Protein AF-A0A8T0Y9G3-F1 (afdb_monomer)

Radius of gyration: 33.09 Å; Cα contacts (8 Å, |Δi|>4): 813; chains: 1; bounding box: 93×83×82 Å

Solvent-accessible surface area (backbone atoms only — not comparable to full-atom values): 37322 Å² total; per-residue (Å²): 97,74,49,67,48,69,60,78,51,100,83,50,71,69,51,73,44,54,54,83,82,48,63,63,69,60,53,52,50,54,53,42,56,58,42,47,31,71,89,51,78,42,75,42,69,56,45,42,64,52,32,52,51,42,35,75,72,73,51,82,79,67,61,66,24,54,34,35,29,49,28,55,73,66,77,30,86,80,54,49,74,66,53,42,29,68,74,27,28,52,73,76,41,45,58,51,49,50,55,49,51,56,52,56,72,74,51,60,84,68,65,68,74,50,80,79,68,54,70,71,58,52,50,46,45,50,52,54,50,42,44,47,48,47,24,49,50,51,69,62,62,69,93,86,72,96,75,86,52,70,70,46,32,54,52,33,44,49,38,50,76,55,64,82,90,88,90,82,90,80,89,81,86,87,86,86,88,82,88,82,88,89,84,90,76,88,80,87,84,90,82,90,83,90,90,87,88,85,88,90,88,85,90,89,86,90,87,89,84,91,82,92,74,90,75,81,82,82,82,82,64,54,70,50,75,44,56,52,66,84,60,55,83,56,66,72,67,88,62,49,58,43,24,2,46,30,78,40,61,80,72,84,74,82,66,56,94,91,63,81,84,81,79,60,69,45,37,43,13,42,15,24,49,52,78,82,42,61,21,39,36,38,40,47,90,57,37,57,65,69,62,51,41,54,49,50,41,54,55,39,48,29,74,78,28,35,42,22,30,62,72,48,29,50,56,37,19,45,43,38,76,75,64,47,82,67,70,69,24,49,34,33,34,50,32,62,42,42,31,70,72,74,38,66,78,54,78,84,61,44,72,66,58,54,45,54,53,41,41,74,76,44,84,87,46,70,62,61,62,46,47,52,56,50,67,72,54,74,56,82,72,56,67,70,58,75,69,41,83,76,67,51,68,72,54,56,53,46,45,35,40,54,4,21,48,38,18,42,41,47,62,51,57,70,70,53,96,62,99,64,77,49,37,66,38,31,47,44,39,44,52,48,7,45,78,48,71,24,43,87,56,72,36,62,37,73,92,61,77,52,43,60,38,54,42,34,53,53,61,61,48,33,75,74,42,97,69,63,78,75,78,72,97,67,78,71,72,74,40,82,45,65,81,58,62,80,62,43,72,31,49,60,67,66,49,37,55,46,47,71,70,38,88,62,34,90,83,32,50,41,36,41,43,41,38,56,79,32,63,31,32,32,32,49,47,101,82,41,74,46,71,42,40,92,87,62,56,48,36,47,67,66,58,53,50,48,31,38,49,61,66,65,34,71,86,54,44,44,97,85,38,35,29,68,49,89,97,52,65,33,38,37,39,54,39,61,50,98,84,69,46,77,50,31,40,38,39,35,64,34,71,46,59,43,53,55,65,62,80,45,40,70,60,56,67,27,88,91,35,60,90,58,90,84,82,88,82,66,62,97,88,57,129

Foldseek 3Di:
DKAWDWALDPPIDIDIDPPVVDDLVVVLVVVLCVQQDQVDAAFDELLLVVLVVVVVSPNLPRQGHNYFYLCVLVVHNPDDLQRSCVVQNDPVLNVLVVVLVVVVVPDDPCLSVDPPRDPVVVVSSVSVRSSRNRSVCSSVPDPDDSPDPPPRSVVSSVCSNDNDDDDDDDDDDDDYDDDDDDDDDDDDDYDDDDDDDDDDDDDDDDDDDDDDDDDDDDDDEAEAEDLELVCLVCVPPQADLEKFKFFDWLDPPPDDPPDDPDGDTQKIWIFAQDSHTYIYIYGCVRYDLVSVLVSVQCQQQDQSHAYFYELCLQVLQNNVVSPNDHQGHNYAHLQLLCCVQPNVLDDPCDLLNLLVVLCVQPVPDPSVVLVVLQVVPVPSDDSVQSVDPPHDPSVSVNSNSNGNNRNNSVVSSVPGPDPDDRRQLVSVSSVVSNVVSSDWDWFQDVVVVGRIGTPSVLVVVQVPDPDRDDDPPDQPDWDKDFDCPLVLQLADPLLSVLLVPDVPSRPFWFKWKAFAPAFTWTGGPPRDIDTSDPVRDHHHLVRVVSSCVSLVHPVQQDPQQWHDDPPAPKIKHFDADPVRRTGIIMIGGDIDTPSPVVVCCCVCVDPVPVPPDDDDDDDVPDD

Structure (mmCIF, N/CA/C/O backbone):
data_AF-A0A8T0Y9G3-F1
#
_entry.id   AF-A0A8T0Y9G3-F1
#
loop_
_atom_site.group_PDB
_atom_site.id
_atom_site.type_symbol
_atom_site.label_atom_id
_atom_site.label_alt_id
_atom_site.label_comp_id
_atom_site.label_asym_id
_atom_site.label_entity_id
_atom_site.label_seq_id
_atom_site.pdbx_PDB_ins_code
_atom_site.Cartn_x
_atom_site.Cartn_y
_atom_site.Cartn_z
_atom_site.occupancy
_atom_site.B_iso_or_equiv
_atom_site.auth_seq_id
_atom_site.auth_comp_id
_atom_site.auth_asym_id
_atom_site.auth_atom_id
_atom_site.pdbx_PDB_model_num
ATOM 1 N N . MET A 1 1 ? 9.429 3.029 29.143 1.00 73.44 1 MET A N 1
ATOM 2 C CA . MET A 1 1 ? 10.881 3.208 28.916 1.00 73.44 1 MET A CA 1
ATOM 3 C C . MET A 1 1 ? 11.490 1.850 28.640 1.00 73.44 1 MET A C 1
ATOM 5 O O . MET A 1 1 ? 11.159 0.905 29.352 1.00 73.44 1 MET A O 1
ATOM 9 N N . THR A 1 2 ? 12.357 1.770 27.635 1.00 84.56 2 THR A N 1
ATOM 10 C CA . THR A 1 2 ? 12.958 0.517 27.175 1.00 84.56 2 THR A CA 1
ATOM 11 C C . THR A 1 2 ? 14.462 0.697 27.008 1.00 84.56 2 THR A C 1
ATOM 13 O O . THR A 1 2 ? 14.895 1.736 26.515 1.00 84.56 2 THR A O 1
ATOM 16 N N . ILE A 1 3 ? 15.251 -0.292 27.427 1.00 87.38 3 ILE A N 1
ATOM 17 C CA . ILE A 1 3 ? 16.717 -0.285 27.331 1.00 87.38 3 ILE A CA 1
ATOM 18 C C . ILE A 1 3 ? 17.145 -1.492 26.499 1.00 87.38 3 ILE A C 1
ATOM 20 O O . ILE A 1 3 ? 16.760 -2.609 26.823 1.00 87.38 3 ILE A O 1
ATOM 24 N N . ALA A 1 4 ? 17.935 -1.282 25.448 1.00 87.69 4 ALA A N 1
ATOM 25 C CA . ALA A 1 4 ? 18.527 -2.358 24.655 1.00 87.69 4 ALA A CA 1
ATOM 26 C C . ALA A 1 4 ? 20.023 -2.488 24.968 1.00 87.69 4 ALA A C 1
ATOM 28 O O . ALA A 1 4 ? 20.732 -1.485 25.025 1.00 87.69 4 ALA A O 1
ATOM 29 N N . ILE A 1 5 ? 20.488 -3.719 25.174 1.00 88.25 5 ILE A N 1
ATOM 30 C CA . ILE A 1 5 ? 21.859 -4.059 25.570 1.00 88.25 5 ILE A CA 1
ATOM 31 C C . ILE A 1 5 ? 22.336 -5.209 24.683 1.00 88.25 5 ILE A C 1
ATOM 33 O O . ILE A 1 5 ? 21.636 -6.205 24.536 1.00 88.25 5 ILE A O 1
ATOM 37 N N . GLY A 1 6 ? 23.526 -5.107 24.105 1.00 84.19 6 GLY A N 1
ATOM 38 C CA . GLY A 1 6 ? 24.137 -6.196 23.342 1.00 84.19 6 GLY A CA 1
ATOM 39 C C . GLY A 1 6 ? 25.433 -5.749 22.677 1.00 84.19 6 GLY A C 1
ATOM 40 O O . GLY A 1 6 ? 25.977 -4.699 23.023 1.00 84.19 6 GLY A O 1
ATOM 41 N N . SER A 1 7 ? 25.936 -6.547 21.737 1.00 81.50 7 SER A N 1
ATOM 42 C CA . SER A 1 7 ? 27.173 -6.259 21.007 1.00 81.50 7 SER A CA 1
ATOM 43 C C . SER A 1 7 ? 26.981 -6.424 19.499 1.00 81.50 7 SER A C 1
ATOM 45 O O . SER A 1 7 ? 26.009 -7.017 19.049 1.00 81.50 7 SER A O 1
ATOM 47 N N . ASN A 1 8 ? 27.922 -5.904 18.708 1.00 72.75 8 ASN A N 1
ATOM 48 C CA . ASN A 1 8 ? 27.920 -6.025 17.244 1.00 72.75 8 ASN A CA 1
ATOM 49 C C . ASN A 1 8 ? 28.587 -7.329 16.754 1.00 72.75 8 ASN A C 1
ATOM 51 O O . ASN A 1 8 ? 29.066 -7.384 15.622 1.00 72.75 8 ASN A O 1
ATOM 55 N N . ALA A 1 9 ? 28.704 -8.357 17.605 1.00 73.38 9 ALA A N 1
ATOM 56 C CA . ALA A 1 9 ? 29.262 -9.638 17.181 1.00 73.38 9 ALA A CA 1
ATOM 57 C C . ALA A 1 9 ? 28.231 -10.414 16.331 1.00 73.38 9 ALA A C 1
ATOM 59 O O . ALA A 1 9 ? 27.046 -10.368 16.656 1.00 73.38 9 ALA A O 1
ATOM 60 N N . PRO A 1 10 ? 28.651 -11.164 15.291 1.00 53.09 10 PRO A N 1
ATOM 61 C CA . PRO A 1 10 ? 27.741 -11.799 14.325 1.00 53.09 10 PRO A CA 1
ATOM 62 C C . PRO A 1 10 ? 26.657 -12.702 14.936 1.00 53.09 10 PRO A C 1
ATOM 64 O O . PRO A 1 10 ? 25.578 -12.817 14.369 1.00 53.09 10 PRO A O 1
ATOM 67 N N . ASN A 1 11 ? 26.932 -13.295 16.105 1.00 62.19 11 ASN A N 1
ATOM 68 C CA . ASN A 1 11 ? 26.033 -14.212 16.819 1.00 62.19 11 ASN A CA 1
ATOM 69 C C . ASN A 1 11 ? 25.574 -13.670 18.186 1.00 62.19 11 ASN A C 1
ATOM 71 O O . ASN A 1 11 ? 25.056 -14.426 19.008 1.00 62.19 11 ASN A O 1
ATOM 75 N N . ALA A 1 12 ? 25.810 -12.390 18.488 1.00 68.88 12 ALA A N 1
ATOM 76 C CA . ALA A 1 12 ? 25.402 -11.826 19.769 1.00 68.88 12 ALA A CA 1
ATOM 77 C C . ALA A 1 12 ? 23.909 -11.489 19.766 1.00 68.88 12 ALA A C 1
ATOM 79 O O . ALA A 1 12 ? 23.436 -10.668 18.982 1.00 68.88 12 ALA A O 1
ATOM 80 N N . GLY A 1 13 ? 23.168 -12.098 20.690 1.00 72.62 13 GLY A N 1
ATOM 81 C CA . GLY A 1 13 ? 21.806 -11.676 20.998 1.00 72.62 13 GLY A CA 1
ATOM 82 C C . GLY A 1 13 ? 21.791 -10.291 21.649 1.00 72.62 13 GLY A C 1
ATOM 83 O O . GLY A 1 13 ? 22.700 -9.927 22.399 1.00 72.62 13 GLY A O 1
ATOM 84 N N . ALA A 1 14 ? 20.735 -9.524 21.387 1.00 84.38 14 ALA A N 1
ATOM 85 C CA . ALA A 1 14 ? 20.453 -8.286 22.101 1.00 84.38 14 ALA A CA 1
ATOM 86 C C . ALA A 1 14 ? 19.351 -8.527 23.138 1.00 84.38 14 ALA A C 1
ATOM 88 O O . ALA A 1 14 ? 18.322 -9.134 22.847 1.00 84.38 14 ALA A O 1
ATOM 89 N N . VAL A 1 15 ? 19.559 -8.024 24.349 1.00 87.00 15 VAL A N 1
ATOM 90 C CA . VAL A 1 15 ? 18.589 -8.056 25.442 1.00 87.00 15 VAL A CA 1
ATOM 91 C C . VAL A 1 15 ? 17.853 -6.725 25.475 1.00 87.00 15 VAL A C 1
ATOM 93 O O . VAL A 1 15 ? 18.477 -5.666 25.553 1.00 87.00 15 VAL A O 1
ATOM 96 N N . VAL A 1 16 ? 16.522 -6.768 25.445 1.00 86.12 16 VAL A N 1
ATOM 97 C CA . VAL A 1 16 ? 15.681 -5.573 25.554 1.00 86.12 16 VAL A CA 1
ATOM 98 C C . VAL A 1 16 ? 14.885 -5.613 26.855 1.00 86.12 16 VAL A C 1
ATOM 100 O O . VAL A 1 16 ? 14.042 -6.478 27.064 1.00 86.12 16 VAL A O 1
ATOM 103 N N . LEU A 1 17 ? 15.145 -4.649 27.734 1.00 86.44 17 LEU A N 1
ATOM 104 C CA . LEU A 1 17 ? 14.490 -4.487 29.026 1.00 86.44 17 LEU A CA 1
ATOM 105 C C . LEU A 1 17 ? 13.353 -3.471 28.904 1.00 86.44 17 LEU A C 1
ATOM 107 O O . LEU A 1 17 ? 13.597 -2.269 28.775 1.00 86.44 17 LEU A O 1
ATOM 111 N N . GLN A 1 18 ? 12.105 -3.927 28.995 1.00 85.69 18 GLN A N 1
ATOM 112 C CA . GLN A 1 18 ? 10.951 -3.042 29.165 1.00 85.69 18 GLN A CA 1
ATOM 113 C C . GLN A 1 18 ? 10.799 -2.683 30.639 1.00 85.69 18 GLN A C 1
ATOM 115 O O . GLN A 1 18 ? 10.107 -3.346 31.405 1.00 85.69 18 GLN A O 1
ATOM 120 N N . VAL A 1 19 ? 11.480 -1.614 31.041 1.00 83.56 19 VAL A N 1
ATOM 121 C CA . VAL A 1 19 ? 11.728 -1.277 32.447 1.00 83.56 19 VAL A CA 1
ATOM 122 C C . VAL A 1 19 ? 10.442 -1.114 33.270 1.00 83.56 19 VAL A C 1
ATOM 124 O O . VAL A 1 19 ? 10.430 -1.453 34.447 1.00 83.56 19 VAL A O 1
ATOM 127 N N . GLY A 1 20 ? 9.346 -0.658 32.653 1.00 78.69 20 GLY A N 1
ATOM 128 C CA . GLY A 1 20 ? 8.046 -0.507 33.325 1.00 78.69 20 GLY A CA 1
ATOM 129 C C . GLY A 1 20 ? 7.341 -1.822 33.682 1.00 78.69 20 GLY A C 1
ATOM 130 O O . GLY A 1 20 ? 6.446 -1.809 34.517 1.00 78.69 20 GLY A O 1
ATOM 131 N N . SER A 1 21 ? 7.743 -2.943 33.081 1.00 81.50 21 SER A N 1
ATOM 132 C CA . SER A 1 21 ? 7.158 -4.273 33.311 1.00 81.50 21 SER A CA 1
ATOM 133 C C . SER A 1 21 ? 8.053 -5.178 34.168 1.00 81.50 21 SER A C 1
ATOM 135 O O . SER A 1 21 ? 7.742 -6.349 34.355 1.00 81.50 21 SER A O 1
ATOM 137 N N . LEU A 1 22 ? 9.172 -4.654 34.680 1.00 85.75 22 LEU A N 1
ATOM 138 C CA . LEU A 1 22 ? 10.171 -5.406 35.438 1.00 85.75 22 LEU A CA 1
ATOM 139 C C . LEU A 1 22 ? 10.274 -4.903 36.880 1.00 85.75 22 LEU A C 1
ATOM 141 O O . LEU A 1 22 ? 10.018 -3.737 37.184 1.00 85.75 22 LEU A O 1
ATOM 145 N N . VAL A 1 23 ? 10.720 -5.776 37.785 1.00 90.50 23 VAL A N 1
ATOM 146 C CA . VAL A 1 23 ? 10.916 -5.418 39.193 1.00 90.50 23 VAL A CA 1
ATOM 147 C C . VAL A 1 23 ? 12.051 -4.399 39.314 1.00 90.50 23 VAL A C 1
ATOM 149 O O . VAL A 1 23 ? 13.222 -4.714 39.094 1.00 90.50 23 VAL A O 1
ATOM 152 N N . LYS A 1 24 ? 11.713 -3.174 39.735 1.00 88.44 24 LYS A N 1
ATOM 153 C CA . LYS A 1 24 ? 12.635 -2.027 39.841 1.00 88.44 24 LYS A CA 1
ATOM 154 C C . LYS A 1 24 ? 13.963 -2.353 40.535 1.00 88.44 24 LYS A C 1
ATOM 156 O O . LYS A 1 24 ? 15.019 -1.975 40.039 1.00 88.44 24 LYS A O 1
ATOM 161 N N . LYS A 1 25 ? 13.932 -3.093 41.652 1.00 89.06 25 LYS A N 1
ATOM 162 C CA . LYS A 1 25 ? 15.147 -3.493 42.391 1.00 89.06 25 LYS A CA 1
ATOM 163 C C . LYS A 1 25 ? 16.082 -4.383 41.560 1.00 89.06 25 LYS A C 1
ATOM 165 O O . LYS A 1 25 ? 17.290 -4.172 41.594 1.00 89.06 25 LYS A O 1
ATOM 170 N N . GLN A 1 26 ? 15.536 -5.339 40.807 1.00 90.12 26 GLN A N 1
ATOM 171 C CA . GLN A 1 26 ? 16.321 -6.250 39.965 1.00 90.12 26 GLN A CA 1
ATOM 172 C C . GLN A 1 26 ? 16.932 -5.512 38.772 1.00 90.12 26 GLN A C 1
ATOM 174 O O . GLN A 1 26 ? 18.113 -5.689 38.488 1.00 90.12 26 GLN A O 1
ATOM 179 N N . VAL A 1 27 ? 16.161 -4.622 38.136 1.00 90.00 27 VAL A N 1
ATOM 180 C CA . VAL A 1 27 ? 16.661 -3.768 37.048 1.00 90.00 27 VAL A CA 1
ATOM 181 C C . VAL A 1 27 ? 17.805 -2.881 37.536 1.00 90.00 27 VAL A C 1
ATOM 183 O O . VAL A 1 27 ? 18.863 -2.858 36.911 1.00 90.00 27 VAL A O 1
ATOM 186 N N . ASN A 1 28 ? 17.633 -2.202 38.677 1.00 90.62 28 ASN A N 1
ATOM 187 C CA . ASN A 1 28 ? 18.673 -1.340 39.240 1.00 90.62 28 ASN A CA 1
ATOM 188 C C . ASN A 1 28 ? 19.934 -2.135 39.596 1.00 90.62 28 ASN A C 1
ATOM 190 O O . ASN A 1 28 ? 21.034 -1.670 39.313 1.00 90.62 28 ASN A O 1
ATOM 194 N N . SER A 1 29 ? 19.786 -3.333 40.174 1.00 91.38 29 SER A N 1
ATOM 195 C CA . SER A 1 29 ? 20.920 -4.208 40.486 1.00 91.38 29 SER A CA 1
ATOM 196 C C . SER A 1 29 ? 21.671 -4.630 39.223 1.00 91.38 29 SER A C 1
ATOM 198 O O . SER A 1 29 ? 22.879 -4.442 39.152 1.00 91.38 29 SER A O 1
ATOM 200 N N . GLY A 1 30 ? 20.968 -5.150 38.211 1.00 91.12 30 GLY A N 1
ATOM 201 C CA . GLY A 1 30 ? 21.595 -5.641 36.981 1.00 91.12 30 GLY A CA 1
ATOM 202 C C . GLY A 1 30 ? 22.269 -4.533 36.171 1.00 91.12 30 GLY A C 1
ATOM 203 O O . GLY A 1 30 ? 23.409 -4.690 35.736 1.00 91.12 30 GLY A O 1
ATOM 204 N N . LEU A 1 31 ? 21.606 -3.381 36.017 1.00 92.00 31 LEU A N 1
ATOM 205 C CA . LEU A 1 31 ? 22.193 -2.234 35.322 1.00 92.00 31 LEU A CA 1
ATOM 206 C C . LEU A 1 31 ? 23.372 -1.639 36.092 1.00 92.00 31 LEU A C 1
ATOM 208 O O . LEU A 1 31 ? 24.343 -1.234 35.461 1.00 92.00 31 LEU A O 1
ATOM 212 N N . LYS A 1 32 ? 23.322 -1.600 37.430 1.00 92.88 32 LYS A N 1
ATOM 213 C CA . LYS A 1 32 ? 24.463 -1.166 38.244 1.00 92.88 32 LYS A CA 1
ATOM 214 C C . LYS A 1 32 ? 25.661 -2.090 38.031 1.00 92.88 32 LYS A C 1
ATOM 216 O O . LYS A 1 32 ? 26.732 -1.596 37.702 1.00 92.88 32 LYS A O 1
ATOM 221 N N . THR A 1 33 ? 25.471 -3.407 38.137 1.00 93.94 33 THR A N 1
ATOM 222 C CA . THR A 1 33 ? 26.535 -4.390 37.879 1.00 93.94 33 THR A CA 1
ATOM 223 C C . THR A 1 33 ? 27.134 -4.215 36.487 1.00 93.94 33 THR A C 1
ATOM 225 O O . THR A 1 33 ? 28.352 -4.208 36.349 1.00 93.94 33 THR A O 1
ATOM 228 N N . LEU A 1 34 ? 26.297 -4.014 35.463 1.00 92.56 34 LEU A N 1
ATOM 229 C CA . LEU A 1 34 ? 26.783 -3.767 34.111 1.00 92.56 34 LEU A CA 1
ATOM 230 C C . LEU A 1 34 ? 27.590 -2.467 34.040 1.00 92.56 34 LEU A C 1
ATOM 232 O O . LEU A 1 34 ? 28.722 -2.493 33.584 1.00 92.56 34 LEU A O 1
ATOM 236 N N . LEU A 1 35 ? 27.037 -1.334 34.473 1.00 93.50 35 LEU A N 1
ATOM 237 C CA . LEU A 1 35 ? 27.667 -0.016 34.321 1.00 93.50 35 LEU A CA 1
ATOM 238 C C . LEU A 1 35 ? 28.961 0.149 35.140 1.00 93.50 35 LEU A C 1
ATOM 240 O O . LEU A 1 35 ? 29.828 0.919 34.729 1.00 93.50 35 LEU A O 1
ATOM 244 N N . GLU A 1 36 ? 29.106 -0.572 36.255 1.00 94.19 36 GLU A N 1
ATOM 245 C CA . GLU A 1 36 ? 30.305 -0.556 37.112 1.00 94.19 36 GLU A CA 1
ATOM 246 C C . GLU A 1 36 ? 31.368 -1.592 36.702 1.00 94.19 36 GLU A C 1
ATOM 248 O O . GLU A 1 36 ? 32.493 -1.540 37.195 1.00 94.19 36 GLU A O 1
ATOM 253 N N . ASP A 1 37 ? 31.051 -2.521 35.793 1.00 93.06 37 ASP A N 1
ATOM 254 C CA . ASP A 1 37 ? 32.006 -3.525 35.318 1.00 93.06 37 ASP A CA 1
ATOM 255 C C . ASP A 1 37 ? 33.162 -2.875 34.529 1.00 93.06 37 ASP A C 1
ATOM 257 O O . ASP A 1 37 ? 32.948 -2.141 33.569 1.00 93.06 37 ASP A O 1
ATOM 261 N N . SER A 1 38 ? 34.410 -3.148 34.892 1.00 88.88 38 SER A N 1
ATOM 262 C CA . SER A 1 38 ? 35.573 -2.635 34.160 1.00 88.88 38 SER A CA 1
ATOM 263 C C . SER A 1 38 ? 35.999 -3.539 32.999 1.00 88.88 38 SER A C 1
ATOM 265 O O . SER A 1 38 ? 36.762 -3.094 32.145 1.00 88.88 38 SER A O 1
ATOM 267 N N . ALA A 1 39 ? 35.505 -4.777 32.905 1.00 86.06 39 ALA A N 1
ATOM 268 C CA . ALA A 1 39 ? 35.878 -5.694 31.827 1.00 86.06 39 ALA A CA 1
ATOM 269 C C . ALA A 1 39 ? 35.203 -5.340 30.490 1.00 86.06 39 ALA A C 1
ATOM 271 O O . ALA A 1 39 ? 35.776 -5.556 29.422 1.00 86.06 39 ALA A O 1
ATOM 272 N N . THR A 1 40 ? 34.001 -4.763 30.538 1.00 86.06 40 THR A N 1
ATOM 273 C CA . THR A 1 40 ? 33.215 -4.429 29.343 1.00 86.06 40 THR A CA 1
ATOM 274 C C . THR A 1 40 ? 33.268 -2.936 29.030 1.00 86.06 40 THR A C 1
ATOM 276 O O . THR A 1 40 ? 33.042 -2.113 29.917 1.00 86.06 40 THR A O 1
ATOM 279 N N . ILE A 1 41 ? 33.465 -2.576 27.757 1.00 87.75 41 ILE A N 1
ATOM 280 C CA . ILE A 1 41 ? 33.316 -1.198 27.259 1.00 87.75 41 ILE A CA 1
ATOM 281 C C . ILE A 1 41 ? 31.850 -0.953 26.885 1.00 87.75 41 ILE A C 1
ATOM 283 O O . ILE A 1 41 ? 31.270 -1.722 26.118 1.00 87.75 41 ILE A O 1
ATOM 287 N N . LYS A 1 42 ? 31.240 0.113 27.414 1.00 91.75 42 LYS A N 1
ATOM 288 C CA . LYS A 1 42 ? 29.826 0.450 27.171 1.00 91.75 42 LYS A CA 1
ATOM 289 C C . LYS A 1 42 ? 29.748 1.699 26.328 1.00 91.75 42 LYS A C 1
ATOM 291 O O . LYS A 1 42 ? 30.338 2.717 26.677 1.00 91.75 42 LYS A O 1
ATOM 296 N N . ILE A 1 43 ? 28.980 1.632 25.251 1.00 92.12 43 ILE A N 1
ATOM 297 C CA . ILE A 1 43 ? 28.811 2.752 24.331 1.00 92.12 43 ILE A CA 1
ATOM 298 C C . ILE A 1 43 ? 27.417 3.337 24.515 1.00 92.12 43 ILE A C 1
ATOM 300 O O . ILE A 1 43 ? 26.414 2.639 24.366 1.00 92.12 43 ILE A O 1
ATOM 304 N N . LEU A 1 44 ? 27.365 4.620 24.846 1.00 91.44 44 LEU A N 1
ATOM 305 C CA . LEU A 1 44 ? 26.147 5.385 25.054 1.00 91.44 44 LEU A CA 1
ATOM 306 C C . LEU A 1 44 ? 26.108 6.573 24.088 1.00 91.44 44 LEU A C 1
ATOM 308 O O . LEU A 1 44 ? 27.127 7.026 23.570 1.00 91.44 44 LEU A O 1
ATOM 312 N N . PHE A 1 45 ? 24.910 7.101 23.874 1.00 90.75 45 PHE A N 1
ATOM 313 C CA . PHE A 1 45 ? 24.684 8.342 23.146 1.00 90.75 45 PHE A CA 1
ATOM 314 C C . PHE A 1 45 ? 23.805 9.244 24.006 1.00 90.75 45 PHE A C 1
ATOM 316 O O . PHE A 1 45 ? 22.766 8.791 24.496 1.00 90.75 45 PHE A O 1
ATOM 323 N N . ASN A 1 46 ? 24.206 10.506 24.175 1.00 89.38 46 ASN A N 1
ATOM 324 C CA . ASN A 1 46 ? 23.499 11.478 25.010 1.00 89.38 46 ASN A CA 1
ATOM 325 C C . ASN A 1 46 ? 23.389 11.008 26.467 1.00 89.38 46 ASN A C 1
ATOM 327 O O . ASN A 1 46 ? 22.304 10.762 27.010 1.00 89.38 46 ASN A O 1
ATOM 331 N N . VAL A 1 47 ? 24.557 10.875 27.102 1.00 91.06 47 VAL A N 1
ATOM 332 C CA . VAL A 1 47 ? 24.673 10.388 28.481 1.00 91.06 47 VAL A CA 1
ATOM 333 C C . VAL A 1 47 ? 23.935 11.288 29.471 1.00 91.06 47 VAL A C 1
ATOM 335 O O . VAL A 1 47 ? 23.381 10.766 30.431 1.00 91.06 47 VAL A O 1
ATOM 338 N N . ASP A 1 48 ? 23.792 12.592 29.211 1.00 86.81 48 ASP A N 1
ATOM 339 C CA . ASP A 1 48 ? 23.023 13.499 30.082 1.00 86.81 48 ASP A CA 1
ATOM 340 C C . ASP A 1 48 ? 21.550 13.100 30.168 1.00 86.81 48 ASP A C 1
ATOM 342 O O . ASP A 1 48 ? 20.930 13.137 31.233 1.00 86.81 48 ASP A O 1
ATOM 346 N N . ARG A 1 49 ? 20.947 12.732 29.031 1.00 87.75 49 ARG A N 1
ATOM 347 C CA . ARG A 1 49 ? 19.556 12.272 28.997 1.00 87.75 49 ARG A CA 1
ATOM 348 C C . ARG A 1 49 ? 19.413 10.930 29.710 1.00 87.75 49 ARG A C 1
ATOM 350 O O . ARG A 1 49 ? 18.455 10.752 30.463 1.00 87.75 49 ARG A O 1
ATOM 357 N N . ALA A 1 50 ? 20.356 10.013 29.489 1.00 88.44 50 ALA A N 1
ATOM 358 C CA . ALA A 1 50 ? 20.365 8.710 30.146 1.00 88.44 50 ALA A CA 1
ATOM 359 C C . ALA A 1 50 ? 20.532 8.841 31.671 1.00 88.44 50 ALA A C 1
ATOM 361 O O . ALA A 1 50 ? 19.750 8.254 32.417 1.00 88.44 50 ALA A O 1
ATOM 362 N N . ALA A 1 51 ? 21.480 9.665 32.126 1.00 89.38 51 ALA A N 1
ATOM 363 C CA . ALA A 1 51 ? 21.760 9.931 33.533 1.00 89.38 51 ALA A CA 1
ATOM 364 C C . ALA A 1 51 ? 20.556 10.563 34.239 1.00 89.38 51 ALA A C 1
ATOM 366 O O . ALA A 1 51 ? 20.117 10.044 35.261 1.00 89.38 51 ALA A O 1
ATOM 367 N N . ARG A 1 52 ? 19.938 11.612 33.664 1.00 87.31 52 ARG A N 1
ATOM 368 C CA . ARG A 1 52 ? 18.718 12.230 34.230 1.00 87.31 52 ARG A CA 1
ATOM 369 C C . ARG A 1 52 ? 17.622 11.206 34.481 1.00 87.31 52 ARG A C 1
ATOM 371 O O . ARG A 1 52 ? 17.013 11.193 35.550 1.00 87.31 52 ARG A O 1
ATOM 378 N N . TRP A 1 53 ? 17.379 10.343 33.497 1.00 88.69 53 TRP A N 1
ATOM 379 C CA . TRP A 1 53 ? 16.332 9.340 33.610 1.00 88.69 53 TRP A CA 1
ATOM 380 C C . TRP A 1 53 ? 16.692 8.248 34.624 1.00 88.69 53 TRP A C 1
ATOM 382 O O . TRP A 1 53 ? 15.887 7.950 35.501 1.00 88.69 53 TRP A O 1
ATOM 392 N N . LEU A 1 54 ? 17.903 7.682 34.557 1.00 88.62 54 LEU A N 1
ATOM 393 C CA . LEU A 1 54 ? 18.330 6.588 35.440 1.00 88.62 54 LEU A CA 1
ATOM 394 C C . LEU A 1 54 ? 18.509 7.042 36.896 1.00 88.62 54 LEU A C 1
ATOM 396 O O . LEU A 1 54 ? 18.155 6.304 37.815 1.00 88.62 54 LEU A O 1
ATOM 400 N N . HIS A 1 55 ? 18.959 8.275 37.132 1.00 89.69 55 HIS A N 1
ATOM 401 C CA . HIS A 1 55 ? 18.993 8.865 38.471 1.00 89.69 55 HIS A CA 1
ATOM 402 C C . HIS A 1 55 ? 17.579 9.020 39.039 1.00 89.69 55 HIS A C 1
ATOM 404 O O . HIS A 1 55 ? 17.327 8.561 40.154 1.00 89.69 55 HIS A O 1
ATOM 410 N N . GLY A 1 56 ? 16.633 9.552 38.252 1.00 85.19 56 GLY A N 1
ATOM 411 C CA . GLY A 1 56 ? 15.213 9.609 38.628 1.00 85.19 56 GLY A CA 1
ATOM 412 C C . GLY A 1 56 ? 14.581 8.224 38.824 1.00 85.19 56 GLY A C 1
ATOM 413 O O . GLY A 1 56 ? 13.706 8.038 39.669 1.00 85.19 56 GLY A O 1
ATOM 414 N N . 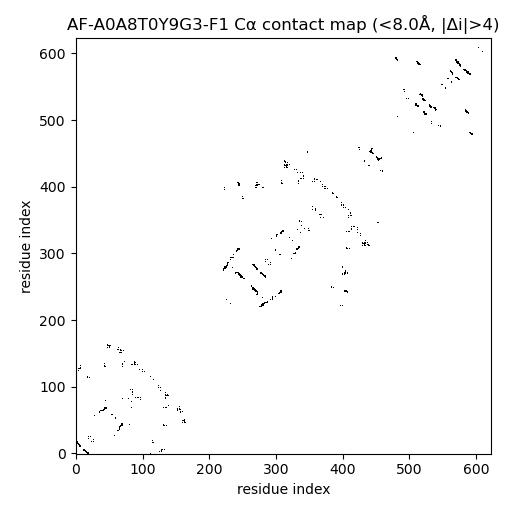TYR A 1 57 ? 15.081 7.212 38.113 1.00 86.31 57 TYR A N 1
ATOM 415 C CA . TYR A 1 57 ? 14.695 5.812 38.286 1.00 86.31 57 TYR A CA 1
ATOM 416 C C . TYR A 1 57 ? 15.319 5.154 39.539 1.00 86.31 57 TYR A C 1
ATOM 418 O O . TYR A 1 57 ? 14.992 4.017 39.881 1.00 86.31 57 TYR A O 1
ATOM 426 N N . GLY A 1 58 ? 16.150 5.871 40.301 1.00 85.88 58 GLY A N 1
ATOM 427 C CA . GLY A 1 58 ? 16.730 5.402 41.561 1.00 85.88 58 GLY A CA 1
ATOM 428 C C . GLY A 1 58 ? 18.136 4.814 41.431 1.00 85.88 58 GLY A C 1
ATOM 429 O O . GLY A 1 58 ? 18.483 3.917 42.197 1.00 85.88 58 GLY A O 1
ATOM 430 N N . MET A 1 59 ? 18.939 5.305 40.481 1.00 85.81 59 MET A N 1
ATOM 431 C CA . MET A 1 59 ? 20.355 4.940 40.314 1.00 85.81 59 MET A CA 1
ATOM 432 C C . MET A 1 59 ? 21.365 6.110 40.500 1.00 85.81 59 MET A C 1
ATOM 434 O O . MET A 1 59 ? 22.352 6.149 39.771 1.00 85.81 59 MET A O 1
ATOM 438 N N . PRO A 1 60 ? 21.202 7.056 41.456 1.00 76.81 60 PRO A N 1
ATOM 439 C CA . PRO A 1 60 ? 22.048 8.261 41.567 1.00 76.81 60 PRO A CA 1
ATOM 440 C C . PRO A 1 60 ? 23.475 8.042 42.124 1.00 76.81 60 PRO A C 1
ATOM 442 O O . PRO A 1 60 ? 24.144 9.004 42.482 1.00 76.81 60 PRO A O 1
ATOM 445 N N . GLY A 1 61 ? 23.957 6.800 42.234 1.00 79.69 61 GLY A N 1
ATOM 446 C CA . GLY A 1 61 ? 25.254 6.472 42.853 1.00 79.69 61 GLY A CA 1
ATOM 447 C C . GLY A 1 61 ? 26.090 5.455 42.078 1.00 79.69 61 GLY A C 1
ATOM 448 O O . GLY A 1 61 ? 26.981 4.837 42.654 1.00 79.69 61 GLY A O 1
ATOM 449 N N . VAL A 1 62 ? 25.767 5.233 40.803 1.00 90.25 62 VAL A N 1
ATOM 450 C CA . VAL A 1 62 ? 26.479 4.279 39.943 1.00 90.25 62 VAL A CA 1
ATOM 451 C C . VAL A 1 62 ? 27.772 4.906 39.440 1.00 90.25 62 VAL A C 1
ATOM 453 O O . VAL A 1 62 ? 27.736 5.970 38.820 1.00 90.25 62 VAL A O 1
ATOM 456 N N . LYS A 1 63 ? 28.906 4.243 39.689 1.00 90.88 63 LYS A N 1
ATOM 457 C CA . LYS A 1 63 ? 30.219 4.694 39.207 1.00 90.88 63 LYS A CA 1
ATOM 458 C C . LYS A 1 63 ? 30.516 4.082 37.844 1.00 90.88 63 LYS A C 1
ATOM 460 O O . LYS A 1 63 ? 30.896 2.922 37.757 1.00 90.88 63 LYS A O 1
ATOM 465 N N . LEU A 1 64 ? 30.361 4.864 36.781 1.00 93.38 64 LEU A N 1
ATOM 466 C CA . LEU A 1 64 ? 30.625 4.367 35.434 1.00 93.38 64 LEU A CA 1
ATOM 467 C C . LEU A 1 64 ? 32.072 3.873 35.282 1.00 93.38 64 LEU A C 1
ATOM 469 O O . LEU A 1 64 ? 33.020 4.614 35.547 1.00 93.38 64 LEU A O 1
ATOM 473 N N . ALA A 1 65 ? 32.222 2.644 34.792 1.00 91.81 65 ALA A N 1
ATOM 474 C CA . ALA A 1 65 ? 33.493 2.060 34.385 1.00 91.81 65 ALA A CA 1
ATOM 475 C C . ALA A 1 65 ? 33.466 1.777 32.876 1.00 91.81 65 ALA A C 1
ATOM 477 O O . ALA A 1 65 ? 32.514 1.188 32.360 1.00 91.81 65 ALA A O 1
ATOM 478 N N . ASN A 1 66 ? 34.496 2.240 32.157 1.00 90.31 66 ASN A N 1
ATOM 479 C CA . ASN A 1 66 ? 34.657 2.065 30.705 1.00 90.31 66 ASN A CA 1
ATOM 480 C C . ASN A 1 66 ? 33.404 2.419 29.876 1.00 90.31 66 ASN A C 1
ATOM 482 O O . ASN A 1 66 ? 33.103 1.786 28.863 1.00 90.31 66 ASN A O 1
ATOM 486 N N . CYS A 1 67 ? 32.665 3.447 30.305 1.00 91.69 67 CYS A N 1
ATOM 487 C CA . CYS A 1 67 ? 31.486 3.959 29.610 1.00 91.69 67 CYS A CA 1
ATOM 488 C C . CYS A 1 67 ? 31.841 5.180 28.761 1.00 91.69 67 CYS A C 1
ATOM 490 O O . CYS A 1 67 ? 32.457 6.124 29.252 1.00 91.69 67 CYS A O 1
ATOM 492 N N . MET A 1 68 ? 31.415 5.170 27.504 1.00 90.44 68 MET A N 1
ATOM 493 C CA . MET A 1 68 ? 31.768 6.154 26.486 1.00 90.44 68 MET A CA 1
ATOM 494 C C . MET A 1 68 ? 30.520 6.861 25.951 1.00 90.44 68 MET A C 1
ATOM 496 O O . MET A 1 68 ? 29.609 6.182 25.480 1.00 90.44 68 MET A O 1
ATOM 500 N N . ASP A 1 69 ? 30.486 8.197 25.957 1.00 91.88 69 ASP A N 1
ATOM 501 C CA . ASP A 1 69 ? 29.497 8.986 25.205 1.00 91.88 69 ASP A CA 1
ATOM 502 C C . ASP A 1 69 ? 30.011 9.279 23.787 1.00 91.88 69 ASP A C 1
ATOM 504 O O . ASP A 1 69 ? 31.021 9.964 23.609 1.00 91.88 69 ASP A O 1
ATOM 508 N N . LEU A 1 70 ? 29.298 8.808 22.764 1.00 89.69 70 LEU A N 1
ATOM 509 C CA . LEU A 1 70 ? 29.660 9.053 21.366 1.00 89.69 70 LEU A CA 1
ATOM 510 C C . LEU A 1 70 ? 29.682 10.542 20.991 1.00 89.69 70 LEU A C 1
ATOM 512 O O . LEU A 1 70 ? 30.476 10.930 20.141 1.00 89.69 70 LEU A O 1
ATOM 516 N N . GLN A 1 71 ? 28.872 11.390 21.636 1.00 89.38 71 GLN A N 1
ATOM 517 C CA . GLN A 1 71 ? 28.907 12.837 21.375 1.00 89.38 71 GLN A CA 1
ATOM 518 C C . GLN A 1 71 ? 30.241 13.461 21.812 1.00 89.38 71 GLN A C 1
ATOM 520 O O . GLN A 1 71 ? 30.749 14.382 21.175 1.00 89.38 71 GLN A O 1
ATOM 525 N N . LEU A 1 72 ? 30.839 12.941 22.888 1.00 88.38 72 LEU A N 1
ATOM 526 C CA . LEU A 1 72 ? 32.158 13.384 23.338 1.00 88.38 72 LEU A CA 1
ATOM 527 C C . LEU A 1 72 ? 33.278 12.839 22.446 1.00 88.38 72 LEU A C 1
ATOM 529 O O . LEU A 1 72 ? 34.283 13.518 22.262 1.00 88.38 72 LEU A O 1
ATOM 533 N N . LEU A 1 73 ? 33.092 11.651 21.866 1.00 84.62 73 LEU A N 1
ATOM 534 C CA . LEU A 1 73 ? 34.054 11.050 20.942 1.00 84.62 73 LEU A CA 1
ATOM 535 C C . LEU A 1 73 ? 34.183 11.850 19.629 1.00 84.62 73 LEU A C 1
ATOM 537 O O . LEU A 1 73 ? 35.288 11.987 19.113 1.00 84.62 73 LEU A O 1
ATOM 541 N N . CYS A 1 74 ? 33.087 12.446 19.148 1.00 82.44 74 CYS A N 1
ATOM 542 C CA . CYS A 1 74 ? 33.060 13.403 18.027 1.00 82.44 74 CYS A CA 1
ATOM 543 C C . CYS A 1 74 ? 33.518 14.826 18.402 1.00 82.44 74 CYS A C 1
ATOM 545 O O . CYS A 1 74 ? 33.333 15.759 17.629 1.00 82.44 74 CYS A O 1
ATOM 547 N N . HIS A 1 75 ? 34.023 15.050 19.621 1.00 81.12 75 HIS A N 1
ATOM 548 C CA . HIS A 1 75 ? 34.374 16.385 20.131 1.00 81.12 75 HIS A CA 1
ATOM 549 C C . HIS A 1 75 ? 33.231 17.423 20.041 1.00 81.12 75 HIS A C 1
ATOM 551 O O . HIS A 1 75 ? 33.475 18.629 20.085 1.00 81.12 75 HIS A O 1
ATOM 557 N N . ASN A 1 76 ? 31.973 16.975 19.960 1.00 80.06 76 ASN A N 1
ATOM 558 C CA . ASN A 1 76 ? 30.801 17.834 19.844 1.00 80.06 76 ASN A CA 1
ATOM 559 C C . ASN A 1 76 ? 29.680 17.350 20.785 1.00 80.06 76 ASN A C 1
ATOM 561 O O . ASN A 1 76 ? 28.869 16.495 20.418 1.00 80.06 76 ASN A O 1
ATOM 565 N N . PRO A 1 77 ? 29.556 17.940 21.989 1.00 74.38 77 PRO A N 1
ATOM 566 C CA . PRO A 1 77 ? 28.596 17.498 23.000 1.00 74.38 77 PRO A CA 1
ATOM 567 C C . PRO A 1 77 ? 27.125 17.723 22.607 1.00 74.38 77 PRO A C 1
ATOM 569 O O . PRO A 1 77 ? 26.237 17.227 23.297 1.00 74.38 77 PRO A O 1
ATOM 572 N N . LYS A 1 78 ? 26.853 18.462 21.520 1.00 78.94 78 LYS A N 1
ATOM 573 C CA . LYS A 1 78 ? 25.506 18.709 20.980 1.00 78.94 78 LYS A CA 1
ATOM 574 C C . LYS A 1 78 ? 25.254 18.008 19.639 1.00 78.94 78 LYS A C 1
ATOM 576 O O . LYS A 1 78 ? 24.192 18.216 19.059 1.00 78.94 78 LYS A O 1
ATOM 581 N N . ALA A 1 79 ? 26.187 17.181 19.158 1.00 82.12 79 ALA A N 1
ATOM 582 C CA . ALA A 1 79 ? 26.045 16.466 17.892 1.00 82.12 79 ALA A CA 1
ATOM 583 C C . ALA A 1 79 ? 24.773 15.612 17.874 1.00 82.12 79 ALA A C 1
ATOM 585 O O . ALA A 1 79 ? 24.489 14.874 18.825 1.00 82.12 79 ALA A O 1
ATOM 586 N N . SER A 1 80 ? 24.009 15.685 16.786 1.00 86.38 80 SER A N 1
ATOM 587 C CA . SER A 1 80 ? 22.918 14.744 16.567 1.00 86.38 80 SER A CA 1
ATOM 588 C C . SER A 1 80 ? 23.485 13.347 16.297 1.00 86.38 80 SER A C 1
ATOM 590 O O . SER A 1 80 ? 24.646 13.182 15.923 1.00 86.38 80 SER A O 1
ATOM 592 N N . LEU A 1 81 ? 22.658 12.311 16.448 1.00 83.00 81 LEU A N 1
ATOM 593 C CA . LEU A 1 81 ? 23.084 10.945 16.130 1.00 83.00 81 LEU A CA 1
ATOM 594 C C . LEU A 1 81 ? 23.497 10.812 14.655 1.00 83.00 81 LEU A C 1
ATOM 596 O O . LEU A 1 81 ? 24.387 10.035 14.332 1.00 83.00 81 LEU A O 1
ATOM 600 N N . ARG A 1 82 ? 22.882 11.605 13.769 1.00 83.75 82 ARG A N 1
ATOM 601 C CA . ARG A 1 82 ? 23.238 11.670 12.351 1.00 83.75 82 ARG A CA 1
ATOM 602 C C . ARG A 1 82 ? 24.648 12.222 12.151 1.00 83.75 82 ARG A C 1
ATOM 604 O O . ARG A 1 82 ? 25.397 11.648 11.368 1.00 83.75 82 ARG A O 1
ATOM 611 N N . ASP A 1 83 ? 25.006 13.279 12.875 1.00 83.75 83 ASP A N 1
ATOM 612 C CA . ASP A 1 83 ? 26.338 13.892 12.789 1.00 83.75 83 ASP A CA 1
ATOM 613 C C . ASP A 1 83 ? 27.405 12.905 13.272 1.00 83.75 83 ASP A C 1
ATOM 615 O O . ASP A 1 83 ? 28.372 12.643 12.564 1.00 83.75 83 ASP A O 1
ATOM 619 N N . VAL A 1 84 ? 27.153 12.248 14.413 1.00 84.75 84 VAL A N 1
ATOM 620 C CA . VAL A 1 84 ? 28.036 11.211 14.972 1.00 84.75 84 VAL A CA 1
ATOM 621 C C . VAL A 1 84 ? 28.271 10.068 13.981 1.00 84.75 84 VAL A C 1
ATOM 623 O O . VAL A 1 84 ? 29.395 9.597 13.821 1.00 84.75 84 VAL A O 1
ATOM 626 N N . VAL A 1 85 ? 27.220 9.601 13.305 1.00 87.56 85 VAL A N 1
ATOM 627 C CA . VAL A 1 85 ? 27.333 8.522 12.313 1.00 87.56 85 VAL A CA 1
ATOM 628 C C . VAL A 1 85 ? 28.041 8.984 11.048 1.00 87.56 85 VAL A C 1
ATOM 630 O O . VAL A 1 85 ? 28.789 8.208 10.466 1.00 87.56 85 VAL A O 1
ATOM 633 N N . SER A 1 86 ? 27.813 10.222 10.614 1.00 85.06 86 SER A N 1
ATOM 634 C CA . SER A 1 86 ? 28.493 10.769 9.442 1.00 85.06 86 SER A CA 1
ATOM 635 C C . SER A 1 86 ? 29.992 10.949 9.678 1.00 85.06 86 SER A C 1
ATOM 637 O O . SER A 1 86 ? 30.763 10.852 8.729 1.00 85.06 86 SER A O 1
ATOM 639 N N . GLU A 1 87 ? 30.393 11.232 10.917 1.00 83.06 87 GLU A N 1
ATOM 640 C CA . GLU A 1 87 ? 31.788 11.472 11.287 1.00 83.06 87 GLU A CA 1
ATOM 641 C C . GLU A 1 87 ? 32.537 10.175 11.628 1.00 83.06 87 GLU A C 1
ATOM 643 O O . GLU A 1 87 ? 33.676 9.991 11.207 1.00 83.06 87 GLU A O 1
ATOM 648 N N . LEU A 1 88 ? 31.901 9.255 12.366 1.00 82.62 88 LEU A N 1
ATOM 649 C CA . LEU A 1 88 ? 32.551 8.043 12.890 1.00 82.62 88 LEU A CA 1
ATOM 650 C C . LEU A 1 88 ? 32.115 6.744 12.196 1.00 82.62 88 LEU A C 1
ATOM 652 O O . LEU A 1 88 ? 32.685 5.682 12.449 1.00 82.62 88 LEU A O 1
ATOM 656 N N . GLY A 1 89 ? 31.066 6.782 11.376 1.00 79.19 89 GLY A N 1
ATOM 657 C CA . GLY A 1 89 ? 30.472 5.607 10.742 1.00 79.19 89 GLY A CA 1
ATOM 658 C C . GLY A 1 89 ? 30.983 5.350 9.323 1.00 79.19 89 GLY A C 1
ATOM 659 O O . GLY A 1 89 ? 31.221 6.264 8.542 1.00 79.19 89 GLY A O 1
ATOM 660 N N . GLY A 1 90 ? 31.094 4.071 8.952 1.00 78.19 90 GLY A N 1
ATOM 661 C CA . GLY A 1 90 ? 31.278 3.658 7.556 1.00 78.19 90 GLY A CA 1
ATOM 662 C C . GLY A 1 90 ? 29.961 3.646 6.768 1.00 78.19 90 GLY A C 1
ATOM 663 O O . GLY A 1 90 ? 28.879 3.798 7.336 1.00 78.19 90 GLY A O 1
ATOM 664 N N . LYS A 1 91 ? 30.030 3.376 5.457 1.00 75.88 91 LYS A N 1
ATOM 665 C CA . LYS A 1 91 ? 28.862 3.355 4.549 1.00 75.88 91 LYS A CA 1
ATOM 666 C C . LYS A 1 91 ? 27.696 2.499 5.074 1.00 75.88 91 LYS A C 1
ATOM 668 O O . LYS A 1 91 ? 26.574 2.981 5.169 1.00 75.88 91 LYS A O 1
ATOM 673 N N . SER A 1 92 ? 27.981 1.283 5.547 1.00 77.00 92 SER A N 1
ATOM 674 C CA . SER A 1 92 ? 26.977 0.385 6.144 1.00 77.00 92 SER A CA 1
ATOM 675 C C . SER A 1 92 ? 26.355 0.908 7.446 1.00 77.00 92 SER A C 1
ATOM 677 O O . SER A 1 92 ? 25.290 0.452 7.855 1.00 77.00 92 SER A O 1
ATOM 679 N N . THR A 1 93 ? 27.042 1.807 8.151 1.00 83.62 93 THR A N 1
ATOM 680 C CA . THR A 1 93 ? 26.563 2.440 9.388 1.00 83.62 93 THR A CA 1
ATOM 681 C C . THR A 1 93 ? 25.665 3.634 9.063 1.00 83.62 93 THR A C 1
ATOM 683 O O . THR A 1 93 ? 24.650 3.819 9.729 1.00 83.62 93 THR A O 1
ATOM 686 N N . ILE A 1 94 ? 25.976 4.383 8.000 1.00 83.94 94 ILE A N 1
ATOM 687 C CA . ILE A 1 94 ? 25.131 5.466 7.470 1.00 83.94 94 ILE A CA 1
ATOM 688 C C . ILE A 1 94 ? 23.793 4.906 6.971 1.00 83.94 94 ILE A C 1
ATOM 690 O O . ILE A 1 94 ? 22.739 5.405 7.363 1.00 83.94 94 ILE A O 1
ATOM 694 N N . ASP A 1 95 ? 23.827 3.820 6.194 1.00 79.62 95 ASP A N 1
ATOM 695 C CA . ASP A 1 95 ? 22.613 3.155 5.702 1.00 79.62 95 ASP A CA 1
ATOM 696 C C . ASP A 1 95 ? 21.739 2.648 6.865 1.00 79.62 95 ASP A C 1
ATOM 698 O O . ASP A 1 95 ? 20.516 2.796 6.859 1.00 79.62 95 ASP A O 1
ATOM 702 N N . LEU A 1 96 ? 22.368 2.103 7.913 1.00 80.69 96 LEU A N 1
ATOM 703 C CA . LEU A 1 96 ? 21.671 1.654 9.119 1.00 80.69 96 LEU A CA 1
ATOM 704 C C . LEU A 1 96 ? 21.052 2.824 9.907 1.00 80.69 96 LEU A C 1
ATOM 706 O O . LEU A 1 96 ? 19.932 2.696 10.403 1.00 80.69 96 LEU A O 1
ATOM 710 N N . ALA A 1 97 ? 21.743 3.964 10.014 1.00 86.06 97 ALA A N 1
ATOM 711 C CA . ALA A 1 97 ? 21.203 5.163 10.662 1.00 86.06 97 ALA A CA 1
ATOM 712 C C . ALA A 1 97 ? 19.981 5.706 9.925 1.00 86.06 97 ALA A C 1
ATOM 714 O O . ALA A 1 97 ? 18.995 6.072 10.566 1.00 86.06 97 ALA A O 1
ATOM 715 N N . GLN A 1 98 ? 20.028 5.717 8.593 1.00 85.88 98 GLN A N 1
ATOM 716 C CA . GLN A 1 98 ? 18.919 6.170 7.765 1.00 85.88 98 GLN A CA 1
ATOM 717 C C . GLN A 1 98 ? 17.660 5.328 8.019 1.00 85.88 98 GLN A C 1
ATOM 719 O O . GLN A 1 98 ? 16.594 5.888 8.265 1.00 85.88 98 GLN A O 1
ATOM 724 N N . GLN A 1 99 ? 17.795 3.998 8.100 1.00 80.06 99 GLN A N 1
ATOM 725 C CA . GLN A 1 99 ? 16.677 3.106 8.437 1.00 80.06 99 GLN A CA 1
ATOM 726 C C . GLN A 1 99 ? 16.065 3.407 9.815 1.00 80.06 99 GLN A C 1
ATOM 728 O O . GLN A 1 99 ? 14.846 3.363 9.978 1.00 80.06 99 GLN A O 1
ATOM 733 N N . VAL A 1 100 ? 16.892 3.710 10.822 1.00 80.56 100 VAL A N 1
ATOM 734 C CA . VAL A 1 100 ? 16.412 4.065 12.171 1.00 80.56 100 VAL A CA 1
ATOM 735 C C . VAL A 1 100 ? 15.683 5.414 12.159 1.00 80.56 100 VAL A C 1
ATOM 737 O O . VAL A 1 100 ? 14.646 5.558 12.808 1.00 80.56 100 VAL A O 1
ATOM 740 N N . VAL A 1 101 ? 16.195 6.401 11.417 1.00 84.00 101 VAL A N 1
ATOM 741 C CA . VAL A 1 101 ? 15.572 7.728 11.281 1.00 84.00 101 VAL A CA 1
ATOM 742 C C . VAL A 1 101 ? 14.222 7.631 10.576 1.00 84.00 101 VAL A C 1
ATOM 744 O O . VAL A 1 101 ? 13.234 8.156 11.084 1.00 84.00 101 VAL A O 1
ATOM 747 N N . GLU A 1 102 ? 14.155 6.920 9.452 1.00 82.44 102 GLU A N 1
ATOM 748 C CA . GLU A 1 102 ? 12.915 6.715 8.696 1.00 82.44 102 GLU A CA 1
ATOM 749 C C . GLU A 1 102 ? 11.853 5.987 9.518 1.00 82.44 102 GLU A C 1
ATOM 751 O O . GLU A 1 102 ? 10.681 6.364 9.496 1.00 82.44 102 GLU A O 1
ATOM 756 N N . PHE A 1 103 ? 12.263 4.976 10.286 1.00 82.62 103 PHE A N 1
ATOM 757 C CA . PHE A 1 103 ? 11.367 4.276 11.194 1.00 82.62 103 PHE A CA 1
ATOM 758 C C . PHE A 1 103 ? 10.794 5.215 12.260 1.00 82.62 103 PHE A C 1
ATOM 760 O O . PHE A 1 103 ? 9.582 5.253 12.465 1.00 82.62 103 PHE A O 1
ATOM 767 N N . ASN A 1 104 ? 11.650 6.001 12.920 1.00 77.88 104 ASN A N 1
ATOM 768 C CA . ASN A 1 104 ? 11.217 6.915 13.975 1.00 77.88 104 ASN A CA 1
ATOM 769 C C . ASN A 1 104 ? 10.328 8.048 13.441 1.00 77.88 104 ASN A C 1
ATOM 771 O O . ASN A 1 104 ? 9.408 8.460 14.139 1.00 77.88 104 ASN A O 1
ATOM 775 N N . ALA A 1 105 ? 10.556 8.516 12.209 1.00 79.31 105 ALA A N 1
ATOM 776 C CA . ALA A 1 105 ? 9.729 9.541 11.569 1.00 79.31 105 ALA A CA 1
ATOM 777 C C . ALA A 1 105 ? 8.290 9.066 11.298 1.00 79.31 105 ALA A C 1
ATOM 779 O O . ALA A 1 105 ? 7.354 9.859 11.355 1.00 79.31 105 ALA A O 1
ATOM 780 N N . LYS A 1 106 ? 8.104 7.767 11.035 1.00 76.38 106 LYS A N 1
ATOM 781 C CA . LYS A 1 106 ? 6.788 7.151 10.795 1.00 76.38 106 LYS A CA 1
ATOM 782 C C . LYS A 1 106 ? 6.061 6.763 12.087 1.00 76.38 106 LYS A C 1
ATOM 784 O O . LYS A 1 106 ? 4.907 6.333 12.042 1.00 76.38 106 LYS A O 1
ATOM 789 N N . LEU A 1 107 ? 6.718 6.879 13.240 1.00 76.81 107 LEU A N 1
ATOM 790 C CA . LEU A 1 107 ? 6.202 6.365 14.498 1.00 76.81 107 LEU A CA 1
ATOM 791 C C . LEU A 1 107 ? 5.400 7.419 15.273 1.00 76.81 107 LEU A C 1
ATOM 793 O O . LEU A 1 107 ? 5.877 8.520 15.536 1.00 76.81 107 LEU A O 1
ATOM 797 N N . LYS A 1 108 ? 4.196 7.059 15.731 1.00 76.06 108 LYS A N 1
ATOM 798 C CA . LYS A 1 108 ? 3.434 7.894 16.676 1.00 76.06 108 LYS A CA 1
ATOM 799 C C . LYS A 1 108 ? 4.110 7.887 18.049 1.00 76.06 108 LYS A C 1
ATOM 801 O O . LYS A 1 108 ? 4.551 6.835 18.508 1.00 76.06 108 LYS A O 1
ATOM 806 N N . LEU A 1 109 ? 4.123 9.030 18.740 1.00 63.59 109 LEU A N 1
ATOM 807 C CA . LEU A 1 109 ? 4.796 9.197 20.039 1.00 63.59 109 LEU A CA 1
ATOM 808 C C . LEU A 1 109 ? 4.319 8.181 21.102 1.00 63.59 109 LEU A C 1
ATOM 810 O O . LEU A 1 109 ? 5.113 7.689 21.902 1.00 63.59 109 LEU A O 1
ATOM 814 N N . GLU A 1 110 ? 3.041 7.802 21.050 1.00 71.94 110 GLU A N 1
ATOM 815 C CA . GLU A 1 110 ? 2.392 6.829 21.941 1.00 71.94 110 GLU A CA 1
ATOM 816 C C . GLU A 1 110 ? 2.809 5.371 21.684 1.00 71.94 110 GLU A C 1
ATOM 818 O O . GLU A 1 110 ? 2.595 4.507 22.526 1.00 71.94 110 GLU A O 1
ATOM 823 N N . ALA A 1 111 ? 3.434 5.046 20.550 1.00 74.06 111 ALA A N 1
ATOM 824 C CA . ALA A 1 111 ? 3.811 3.664 20.243 1.00 74.06 111 ALA A CA 1
ATOM 825 C C . ALA A 1 111 ? 4.849 3.093 21.233 1.00 74.06 111 ALA A C 1
ATOM 827 O O . ALA A 1 111 ? 4.889 1.883 21.458 1.00 74.06 111 ALA A O 1
ATOM 828 N N . TRP A 1 112 ? 5.642 3.956 21.878 1.00 74.31 112 TRP A N 1
ATOM 829 C CA . TRP A 1 112 ? 6.626 3.578 22.898 1.00 74.31 112 TRP A CA 1
ATOM 830 C C . TRP A 1 112 ? 6.024 3.286 24.282 1.00 74.31 112 TRP A C 1
ATOM 832 O O . TRP A 1 112 ? 6.756 2.851 25.176 1.00 74.31 112 TRP A O 1
ATOM 842 N N . THR A 1 113 ? 4.723 3.532 24.489 1.00 74.25 113 THR A N 1
ATOM 843 C CA . THR A 1 113 ? 4.047 3.287 25.777 1.00 74.25 113 THR A CA 1
ATOM 844 C C . THR A 1 113 ? 3.459 1.878 25.886 1.00 74.25 113 THR A C 1
ATOM 846 O O . THR A 1 113 ? 3.133 1.445 26.990 1.00 74.25 113 THR A O 1
ATOM 849 N N . LYS A 1 114 ? 3.373 1.133 24.774 1.00 76.56 114 LYS A N 1
ATOM 850 C CA . LYS A 1 114 ? 2.835 -0.235 24.746 1.00 76.56 114 LYS A CA 1
ATOM 851 C C . LYS A 1 114 ? 3.798 -1.247 25.377 1.00 76.56 114 LYS A C 1
ATOM 853 O O . LYS A 1 114 ? 5.009 -1.197 25.153 1.00 76.56 114 LYS A O 1
ATOM 858 N N . SER A 1 115 ? 3.242 -2.195 26.134 1.00 77.00 115 SER A N 1
ATOM 859 C CA . SER A 1 115 ? 3.967 -3.344 26.680 1.00 77.00 115 SER A CA 1
ATOM 860 C C . SER A 1 115 ? 3.155 -4.636 26.479 1.00 77.00 115 SER A C 1
ATOM 862 O O . SER A 1 115 ? 1.996 -4.648 26.892 1.00 77.00 115 SER A O 1
ATOM 864 N N . PRO A 1 116 ? 3.714 -5.695 25.854 1.00 81.19 116 PRO A N 1
ATOM 865 C CA . PRO A 1 116 ? 5.056 -5.762 25.276 1.00 81.19 116 PRO A CA 1
ATOM 866 C C . PRO A 1 116 ? 5.208 -4.885 24.021 1.00 81.19 116 PRO A C 1
ATOM 868 O O . PRO A 1 116 ? 4.232 -4.529 23.361 1.00 81.19 116 PRO A O 1
ATOM 871 N N . LEU A 1 117 ? 6.444 -4.493 23.704 1.00 83.25 117 LEU A N 1
ATOM 872 C CA . LEU A 1 117 ? 6.732 -3.768 22.464 1.00 83.25 117 LEU A CA 1
ATOM 873 C C . LEU A 1 117 ? 6.591 -4.716 21.269 1.00 83.25 117 LEU A C 1
ATOM 875 O O . LEU A 1 117 ? 6.996 -5.874 21.332 1.00 83.25 117 LEU A O 1
ATOM 879 N N . ALA A 1 118 ? 6.062 -4.203 20.159 1.00 85.75 118 ALA A N 1
ATOM 880 C CA . ALA A 1 118 ? 5.921 -4.986 18.938 1.00 85.75 118 ALA A CA 1
ATOM 881 C C . ALA A 1 118 ? 7.296 -5.419 18.370 1.00 85.75 118 ALA A C 1
ATOM 883 O O . ALA A 1 118 ? 8.273 -4.677 18.512 1.00 85.75 118 ALA A O 1
ATOM 884 N N . PRO A 1 119 ? 7.395 -6.559 17.660 1.00 86.94 119 PRO A N 1
ATOM 885 C CA . PRO A 1 119 ? 8.672 -7.079 17.154 1.00 86.94 119 PRO A CA 1
ATOM 886 C C . PRO A 1 119 ? 9.492 -6.082 16.321 1.00 86.94 119 PRO A C 1
ATOM 888 O O . PRO A 1 119 ? 10.704 -5.976 16.490 1.00 86.94 119 PRO A O 1
ATOM 891 N N . HIS A 1 120 ? 8.841 -5.276 15.478 1.00 84.94 120 HIS A N 1
ATOM 892 C CA . HIS A 1 120 ? 9.513 -4.252 14.669 1.00 84.94 120 HIS A CA 1
ATOM 893 C C . HIS A 1 120 ? 10.115 -3.114 15.518 1.00 84.94 120 HIS A C 1
ATOM 895 O O . HIS A 1 120 ? 11.159 -2.566 15.171 1.00 84.94 120 HIS A O 1
ATOM 901 N N . MET A 1 121 ? 9.505 -2.787 16.662 1.00 86.75 121 MET A N 1
ATOM 902 C CA . MET A 1 121 ? 10.037 -1.812 17.622 1.00 86.75 121 MET A CA 1
ATOM 903 C C . MET A 1 121 ? 11.294 -2.342 18.308 1.00 86.75 121 MET A C 1
ATOM 905 O O . MET A 1 121 ? 12.282 -1.621 18.456 1.00 86.75 121 MET A O 1
ATOM 909 N N . LEU A 1 122 ? 11.262 -3.619 18.699 1.00 86.06 122 LEU A N 1
ATOM 910 C CA . LEU A 1 122 ? 12.415 -4.316 19.261 1.00 86.06 122 LEU A CA 1
ATOM 911 C C . LEU A 1 122 ? 13.557 -4.357 18.236 1.00 86.06 122 LEU A C 1
ATOM 913 O O . LEU A 1 122 ? 14.683 -3.995 18.569 1.00 86.06 122 LEU A O 1
ATOM 917 N N . ALA A 1 123 ? 13.260 -4.674 16.971 1.00 86.12 123 ALA A N 1
ATOM 918 C CA . ALA A 1 123 ? 14.241 -4.650 15.888 1.00 86.12 123 ALA A CA 1
ATOM 919 C C . ALA A 1 123 ? 14.892 -3.265 15.714 1.00 86.12 123 ALA A C 1
ATOM 921 O O . ALA A 1 123 ? 16.113 -3.177 15.588 1.00 86.12 123 ALA A O 1
ATOM 922 N N . THR A 1 124 ? 14.125 -2.170 15.774 1.00 87.56 124 THR A N 1
ATOM 923 C CA . THR A 1 124 ? 14.690 -0.812 15.678 1.00 87.56 124 THR A CA 1
ATOM 924 C C . THR A 1 124 ? 15.561 -0.437 16.879 1.00 87.56 124 THR A C 1
ATOM 926 O O . THR A 1 124 ? 16.598 0.212 16.706 1.00 87.56 124 THR A O 1
ATOM 929 N N . LEU A 1 125 ? 15.202 -0.865 18.092 1.00 86.06 125 LEU A N 1
ATOM 930 C CA . LEU A 1 125 ? 16.058 -0.679 19.268 1.00 86.06 125 LEU A CA 1
ATOM 931 C C . LEU A 1 125 ? 17.401 -1.404 19.104 1.00 86.06 125 LEU A C 1
ATOM 933 O O . LEU A 1 125 ? 18.451 -0.831 19.395 1.00 86.06 125 LEU A O 1
ATOM 937 N N . VAL A 1 126 ? 17.378 -2.626 18.568 1.00 84.94 126 VAL A N 1
ATOM 938 C CA . VAL A 1 126 ? 18.593 -3.397 18.270 1.00 84.94 126 VAL A CA 1
ATOM 939 C C . VAL A 1 126 ? 19.425 -2.727 17.173 1.00 84.94 126 VAL A C 1
ATOM 941 O O . VAL A 1 126 ? 20.636 -2.580 17.328 1.00 84.94 126 VAL A O 1
ATOM 944 N N . ARG A 1 127 ? 18.798 -2.226 16.100 1.00 87.50 127 ARG A N 1
ATOM 945 C CA . ARG A 1 127 ? 19.489 -1.454 15.047 1.00 87.50 127 ARG A CA 1
ATOM 946 C C . ARG A 1 127 ? 20.153 -0.190 15.599 1.00 87.50 127 ARG A C 1
ATOM 948 O O . ARG A 1 127 ? 21.285 0.110 15.230 1.00 87.50 127 ARG A O 1
ATOM 955 N N . SER A 1 128 ? 19.485 0.510 16.517 1.00 86.50 128 SER A N 1
ATOM 956 C CA . SER A 1 128 ? 20.033 1.700 17.185 1.00 86.50 128 SER A CA 1
ATOM 957 C C . SER A 1 128 ? 21.236 1.349 18.071 1.00 86.50 128 SER A C 1
ATOM 959 O O . SER A 1 128 ? 22.226 2.072 18.084 1.00 86.50 128 SER A O 1
ATOM 961 N N . MET A 1 129 ? 21.199 0.203 18.760 1.00 88.69 129 MET A N 1
ATOM 962 C CA . MET A 1 129 ? 22.340 -0.314 19.527 1.00 88.69 129 MET A CA 1
ATOM 963 C C . MET A 1 129 ? 23.533 -0.681 18.621 1.00 88.69 129 MET A C 1
ATOM 965 O O . MET A 1 129 ? 24.674 -0.301 18.906 1.00 88.69 129 MET A O 1
ATOM 969 N N . HIS A 1 130 ? 23.285 -1.359 17.494 1.00 86.56 130 HIS A N 1
ATOM 970 C CA . HIS A 1 130 ? 24.325 -1.678 16.506 1.00 86.56 130 HIS A CA 1
ATOM 971 C C . HIS A 1 130 ? 24.969 -0.430 15.908 1.00 86.56 130 HIS A C 1
ATOM 973 O O . HIS A 1 130 ? 26.166 -0.417 15.632 1.00 86.56 130 HIS A O 1
ATOM 979 N N . LEU A 1 131 ? 24.194 0.638 15.738 1.00 88.31 131 LEU A N 1
ATOM 980 C CA . LEU A 1 131 ? 24.720 1.910 15.278 1.00 88.31 131 LEU A CA 1
ATOM 981 C C . LEU A 1 131 ? 25.793 2.448 16.231 1.00 88.31 131 LEU A C 1
ATOM 983 O O . LEU A 1 131 ? 26.880 2.811 15.789 1.00 88.31 131 LEU A O 1
ATOM 987 N N . TYR A 1 132 ? 25.522 2.430 17.539 1.00 90.31 132 TYR A N 1
ATOM 988 C CA . TYR A 1 132 ? 26.440 2.981 18.535 1.00 90.31 132 TYR A CA 1
ATOM 989 C C . TYR A 1 132 ? 27.758 2.205 18.573 1.00 90.31 132 TYR A C 1
ATOM 991 O O . TYR A 1 132 ? 28.845 2.782 18.532 1.00 90.31 132 TYR A O 1
ATOM 999 N N . THR A 1 133 ? 27.657 0.879 18.595 1.00 87.75 133 THR A N 1
ATOM 1000 C CA . THR A 1 133 ? 28.818 -0.016 18.619 1.00 87.75 133 THR A CA 1
ATOM 1001 C C . THR A 1 133 ? 29.641 0.068 17.330 1.00 87.75 133 THR A C 1
ATOM 1003 O O . THR A 1 133 ? 30.868 0.073 17.403 1.00 87.75 133 THR A O 1
ATOM 1006 N N . ARG A 1 134 ? 29.006 0.232 16.159 1.00 87.50 134 ARG A N 1
ATOM 1007 C CA . ARG A 1 134 ? 29.706 0.435 14.877 1.00 87.50 134 ARG A CA 1
ATOM 1008 C C . ARG A 1 134 ? 30.401 1.791 14.773 1.00 87.50 134 ARG A C 1
ATOM 1010 O O . ARG A 1 134 ? 31.515 1.831 14.259 1.00 87.50 134 ARG A O 1
ATOM 1017 N N . CYS A 1 135 ? 29.799 2.874 15.272 1.00 86.69 135 CYS A N 1
ATOM 1018 C CA . CYS A 1 135 ? 30.465 4.183 15.341 1.00 86.69 135 CYS A CA 1
ATOM 1019 C C . CYS A 1 135 ? 31.706 4.127 16.236 1.00 86.69 135 CYS A C 1
ATOM 1021 O O . CYS A 1 135 ? 32.762 4.635 15.871 1.00 86.69 135 CYS A O 1
ATOM 1023 N N . TYR A 1 136 ? 31.609 3.439 17.376 1.00 86.00 136 TYR A N 1
ATOM 1024 C CA . TYR A 1 136 ? 32.774 3.201 18.221 1.00 86.00 136 TYR A CA 1
ATOM 1025 C C . TYR A 1 136 ? 33.861 2.396 17.492 1.00 86.00 136 TYR A C 1
ATOM 1027 O O . TYR A 1 136 ? 35.027 2.775 17.535 1.00 86.00 136 TYR A O 1
ATOM 1035 N N . SER A 1 137 ? 33.504 1.318 16.782 1.00 82.62 137 SER A N 1
ATOM 1036 C CA . SER A 1 137 ? 34.475 0.538 15.997 1.00 82.62 137 SER A CA 1
ATOM 1037 C C . SER A 1 137 ? 35.148 1.357 14.889 1.00 82.62 137 SER A C 1
ATOM 1039 O O . SER A 1 137 ? 36.344 1.182 14.661 1.00 82.62 137 SER A O 1
ATOM 1041 N N . GLY A 1 138 ? 34.405 2.252 14.229 1.00 78.88 138 GLY A N 1
ATOM 1042 C CA . GLY A 1 138 ? 34.944 3.164 13.218 1.00 78.88 138 GLY A CA 1
ATOM 1043 C C . GLY A 1 138 ? 35.955 4.153 13.802 1.00 78.88 138 GLY A C 1
ATOM 1044 O O . GLY A 1 138 ? 37.044 4.303 13.258 1.00 78.88 138 GLY A O 1
ATOM 1045 N N . ALA A 1 139 ? 35.651 4.736 14.964 1.00 77.50 139 ALA A N 1
ATOM 1046 C CA . ALA A 1 139 ? 36.556 5.638 15.677 1.00 77.50 139 ALA A CA 1
ATOM 1047 C C . ALA A 1 139 ? 37.786 4.928 16.275 1.00 77.50 139 ALA A C 1
ATOM 1049 O O . ALA A 1 139 ? 38.882 5.483 16.319 1.00 77.50 139 ALA A O 1
ATOM 1050 N N . ALA A 1 140 ? 37.615 3.697 16.765 1.00 70.75 140 ALA A N 1
ATOM 1051 C CA . ALA A 1 140 ? 38.660 2.964 17.472 1.00 70.75 140 ALA A CA 1
ATOM 1052 C C . ALA A 1 140 ? 39.675 2.283 16.541 1.00 70.75 140 ALA A C 1
ATOM 1054 O O . ALA A 1 140 ? 40.770 1.981 17.013 1.00 70.75 140 ALA A O 1
ATOM 1055 N N . GLY A 1 141 ? 39.356 2.065 15.256 1.00 60.09 141 GLY A N 1
ATOM 1056 C CA . GLY A 1 141 ? 40.244 1.460 14.256 1.00 60.09 141 GLY A CA 1
ATOM 1057 C C . GLY A 1 141 ? 40.793 0.084 14.669 1.00 60.09 141 GLY A C 1
ATOM 1058 O O . GLY A 1 141 ? 41.817 0.011 15.347 1.00 60.09 141 GLY A O 1
ATOM 1059 N N . VAL A 1 142 ? 40.141 -0.985 14.187 1.00 51.56 142 VAL A N 1
ATOM 1060 C CA . VAL A 1 142 ? 40.399 -2.426 14.444 1.00 51.56 142 VAL A CA 1
ATOM 1061 C C . VAL A 1 142 ? 40.042 -2.898 15.877 1.00 51.56 142 VAL A C 1
ATOM 1063 O O . VAL A 1 142 ? 40.375 -2.224 16.853 1.00 51.56 142 VAL A O 1
ATOM 1066 N N . PRO A 1 143 ? 39.362 -4.055 16.052 1.00 44.22 143 PRO A N 1
ATOM 1067 C CA . PRO A 1 143 ? 39.043 -4.597 17.377 1.00 44.22 143 PRO A CA 1
ATOM 1068 C C . PRO A 1 143 ? 40.308 -5.024 18.141 1.00 44.22 143 PRO A C 1
ATOM 1070 O O . PRO A 1 143 ? 41.133 -5.745 17.589 1.00 44.22 143 PRO A O 1
ATOM 1073 N N . GLY A 1 144 ? 40.440 -4.639 19.419 1.00 52.31 144 GLY A N 1
ATOM 1074 C CA . GLY A 1 144 ? 41.455 -5.210 20.325 1.00 52.31 144 GLY A CA 1
ATOM 1075 C C . GLY A 1 144 ? 42.268 -4.236 21.186 1.00 52.31 144 GLY A C 1
ATOM 1076 O O . GLY A 1 144 ? 42.964 -4.685 22.089 1.00 52.31 144 GLY A O 1
ATOM 1077 N N . THR A 1 145 ? 42.180 -2.917 20.994 1.00 47.12 145 THR A N 1
ATOM 1078 C CA . THR A 1 145 ? 42.909 -1.950 21.844 1.00 47.12 145 THR A CA 1
ATOM 1079 C C . THR A 1 145 ? 41.983 -1.207 22.804 1.00 47.12 145 THR A C 1
ATOM 1081 O O . THR A 1 145 ? 41.337 -0.232 22.429 1.00 47.12 145 THR A O 1
ATOM 1084 N N . VAL A 1 146 ? 41.982 -1.628 24.071 1.00 49.06 146 VAL A N 1
ATOM 1085 C CA . VAL A 1 146 ? 41.229 -1.043 25.204 1.00 49.06 146 VAL A CA 1
ATOM 1086 C C . VAL A 1 146 ? 41.732 0.366 25.610 1.00 49.06 146 VAL A C 1
ATOM 1088 O O . VAL A 1 146 ? 41.145 1.022 26.462 1.00 49.06 146 VAL A O 1
ATOM 1091 N N . ALA A 1 147 ? 42.775 0.904 24.968 1.00 53.53 147 ALA A N 1
ATOM 1092 C CA . ALA A 1 147 ? 43.553 2.030 25.502 1.00 53.53 147 ALA A CA 1
ATOM 1093 C C . ALA A 1 147 ? 43.433 3.388 24.770 1.00 53.53 147 ALA A C 1
ATOM 1095 O O . ALA A 1 147 ? 44.226 4.282 25.050 1.00 53.53 147 ALA A O 1
ATOM 1096 N N . LYS A 1 148 ? 42.497 3.594 23.831 1.00 61.31 148 LYS A N 1
ATOM 1097 C CA . LYS A 1 148 ? 42.577 4.774 22.936 1.00 61.31 148 LYS A CA 1
ATOM 1098 C C . LYS A 1 148 ? 41.963 6.092 23.451 1.00 61.31 148 LYS A C 1
ATOM 1100 O O . LYS A 1 148 ? 42.304 7.130 22.897 1.00 61.31 148 LYS A O 1
ATOM 1105 N N . PHE A 1 149 ? 41.123 6.107 24.501 1.00 78.56 149 PHE A N 1
ATOM 1106 C CA . PHE A 1 149 ? 40.370 7.330 24.880 1.00 78.56 149 PHE A CA 1
ATOM 1107 C C . PHE A 1 149 ? 40.160 7.602 26.399 1.00 78.56 149 PHE A C 1
ATOM 1109 O O . PHE A 1 149 ? 39.020 7.820 26.820 1.00 78.56 149 PHE A O 1
ATOM 1116 N N . PRO A 1 150 ? 41.206 7.642 27.257 1.00 80.94 150 PRO A N 1
ATOM 1117 C CA . PRO A 1 150 ? 41.057 7.896 28.704 1.00 80.94 150 PRO A CA 1
ATOM 1118 C C . PRO A 1 150 ? 40.313 9.196 29.057 1.00 80.94 150 PRO A C 1
ATOM 1120 O O . PRO A 1 150 ? 39.499 9.223 29.981 1.00 80.94 150 PRO A O 1
ATOM 1123 N N . SER A 1 151 ? 40.557 10.265 28.294 1.00 84.12 151 SER A N 1
ATOM 1124 C CA . SER A 1 151 ? 39.920 11.573 28.484 1.00 84.12 151 SER A CA 1
ATOM 1125 C C . SER A 1 151 ? 38.408 11.531 28.255 1.00 84.12 151 SER A C 1
ATOM 1127 O O . SER A 1 151 ? 37.658 12.188 28.977 1.00 84.12 151 SER A O 1
ATOM 1129 N N . VAL A 1 152 ? 37.943 10.725 27.298 1.00 88.31 152 VAL A N 1
ATOM 1130 C CA . VAL A 1 152 ? 36.521 10.629 26.952 1.00 88.31 152 VAL A CA 1
ATOM 1131 C C . VAL A 1 152 ? 35.758 9.808 27.994 1.00 88.31 152 VAL A C 1
ATOM 1133 O O . VAL A 1 152 ? 34.643 10.179 28.360 1.00 88.31 152 VAL A O 1
ATOM 1136 N N . TYR A 1 153 ? 36.371 8.762 28.563 1.00 90.06 153 TYR A N 1
ATOM 1137 C CA . TYR A 1 153 ? 35.797 8.036 29.704 1.00 90.06 153 TYR A CA 1
ATOM 1138 C C . TYR A 1 153 ? 35.639 8.949 30.930 1.00 90.06 153 TYR A C 1
ATOM 1140 O O . TYR A 1 153 ? 34.568 8.992 31.534 1.00 90.06 153 TYR A O 1
ATOM 1148 N N . ALA A 1 154 ? 36.669 9.737 31.264 1.00 87.75 154 ALA A N 1
ATOM 1149 C CA . ALA A 1 154 ? 36.609 10.684 32.378 1.00 87.75 154 ALA A CA 1
ATOM 1150 C C . ALA A 1 154 ? 35.522 11.756 32.170 1.00 87.75 154 ALA A C 1
ATOM 1152 O O . ALA A 1 154 ? 34.725 12.020 33.072 1.00 87.75 154 ALA A O 1
ATOM 1153 N N . ALA A 1 155 ? 35.438 12.323 30.962 1.00 88.56 155 ALA A N 1
ATOM 1154 C CA . ALA A 1 155 ? 34.408 13.295 30.605 1.00 88.56 155 ALA A CA 1
ATOM 1155 C C . ALA A 1 155 ? 32.993 12.684 30.618 1.00 88.56 155 ALA A C 1
ATOM 1157 O O . ALA A 1 155 ? 32.047 13.327 31.072 1.00 88.56 155 ALA A O 1
ATOM 1158 N N . THR A 1 156 ? 32.844 11.423 30.202 1.00 92.19 156 THR A N 1
ATOM 1159 C CA . THR A 1 156 ? 31.567 10.695 30.272 1.00 92.19 156 THR A CA 1
ATOM 1160 C C . THR A 1 156 ? 31.114 10.509 31.724 1.00 92.19 156 THR A C 1
ATOM 1162 O O . THR A 1 156 ? 29.958 10.783 32.050 1.00 92.19 156 THR A O 1
ATOM 1165 N N . SER A 1 157 ? 32.023 10.122 32.624 1.00 91.62 157 SER A N 1
ATOM 1166 C CA . SER A 1 157 ? 31.735 9.999 34.062 1.00 91.62 157 SER A CA 1
ATOM 1167 C C . SER A 1 157 ? 31.392 11.342 34.719 1.00 91.62 157 SER A C 1
ATOM 1169 O O . SER A 1 157 ? 30.548 11.391 35.619 1.00 91.62 157 SER A O 1
ATOM 1171 N N . ALA A 1 158 ? 31.990 12.443 34.251 1.00 89.19 158 ALA A N 1
ATOM 1172 C CA . ALA A 1 158 ? 31.641 13.790 34.697 1.00 89.19 158 ALA A CA 1
ATOM 1173 C C . ALA A 1 158 ? 30.212 14.186 34.273 1.00 89.19 158 ALA A C 1
ATOM 1175 O O . ALA A 1 158 ? 29.438 14.632 35.120 1.00 89.19 158 ALA A O 1
ATOM 1176 N N . LYS A 1 159 ? 29.830 13.944 33.006 1.00 89.06 159 LYS A N 1
ATOM 1177 C CA . LYS A 1 159 ? 28.454 14.156 32.504 1.00 89.06 159 LYS A CA 1
ATOM 1178 C C . LYS A 1 159 ? 27.424 13.329 33.272 1.00 89.06 159 LYS A C 1
ATOM 1180 O O . LYS A 1 159 ? 26.368 13.828 33.647 1.00 89.06 159 LYS A O 1
ATOM 1185 N N . TRP A 1 160 ? 27.757 12.070 33.555 1.00 90.81 160 TRP A N 1
ATOM 1186 C CA . TRP A 1 160 ? 26.906 11.186 34.348 1.00 90.81 160 TRP A CA 1
ATOM 1187 C C . TRP A 1 160 ? 26.663 11.728 35.760 1.00 90.81 160 TRP A C 1
ATOM 1189 O O . TRP A 1 160 ? 25.534 11.709 36.240 1.00 90.81 160 TRP A O 1
ATOM 1199 N N . SER A 1 161 ? 27.703 12.260 36.407 1.00 86.81 161 SER A N 1
ATOM 1200 C CA . SER A 1 161 ? 27.627 12.738 37.792 1.00 86.81 161 SER A CA 1
ATOM 1201 C C . SER A 1 161 ? 26.952 14.111 37.942 1.00 86.81 161 SER A C 1
ATOM 1203 O O . SER A 1 161 ? 26.447 14.404 39.023 1.00 86.81 161 SER A O 1
ATOM 1205 N N . ASN A 1 162 ? 26.916 14.952 36.895 1.00 78.62 162 ASN A N 1
ATOM 1206 C CA . ASN A 1 162 ? 26.372 16.318 36.965 1.00 78.62 162 ASN A CA 1
ATOM 1207 C C . ASN A 1 162 ? 25.435 16.686 35.783 1.00 78.62 162 ASN A C 1
ATOM 1209 O O . ASN A 1 162 ? 25.846 17.375 34.850 1.00 78.62 162 ASN A O 1
ATOM 1213 N N . PRO A 1 163 ? 24.160 16.253 35.806 1.00 63.22 163 PRO A N 1
ATOM 1214 C CA . PRO A 1 163 ? 23.279 16.298 34.632 1.00 63.22 163 PRO A CA 1
ATOM 1215 C C . PRO A 1 163 ? 22.525 17.627 34.313 1.00 63.22 163 PRO A C 1
ATOM 1217 O O . PRO A 1 163 ? 21.461 17.565 33.688 1.00 63.22 163 PRO A O 1
ATOM 1220 N N . VAL A 1 164 ? 22.997 18.835 34.678 1.00 51.62 164 VAL A N 1
ATOM 1221 C CA . VAL A 1 164 ? 22.223 20.103 34.492 1.00 51.62 164 VAL A CA 1
ATOM 1222 C C . VAL A 1 164 ? 22.855 21.114 33.511 1.00 51.62 164 VAL A C 1
ATOM 1224 O O . VAL A 1 164 ? 23.916 21.656 33.810 1.00 51.62 164 VAL A O 1
ATOM 1227 N N . SER A 1 165 ? 22.148 21.432 32.398 1.00 33.97 165 SER A N 1
ATOM 1228 C CA . SER A 1 165 ? 21.805 22.797 31.880 1.00 33.97 165 SER A CA 1
ATOM 1229 C C . SER A 1 165 ? 21.453 22.838 30.368 1.00 33.97 165 SER A C 1
ATOM 1231 O O . SER A 1 165 ? 22.338 23.093 29.562 1.00 33.97 165 SER A O 1
ATOM 1233 N N . ILE A 1 166 ? 20.176 22.667 29.972 1.00 30.97 166 ILE A N 1
ATOM 1234 C CA . ILE A 1 166 ? 19.527 23.381 28.833 1.00 30.97 166 ILE A CA 1
ATOM 1235 C C . ILE A 1 166 ? 18.024 23.491 29.154 1.00 30.97 166 ILE A C 1
ATOM 1237 O O . ILE A 1 166 ? 17.222 22.640 28.778 1.00 30.97 166 ILE A O 1
ATOM 1241 N N . LEU A 1 167 ? 17.654 24.528 29.899 1.00 28.17 167 LEU A N 1
ATOM 1242 C CA . LEU A 1 167 ? 16.307 25.098 29.923 1.00 28.17 167 LEU A CA 1
ATOM 1243 C C . LEU A 1 167 ? 16.496 26.612 29.837 1.00 28.17 167 LEU A C 1
ATOM 1245 O O . LEU A 1 167 ? 16.625 27.290 30.850 1.00 28.17 167 LEU A O 1
ATOM 1249 N N . ALA A 1 168 ? 16.587 27.110 28.610 1.00 25.91 168 ALA A N 1
ATOM 1250 C CA . ALA A 1 168 ? 16.252 28.476 28.243 1.00 25.91 168 ALA A CA 1
ATOM 1251 C C . ALA A 1 168 ? 15.967 28.480 26.735 1.00 25.91 168 ALA A C 1
ATOM 1253 O O . ALA A 1 168 ? 16.782 27.995 25.957 1.00 25.91 168 ALA A O 1
ATOM 1254 N N . GLU A 1 169 ? 14.805 29.032 26.393 1.00 24.86 169 GLU A N 1
ATOM 1255 C CA . GLU A 1 169 ? 14.257 29.329 25.063 1.00 24.86 169 GLU A CA 1
ATOM 1256 C C . GLU A 1 169 ? 13.279 28.320 24.426 1.00 24.86 169 GLU A C 1
ATOM 1258 O O . GLU A 1 169 ? 13.597 27.194 24.049 1.00 24.86 169 GLU A O 1
ATOM 1263 N N . SER A 1 170 ? 12.060 28.849 24.253 1.00 25.88 170 SER A N 1
ATOM 1264 C CA . SER A 1 170 ? 10.864 28.354 23.555 1.00 25.88 170 SER A CA 1
ATOM 1265 C C . SER A 1 170 ? 9.949 27.361 24.284 1.00 25.88 170 SER A C 1
ATOM 1267 O O . SER A 1 170 ? 9.694 26.234 23.873 1.00 25.88 170 SER A O 1
ATOM 1269 N N . SER A 1 171 ? 9.323 27.878 25.339 1.00 25.61 171 SER A N 1
ATOM 1270 C CA . SER A 1 171 ? 7.941 27.556 25.689 1.00 25.61 171 SER A CA 1
ATOM 1271 C C . SER A 1 171 ? 6.973 27.914 24.548 1.00 25.61 171 SER A C 1
ATOM 1273 O O . SER A 1 171 ? 6.903 29.075 24.148 1.00 25.61 171 SER A O 1
ATOM 1275 N N . SER A 1 172 ? 6.143 26.963 24.122 1.00 24.20 172 SER A N 1
ATOM 1276 C CA . SER A 1 172 ? 4.728 27.232 23.839 1.00 24.20 172 SER A CA 1
ATOM 1277 C C . SER A 1 172 ? 3.875 26.019 24.236 1.00 24.20 172 SER A C 1
ATOM 1279 O O . SER A 1 172 ? 4.306 24.875 24.117 1.00 24.20 172 SER A O 1
ATOM 1281 N N . SER A 1 173 ? 2.670 26.308 24.730 1.00 24.92 173 SER A N 1
ATOM 1282 C CA . SER A 1 173 ? 1.631 25.413 25.277 1.00 24.92 173 SER A CA 1
ATOM 1283 C C . SER A 1 173 ? 1.774 24.961 26.747 1.00 24.92 173 SER A C 1
ATOM 1285 O O . SER A 1 173 ? 2.181 23.864 27.112 1.00 24.92 173 SER A O 1
ATOM 1287 N N . THR A 1 174 ? 1.407 25.929 27.581 1.00 23.78 174 THR A N 1
ATOM 1288 C CA . THR A 1 174 ? 0.735 25.918 28.889 1.00 23.78 174 THR A CA 1
ATOM 1289 C C . THR A 1 174 ? -0.049 24.666 29.308 1.00 23.78 174 THR A C 1
ATOM 1291 O O . THR A 1 174 ? -0.833 24.135 28.530 1.00 23.78 174 THR A O 1
ATOM 1294 N N . CYS A 1 175 ? 0.034 24.336 30.608 1.00 19.70 175 CYS A N 1
ATOM 1295 C CA . CYS A 1 175 ? -1.100 24.301 31.559 1.00 19.70 175 CYS A CA 1
ATOM 1296 C C . CYS A 1 175 ? -0.590 24.160 33.025 1.00 19.70 175 CYS A C 1
ATOM 1298 O O . CYS A 1 175 ? 0.576 23.813 33.208 1.00 19.70 175 CYS A O 1
ATOM 1300 N N . PRO A 1 176 ? -1.373 24.532 34.067 1.00 29.92 176 PRO A N 1
ATOM 1301 C CA . PRO A 1 176 ? -0.949 25.595 34.989 1.00 29.92 176 PRO A CA 1
ATOM 1302 C C . PRO A 1 176 ? -0.856 25.223 36.489 1.00 29.92 176 PRO A C 1
ATOM 1304 O O . PRO A 1 176 ? -1.315 24.172 36.922 1.00 29.92 176 PRO A O 1
ATOM 1307 N N . ASN A 1 177 ? -0.360 26.211 37.254 1.00 23.38 177 ASN A N 1
ATOM 1308 C CA . ASN A 1 177 ? -0.500 26.481 38.700 1.00 23.38 177 ASN A CA 1
ATOM 1309 C C . ASN A 1 177 ? 0.424 25.754 39.699 1.00 23.38 177 ASN A C 1
ATOM 1311 O O . ASN A 1 177 ? 0.247 24.579 39.980 1.00 23.38 177 ASN A O 1
ATOM 1315 N N . SER A 1 178 ? 1.301 26.510 40.382 1.00 23.91 178 SER A N 1
ATOM 1316 C CA . SER A 1 178 ? 0.947 27.191 41.647 1.00 23.91 178 SER A CA 1
ATOM 1317 C C . SER A 1 178 ? 2.102 28.051 42.215 1.00 23.91 178 SER A C 1
ATOM 1319 O O . SER A 1 178 ? 3.171 27.534 42.520 1.00 23.91 178 SER A O 1
ATOM 1321 N N . SER A 1 179 ? 1.815 29.347 42.401 1.00 22.89 179 SER A N 1
ATOM 1322 C CA . SER A 1 179 ? 2.196 30.247 43.519 1.00 22.89 179 SER A CA 1
ATOM 1323 C C . SER A 1 179 ? 3.662 30.532 43.942 1.00 22.89 179 SER A C 1
ATOM 1325 O O . SER A 1 179 ? 4.391 29.644 44.364 1.00 22.89 179 SER A O 1
ATOM 1327 N N . ALA A 1 180 ? 3.926 31.853 44.045 1.00 23.64 180 ALA A N 1
ATOM 1328 C CA . ALA A 1 180 ? 4.738 32.591 45.044 1.00 23.64 180 ALA A CA 1
ATOM 1329 C C . ALA A 1 180 ? 6.251 32.886 44.795 1.00 23.64 180 ALA A C 1
ATOM 1331 O O . ALA A 1 180 ? 7.131 32.199 45.291 1.00 23.64 180 ALA A O 1
ATOM 1332 N N . VAL A 1 181 ? 6.551 33.958 44.034 1.00 22.23 181 VAL A N 1
ATOM 1333 C CA . VAL A 1 181 ? 7.092 35.293 44.465 1.00 22.23 181 VAL A CA 1
ATOM 1334 C C . VAL A 1 181 ? 7.800 35.364 45.854 1.00 22.23 181 VAL A C 1
ATOM 1336 O O . VAL A 1 181 ? 7.226 34.819 46.794 1.00 22.23 181 VAL A O 1
ATOM 1339 N N . PRO A 1 182 ? 8.852 36.204 46.111 1.00 31.27 182 PRO A N 1
ATOM 1340 C CA . PRO A 1 182 ? 9.841 36.888 45.231 1.00 31.27 182 PRO A CA 1
ATOM 1341 C C . PRO A 1 182 ? 11.293 37.074 45.803 1.00 31.27 182 PRO A C 1
ATOM 1343 O O . PRO A 1 182 ? 11.569 36.728 46.945 1.00 31.27 182 PRO A O 1
ATOM 1346 N N . ARG A 1 183 ? 12.155 37.783 45.031 1.00 21.66 183 ARG A N 1
ATOM 1347 C CA . ARG A 1 183 ? 12.832 39.093 45.333 1.00 21.66 183 ARG A CA 1
ATOM 1348 C C . ARG A 1 183 ? 14.369 39.174 45.125 1.00 21.66 183 ARG A C 1
ATOM 1350 O O . ARG A 1 183 ? 15.125 38.535 45.839 1.00 21.66 183 ARG A O 1
ATOM 1357 N N . THR A 1 184 ? 14.744 40.145 44.262 1.00 22.28 184 THR A N 1
ATOM 1358 C CA . THR A 1 184 ? 15.874 41.128 44.334 1.00 22.28 184 THR A CA 1
ATOM 1359 C C . THR A 1 184 ? 17.325 40.621 44.245 1.00 22.28 184 THR A C 1
ATOM 1361 O O . THR A 1 184 ? 17.640 39.591 44.808 1.00 22.28 184 THR A O 1
ATOM 1364 N N . SER A 1 185 ? 18.307 41.289 43.621 1.00 22.47 185 SER A N 1
ATOM 1365 C CA . SER A 1 185 ? 18.453 42.642 43.039 1.00 22.47 185 SER A CA 1
ATOM 1366 C C . SER A 1 185 ? 19.871 42.798 42.447 1.00 22.47 185 SER A C 1
ATOM 1368 O O . SER A 1 185 ? 20.786 42.197 43.000 1.00 22.47 185 SER A O 1
ATOM 1370 N N . ASN A 1 186 ? 20.027 43.731 41.489 1.00 22.47 186 ASN A N 1
ATOM 1371 C CA . ASN A 1 186 ? 21.231 44.548 41.190 1.00 22.47 186 ASN A CA 1
ATOM 1372 C C . ASN A 1 186 ? 22.476 43.815 40.629 1.00 22.47 186 ASN A C 1
ATOM 1374 O O . ASN A 1 186 ? 22.775 42.701 41.017 1.00 22.47 186 ASN A O 1
ATOM 1378 N N . SER A 1 187 ? 23.299 44.351 39.723 1.00 22.83 187 SER A N 1
ATOM 1379 C CA . SER A 1 187 ? 23.438 45.677 39.102 1.00 22.83 187 SER A CA 1
ATOM 1380 C C . SER A 1 187 ? 24.449 45.579 37.939 1.00 22.83 187 SER A C 1
ATOM 1382 O O . SER A 1 187 ? 25.421 44.833 38.023 1.00 22.83 187 SER A O 1
ATOM 1384 N N . GLN A 1 188 ? 24.225 46.366 36.883 1.00 20.38 188 GLN A N 1
ATOM 1385 C CA . GLN A 1 188 ? 25.195 46.826 35.858 1.00 20.38 188 GLN A CA 1
ATOM 1386 C C . GLN A 1 188 ? 26.334 47.689 36.490 1.00 20.38 188 GLN A C 1
ATOM 1388 O O . GLN A 1 188 ? 26.213 47.906 37.700 1.00 20.38 188 GLN A O 1
ATOM 1393 N N . PRO A 1 189 ? 27.360 48.275 35.786 1.00 33.12 189 PRO A N 1
ATOM 1394 C CA . PRO A 1 189 ? 27.409 48.688 34.354 1.00 33.12 189 PRO A CA 1
ATOM 1395 C C . PRO A 1 189 ? 28.777 48.677 33.576 1.00 33.12 189 PRO A C 1
ATOM 1397 O O . PRO A 1 189 ? 29.839 48.559 34.170 1.00 33.12 189 PRO A O 1
ATOM 1400 N N . GLU A 1 190 ? 28.683 48.956 32.249 1.00 22.94 190 GLU A N 1
ATOM 1401 C CA . GLU A 1 190 ? 29.569 49.789 31.361 1.00 22.94 190 GLU A CA 1
ATOM 1402 C C . GLU A 1 190 ? 31.025 49.336 31.012 1.00 22.94 190 GLU A C 1
ATOM 1404 O O . GLU A 1 190 ? 31.674 48.696 31.818 1.00 22.94 190 GLU A O 1
ATOM 1409 N N . LYS A 1 191 ? 31.703 49.645 29.875 1.00 23.59 191 LYS A N 1
ATOM 1410 C CA . LYS A 1 191 ? 31.499 50.367 28.579 1.00 23.59 191 LYS A CA 1
ATOM 1411 C C . LYS A 1 191 ? 32.729 50.124 27.642 1.00 23.59 191 LYS A C 1
ATOM 1413 O O . LYS A 1 191 ? 33.835 50.105 28.161 1.00 23.59 191 LYS A O 1
ATOM 1418 N N . LYS A 1 192 ? 32.513 50.179 26.302 1.00 23.22 192 LYS A N 1
ATOM 1419 C CA . LYS A 1 192 ? 33.390 50.669 25.171 1.00 23.22 192 LYS A CA 1
ATOM 1420 C C . LYS A 1 192 ? 34.738 49.934 24.898 1.00 23.22 192 LYS A C 1
ATOM 1422 O O . LYS A 1 192 ? 35.323 49.403 25.818 1.00 23.22 192 LYS A O 1
ATOM 1427 N N . SER A 1 193 ? 35.327 49.827 23.691 1.00 23.16 193 SER A N 1
ATOM 1428 C CA . SER A 1 193 ? 35.320 50.608 22.430 1.00 23.16 193 SER A CA 1
ATOM 1429 C C . SER A 1 193 ? 35.873 49.809 21.214 1.00 23.16 193 SER A C 1
ATOM 1431 O O . SER A 1 193 ? 36.608 48.844 21.388 1.00 23.16 193 SER A O 1
ATOM 1433 N N . ASN A 1 194 ? 35.557 50.296 20.003 1.00 21.72 194 ASN A N 1
ATOM 1434 C CA . ASN A 1 194 ? 35.938 49.881 18.632 1.00 21.72 194 ASN A CA 1
ATOM 1435 C C . ASN A 1 194 ? 37.441 49.683 18.324 1.00 21.72 194 ASN A C 1
ATOM 1437 O O . ASN A 1 194 ? 38.250 50.407 18.889 1.00 21.72 194 ASN A O 1
ATOM 1441 N N . PHE A 1 195 ? 37.767 48.884 17.287 1.00 22.00 195 PHE A N 1
ATOM 1442 C CA . PHE A 1 195 ? 38.659 49.265 16.162 1.00 22.00 195 PHE A CA 1
ATOM 1443 C C . PHE A 1 195 ? 38.515 48.316 14.944 1.00 22.00 195 PHE A C 1
ATOM 1445 O O . PHE A 1 195 ? 38.211 47.136 15.089 1.00 22.00 195 PHE A O 1
ATOM 1452 N N . SER A 1 196 ? 38.720 48.871 13.744 1.00 20.16 196 SER A N 1
ATOM 1453 C CA . SER A 1 196 ? 38.558 48.299 12.392 1.00 20.16 196 SER A CA 1
ATOM 1454 C C . SER A 1 196 ? 39.906 48.267 11.668 1.00 20.16 196 SER A C 1
ATOM 1456 O O . SER A 1 196 ? 40.555 49.304 11.730 1.00 20.16 196 SER A O 1
ATOM 1458 N N . VAL A 1 197 ? 40.245 47.215 10.895 1.00 21.89 197 VAL A N 1
ATOM 1459 C CA . VAL A 1 197 ? 41.149 47.253 9.707 1.00 21.89 197 VAL A CA 1
ATOM 1460 C C . VAL A 1 197 ? 40.898 46.029 8.779 1.00 21.89 197 VAL A C 1
ATOM 1462 O O . VAL A 1 197 ? 40.837 44.900 9.256 1.00 21.89 197 VAL A O 1
ATOM 1465 N N . GLN A 1 198 ? 40.802 46.248 7.457 1.00 20.69 198 GLN A N 1
ATOM 1466 C CA . GLN A 1 198 ? 41.004 45.278 6.345 1.00 20.69 198 GLN A CA 1
ATOM 1467 C C . GLN A 1 198 ? 42.274 45.691 5.533 1.00 20.69 198 GLN A C 1
ATOM 1469 O O . GLN A 1 198 ? 42.783 46.783 5.780 1.00 20.69 198 GLN A O 1
ATOM 1474 N N . PRO A 1 199 ? 42.662 45.015 4.424 1.00 38.88 199 PRO A N 1
ATOM 1475 C CA . PRO A 1 199 ? 43.362 43.732 4.239 1.00 38.88 199 PRO A CA 1
ATOM 1476 C C . PRO A 1 199 ? 44.732 43.961 3.522 1.00 38.88 199 PRO A C 1
ATOM 1478 O O . PRO A 1 199 ? 45.182 45.104 3.445 1.00 38.88 199 PRO A O 1
ATOM 1481 N N . PRO A 1 200 ? 45.411 42.934 2.958 1.00 23.97 200 PRO A N 1
ATOM 1482 C CA . PRO A 1 200 ? 45.803 43.098 1.543 1.00 23.97 200 PRO A CA 1
ATOM 1483 C C . PRO A 1 200 ? 45.878 41.814 0.684 1.00 23.97 200 PRO A C 1
ATOM 1485 O O . PRO A 1 200 ? 45.976 40.689 1.165 1.00 23.97 200 PRO A O 1
ATOM 1488 N N . THR A 1 201 ? 45.872 42.049 -0.630 1.00 23.48 201 THR A N 1
ATOM 1489 C CA . THR A 1 201 ? 46.093 41.147 -1.777 1.00 23.48 201 THR A CA 1
ATOM 1490 C C . THR A 1 201 ? 47.550 41.150 -2.270 1.00 23.48 201 THR A C 1
ATOM 1492 O O . THR A 1 201 ? 48.156 42.220 -2.285 1.00 23.48 201 THR A O 1
ATOM 1495 N N . SER A 1 202 ? 48.049 40.041 -2.845 1.00 22.59 202 SER A N 1
ATOM 1496 C CA . SER A 1 202 ? 49.046 40.073 -3.943 1.00 22.59 202 SER A CA 1
ATOM 1497 C C . SER A 1 202 ? 49.149 38.764 -4.766 1.00 22.59 202 SER A C 1
ATOM 1499 O O . SER A 1 202 ? 49.196 37.655 -4.246 1.00 22.59 202 SER A O 1
ATOM 1501 N N . THR A 1 203 ? 49.174 38.949 -6.091 1.00 20.97 203 THR A N 1
ATOM 1502 C CA . THR A 1 203 ? 49.644 38.106 -7.223 1.00 20.97 203 THR A CA 1
ATOM 1503 C C . THR A 1 203 ? 51.172 37.863 -7.156 1.00 20.97 203 THR A C 1
ATOM 1505 O O . THR A 1 203 ? 51.848 38.657 -6.518 1.00 20.97 203 THR A O 1
ATOM 1508 N N . SER A 1 204 ? 51.881 36.902 -7.780 1.00 22.45 204 SER A N 1
ATOM 1509 C CA . SER A 1 204 ? 51.716 35.934 -8.892 1.00 22.45 204 SER A CA 1
ATOM 1510 C C . SER A 1 204 ? 52.965 35.009 -8.947 1.00 22.45 204 SER A C 1
ATOM 1512 O O . SER A 1 204 ? 54.000 35.422 -8.434 1.00 22.45 204 SER A O 1
ATOM 1514 N N . VAL A 1 205 ? 52.904 33.847 -9.631 1.00 21.38 205 VAL A N 1
ATOM 1515 C CA . VAL A 1 205 ? 53.870 33.298 -10.641 1.00 21.38 205 VAL A CA 1
ATOM 1516 C C . VAL A 1 205 ? 53.740 31.758 -10.764 1.00 21.38 205 VAL A C 1
ATOM 1518 O O . VAL A 1 205 ? 53.618 31.044 -9.776 1.00 21.38 205 VAL A O 1
ATOM 1521 N N . LYS A 1 206 ? 53.738 31.267 -12.016 1.00 23.69 206 LYS A N 1
ATOM 1522 C CA . LYS A 1 206 ? 53.639 29.860 -12.463 1.00 23.69 206 LYS A CA 1
ATOM 1523 C C . LYS A 1 206 ? 54.999 29.142 -12.461 1.00 23.69 206 LYS A C 1
ATOM 1525 O O . LYS A 1 206 ? 55.953 29.722 -12.966 1.00 23.69 206 LYS A O 1
ATOM 1530 N N . THR A 1 207 ? 55.003 27.837 -12.161 1.00 20.11 207 THR A N 1
ATOM 1531 C CA . THR A 1 207 ? 55.774 26.809 -12.900 1.00 20.11 207 THR A CA 1
ATOM 1532 C C . THR A 1 207 ? 55.176 25.409 -12.696 1.00 20.11 207 THR A C 1
ATOM 1534 O O . THR A 1 207 ? 54.638 25.076 -11.647 1.00 20.11 207 THR A O 1
ATOM 1537 N N . SER A 1 208 ? 55.213 24.626 -13.770 1.00 21.94 208 SER A N 1
ATOM 1538 C CA . SER A 1 208 ? 54.566 23.335 -14.032 1.00 21.94 208 SER A CA 1
ATOM 1539 C C . SER A 1 208 ? 55.290 22.118 -13.446 1.00 21.94 208 SER A C 1
ATOM 1541 O O . SER A 1 208 ? 56.516 22.089 -13.502 1.00 21.94 208 SER A O 1
ATOM 1543 N N . THR A 1 209 ? 54.559 21.059 -13.059 1.00 22.75 209 THR A N 1
ATOM 1544 C CA . THR A 1 209 ? 54.638 19.695 -13.658 1.00 22.75 209 THR A CA 1
ATOM 1545 C C . THR A 1 209 ? 53.750 18.666 -12.923 1.00 22.75 209 THR A C 1
ATOM 1547 O O . THR A 1 209 ? 53.898 18.444 -11.731 1.00 22.75 209 THR A O 1
ATOM 1550 N N . GLY A 1 210 ? 52.853 18.016 -13.683 1.00 22.95 210 GLY A N 1
ATOM 1551 C CA . GLY A 1 210 ? 52.475 16.599 -13.549 1.00 22.95 210 GLY A CA 1
ATOM 1552 C C . GLY A 1 210 ? 51.545 16.147 -12.415 1.00 22.95 210 GLY A C 1
ATOM 1553 O O . GLY A 1 210 ? 52.008 15.527 -11.465 1.00 22.95 210 GLY A O 1
ATOM 1554 N N . SER A 1 211 ? 50.225 16.293 -12.583 1.00 24.17 211 SER A N 1
ATOM 1555 C CA . SER A 1 211 ? 49.227 15.471 -11.880 1.00 24.17 211 SER A CA 1
ATOM 1556 C C . SER A 1 211 ? 48.444 14.610 -12.879 1.00 24.17 211 SER A C 1
ATOM 1558 O O . SER A 1 211 ? 47.829 15.116 -13.813 1.00 24.17 211 SER A O 1
ATOM 1560 N N . VAL A 1 212 ? 48.454 13.291 -12.674 1.00 27.25 212 VAL A N 1
ATOM 1561 C CA . VAL A 1 212 ? 47.451 12.379 -13.240 1.00 27.25 212 VAL A CA 1
ATOM 1562 C C . VAL A 1 212 ? 46.419 12.148 -12.139 1.00 27.25 212 VAL A C 1
ATOM 1564 O O . VAL A 1 212 ? 46.646 11.368 -11.219 1.00 27.25 212 VAL A O 1
ATOM 1567 N N . GLN A 1 213 ? 45.302 12.873 -12.205 1.00 29.78 213 GLN A N 1
ATOM 1568 C CA . GLN A 1 213 ? 44.076 12.550 -11.476 1.00 29.78 213 GLN A CA 1
ATOM 1569 C C . GLN A 1 213 ? 43.074 11.972 -12.477 1.00 29.78 213 GLN A C 1
ATOM 1571 O O . GLN A 1 213 ? 42.640 12.659 -13.399 1.00 29.78 213 GLN A O 1
ATOM 1576 N N . GLY A 1 214 ? 42.714 10.702 -12.296 1.00 25.64 214 GLY A N 1
ATOM 1577 C CA . GLY A 1 214 ? 41.591 10.087 -12.994 1.00 25.64 214 GLY A CA 1
ATOM 1578 C C . GLY A 1 214 ? 40.276 10.595 -12.408 1.00 25.64 214 GLY A C 1
ATOM 1579 O O . GLY A 1 214 ? 39.850 10.130 -11.355 1.00 25.64 214 GLY A O 1
ATOM 1580 N N . ALA A 1 215 ? 39.641 11.549 -13.086 1.00 28.58 215 ALA A N 1
ATOM 1581 C CA . ALA A 1 215 ? 38.241 11.887 -12.872 1.00 28.58 215 ALA A CA 1
ATOM 1582 C C . ALA A 1 215 ? 37.369 10.915 -13.683 1.00 28.58 215 ALA A C 1
ATOM 1584 O O . ALA A 1 215 ? 37.526 10.799 -14.898 1.00 28.58 215 ALA A O 1
ATOM 1585 N N . SER A 1 216 ? 36.452 10.205 -13.027 1.00 28.17 216 SER A N 1
ATOM 1586 C CA . SER A 1 216 ? 35.400 9.451 -13.715 1.00 28.17 216 SER A CA 1
ATOM 1587 C C . SER A 1 216 ? 34.394 10.444 -14.322 1.00 28.17 216 SER A C 1
ATOM 1589 O O . SER A 1 216 ? 33.903 11.304 -13.588 1.00 28.17 216 SER A O 1
ATOM 1591 N N . PRO A 1 217 ? 34.065 10.373 -15.623 1.00 35.12 217 PRO A N 1
ATOM 1592 C CA . PRO A 1 217 ? 33.132 11.311 -16.236 1.00 35.12 217 PRO A CA 1
ATOM 1593 C C . PRO A 1 217 ? 31.696 11.001 -15.795 1.00 35.12 217 PRO A C 1
ATOM 1595 O O . PRO A 1 217 ? 31.199 9.888 -15.968 1.00 35.12 217 PRO A O 1
ATOM 1598 N N . SER A 1 218 ? 31.006 11.993 -15.234 1.00 42.44 218 SER A N 1
ATOM 1599 C CA . SER A 1 218 ? 29.550 11.976 -15.100 1.00 42.44 218 SER A CA 1
ATOM 1600 C C . SER A 1 218 ? 28.934 12.190 -16.486 1.00 42.44 218 SER A C 1
ATOM 1602 O O . SER A 1 218 ? 28.969 13.304 -17.011 1.00 42.44 218 SER A O 1
ATOM 1604 N N . PHE A 1 219 ? 28.408 11.136 -17.106 1.00 53.44 219 PHE A N 1
ATOM 1605 C CA . PHE A 1 219 ? 27.743 11.252 -18.404 1.00 53.44 219 PHE A CA 1
ATOM 1606 C C . PHE A 1 219 ? 26.387 11.951 -18.243 1.00 53.44 219 PHE A C 1
ATOM 1608 O O . PHE A 1 219 ? 25.519 11.483 -17.507 1.00 53.44 219 PHE A O 1
ATOM 1615 N N . VAL A 1 220 ? 26.203 13.079 -18.931 1.00 60.44 220 VAL A N 1
ATOM 1616 C CA . VAL A 1 220 ? 24.898 13.740 -19.073 1.00 60.44 220 VAL A CA 1
ATOM 1617 C C . VAL A 1 220 ? 24.199 13.116 -20.283 1.00 60.44 220 VAL A C 1
ATOM 1619 O O . VAL A 1 220 ? 24.727 13.182 -21.391 1.00 60.44 220 VAL A O 1
ATOM 1622 N N . ARG A 1 221 ? 23.047 12.466 -20.071 1.00 77.88 221 ARG A N 1
ATOM 1623 C CA . ARG A 1 221 ? 22.275 11.797 -21.134 1.00 77.88 221 ARG A CA 1
ATOM 1624 C C . ARG A 1 221 ? 21.520 12.816 -21.990 1.00 77.88 221 ARG A C 1
ATOM 1626 O O . ARG A 1 221 ? 20.964 13.771 -21.455 1.00 77.88 221 ARG A O 1
ATOM 1633 N N . ALA A 1 222 ? 21.438 12.564 -23.296 1.00 87.81 222 ALA A N 1
ATOM 1634 C CA . ALA A 1 222 ? 20.555 13.303 -24.191 1.00 87.81 222 ALA A CA 1
ATOM 1635 C C . ALA A 1 222 ? 19.079 12.944 -23.933 1.00 87.81 222 ALA A C 1
ATOM 1637 O O . ALA A 1 222 ? 18.710 11.768 -23.911 1.00 87.81 222 ALA A O 1
ATOM 1638 N N . ILE A 1 223 ? 18.235 13.961 -23.758 1.00 90.19 223 ILE A N 1
ATOM 1639 C CA . ILE A 1 223 ? 16.783 13.815 -23.620 1.00 90.19 223 ILE A CA 1
ATOM 1640 C C . ILE A 1 223 ? 16.121 14.545 -24.788 1.00 90.19 223 ILE A C 1
ATOM 1642 O O . ILE A 1 223 ? 16.312 15.746 -24.963 1.00 90.19 223 ILE A O 1
ATOM 1646 N N . LYS A 1 224 ? 15.332 13.816 -25.579 1.00 92.00 224 LYS A N 1
ATOM 1647 C CA . LYS A 1 224 ? 14.429 14.360 -26.591 1.00 92.00 224 LYS A CA 1
ATOM 1648 C C . LYS A 1 224 ? 13.049 14.526 -25.957 1.00 92.00 224 LYS A C 1
ATOM 1650 O O . LYS A 1 224 ? 12.300 13.559 -25.815 1.00 92.00 224 LYS A O 1
ATOM 1655 N N . TYR A 1 225 ? 12.751 15.748 -25.532 1.00 92.25 225 TYR A N 1
ATOM 1656 C CA . TYR A 1 225 ? 11.468 16.111 -24.940 1.00 92.25 225 TYR A CA 1
ATOM 1657 C C . TYR A 1 225 ? 10.484 16.517 -26.040 1.00 92.25 225 TYR A C 1
ATOM 1659 O O . TYR A 1 225 ? 10.711 17.513 -26.721 1.00 92.25 225 TYR A O 1
ATOM 1667 N N . ILE A 1 226 ? 9.429 15.723 -26.230 1.00 90.56 226 ILE A N 1
ATOM 1668 C CA . ILE A 1 226 ? 8.456 15.872 -27.315 1.00 90.56 226 ILE A CA 1
ATOM 1669 C C . ILE A 1 226 ? 7.176 16.495 -26.762 1.00 90.56 226 ILE A C 1
ATOM 1671 O O . ILE A 1 226 ? 6.456 15.881 -25.970 1.00 90.56 226 ILE A O 1
ATOM 1675 N N . THR A 1 227 ? 6.886 17.705 -27.233 1.00 88.88 227 THR A N 1
ATOM 1676 C CA . THR A 1 227 ? 5.675 18.479 -26.906 1.00 88.88 227 THR A CA 1
ATOM 1677 C C . THR A 1 227 ? 4.881 18.892 -28.149 1.00 88.88 227 THR A C 1
ATOM 1679 O O . THR A 1 227 ? 3.883 19.593 -28.028 1.00 88.88 227 THR A O 1
ATOM 1682 N N . SER A 1 228 ? 5.311 18.476 -29.348 1.00 87.00 228 SER A N 1
ATOM 1683 C CA . SER A 1 228 ? 4.657 18.791 -30.623 1.00 87.00 228 SER A CA 1
ATOM 1684 C C . SER A 1 228 ? 4.439 17.544 -31.482 1.00 87.00 228 SER A C 1
ATOM 1686 O O . SER A 1 228 ? 5.323 16.701 -31.639 1.00 87.00 228 SER A O 1
ATOM 1688 N N . ASN A 1 229 ? 3.274 17.477 -32.131 1.00 84.25 229 ASN A N 1
ATOM 1689 C CA . ASN A 1 229 ? 2.867 16.368 -32.998 1.00 84.25 229 ASN A CA 1
ATOM 1690 C C . ASN A 1 229 ? 3.800 16.129 -34.196 1.00 84.25 229 ASN A C 1
ATOM 1692 O O . ASN A 1 229 ? 3.934 14.999 -34.664 1.00 84.25 229 ASN A O 1
ATOM 1696 N N . SER A 1 230 ? 4.487 17.165 -34.689 1.00 82.75 230 SER A N 1
ATOM 1697 C CA . SER A 1 230 ? 5.423 17.031 -35.816 1.00 82.75 230 SER A CA 1
ATOM 1698 C C . SER A 1 230 ? 6.589 16.084 -35.520 1.00 82.75 230 SER A C 1
ATOM 1700 O O . SER A 1 230 ? 7.150 15.491 -36.439 1.00 82.75 230 SER A O 1
ATOM 1702 N N . GLU A 1 231 ? 6.943 15.916 -34.247 1.00 80.56 231 GLU A N 1
ATOM 1703 C CA . GLU A 1 231 ? 8.097 15.129 -33.809 1.00 80.56 231 GLU A CA 1
ATOM 1704 C C . GLU A 1 231 ? 7.755 13.656 -33.530 1.00 80.56 231 GLU A C 1
ATOM 1706 O O . GLU A 1 231 ? 8.663 12.821 -33.484 1.00 80.56 231 GLU A O 1
ATOM 1711 N N . LEU A 1 232 ? 6.462 13.315 -33.414 1.00 78.38 232 LEU A N 1
ATOM 1712 C CA . LEU A 1 232 ? 5.982 11.950 -33.149 1.00 78.38 232 LEU A CA 1
ATOM 1713 C C . LEU A 1 232 ? 6.237 10.985 -34.316 1.00 78.38 232 LEU A C 1
ATOM 1715 O O . LEU A 1 232 ? 6.420 9.791 -34.098 1.00 78.38 232 LEU A O 1
ATOM 1719 N N . LYS A 1 233 ? 6.303 11.479 -35.558 1.00 67.94 233 LYS A N 1
ATOM 1720 C CA . LYS A 1 233 ? 6.542 10.628 -36.742 1.00 67.94 233 LYS A CA 1
ATOM 1721 C C . LYS A 1 233 ? 7.908 9.937 -36.725 1.00 67.94 233 LYS A C 1
ATOM 1723 O O . LYS A 1 233 ? 8.049 8.866 -37.302 1.00 67.94 233 LYS A O 1
ATOM 1728 N N . HIS A 1 234 ? 8.877 10.519 -36.021 1.00 67.19 234 HIS A N 1
ATOM 1729 C CA . HIS A 1 234 ? 10.236 9.992 -35.879 1.00 67.19 234 HIS A CA 1
ATOM 1730 C C . HIS A 1 234 ? 10.452 9.285 -34.530 1.00 67.19 234 HIS A C 1
ATOM 1732 O O . HIS A 1 234 ? 11.591 9.103 -34.108 1.00 67.19 234 HIS A O 1
ATOM 1738 N N . LEU A 1 235 ? 9.378 8.906 -33.818 1.00 68.75 235 LEU A N 1
ATOM 1739 C CA . LEU A 1 235 ? 9.471 8.268 -32.496 1.00 68.75 235 LEU A CA 1
ATOM 1740 C C . LEU A 1 235 ? 10.234 6.935 -32.534 1.00 68.75 235 LEU A C 1
ATOM 1742 O O . LEU A 1 235 ? 10.890 6.576 -31.563 1.00 68.75 235 LEU A O 1
ATOM 1746 N N . MET A 1 236 ? 10.138 6.215 -33.655 1.00 65.06 236 MET A N 1
ATOM 1747 C CA . MET A 1 236 ? 10.719 4.881 -33.845 1.00 65.06 236 MET A CA 1
ATOM 1748 C C . MET A 1 236 ? 12.137 4.898 -34.435 1.00 65.06 236 MET A C 1
ATOM 1750 O O . MET A 1 236 ? 12.775 3.850 -34.528 1.00 65.06 236 MET A O 1
ATOM 1754 N N . GLU A 1 237 ? 12.658 6.062 -34.828 1.00 66.62 237 GLU A N 1
ATOM 1755 C CA . GLU A 1 237 ? 14.005 6.163 -35.391 1.00 66.62 237 GLU A CA 1
ATOM 1756 C C . GLU A 1 237 ? 15.063 6.076 -34.285 1.00 66.62 237 GLU A C 1
ATOM 1758 O O . GLU A 1 237 ? 15.103 6.900 -33.374 1.00 66.62 237 GLU A O 1
ATOM 1763 N N . GLY A 1 238 ? 15.943 5.075 -34.373 1.00 64.38 238 GLY A N 1
ATOM 1764 C CA . GLY A 1 238 ? 17.047 4.898 -33.424 1.00 64.38 238 GLY A CA 1
ATOM 1765 C C . GLY A 1 238 ? 16.658 4.249 -32.092 1.00 64.38 238 GLY A C 1
ATOM 1766 O O . GLY A 1 238 ? 17.440 4.301 -31.146 1.00 64.38 238 GLY A O 1
ATOM 1767 N N . VAL A 1 239 ? 15.476 3.633 -32.005 1.00 73.06 239 VAL A N 1
ATOM 1768 C CA . VAL A 1 239 ? 15.036 2.885 -30.819 1.00 73.06 239 VAL A CA 1
ATOM 1769 C C . VAL A 1 239 ? 15.832 1.581 -30.697 1.00 73.06 239 VAL A C 1
ATOM 1771 O O . VAL A 1 239 ? 15.920 0.800 -31.645 1.00 73.06 239 VAL A O 1
ATOM 1774 N N . SER A 1 240 ? 16.422 1.348 -29.522 1.00 81.38 240 SER A N 1
ATOM 1775 C CA . SER A 1 240 ? 17.191 0.139 -29.207 1.00 81.38 240 SER A CA 1
ATOM 1776 C C . SER A 1 240 ? 16.331 -1.134 -29.296 1.00 81.38 240 SER A C 1
ATOM 1778 O O . SER A 1 240 ? 15.109 -1.096 -29.166 1.00 81.38 240 SER A O 1
ATOM 1780 N N . SER A 1 241 ? 16.966 -2.299 -29.457 1.00 89.25 241 SER A N 1
ATOM 1781 C CA . SER A 1 241 ? 16.258 -3.593 -29.487 1.00 89.25 241 SER A CA 1
ATOM 1782 C C . SER A 1 241 ? 15.581 -3.949 -28.157 1.00 89.25 241 SER A C 1
ATOM 1784 O O . SER A 1 241 ? 14.658 -4.756 -28.130 1.00 89.25 241 SER A O 1
ATOM 1786 N N . ILE A 1 242 ? 16.037 -3.361 -27.050 1.00 93.19 242 ILE A N 1
ATOM 1787 C CA . ILE A 1 242 ? 15.426 -3.466 -25.723 1.00 93.19 242 ILE A CA 1
ATOM 1788 C C . ILE A 1 242 ? 15.226 -2.047 -25.215 1.00 93.19 242 ILE A C 1
ATOM 1790 O O . ILE A 1 242 ? 16.198 -1.297 -25.081 1.00 93.19 242 ILE A O 1
ATOM 1794 N N . VAL A 1 243 ? 13.984 -1.701 -24.897 1.00 94.75 243 VAL A N 1
ATOM 1795 C CA . VAL A 1 243 ? 13.627 -0.404 -24.331 1.00 94.75 243 VAL A CA 1
ATOM 1796 C C . VAL A 1 243 ? 12.803 -0.565 -23.080 1.00 94.75 243 VAL A C 1
ATOM 1798 O O . VAL A 1 243 ? 11.976 -1.460 -22.966 1.00 94.75 243 VAL A O 1
ATOM 1801 N N . GLY A 1 244 ? 13.031 0.328 -22.133 1.00 95.25 244 GLY A N 1
ATOM 1802 C CA . GLY A 1 244 ? 12.184 0.493 -20.977 1.00 95.25 244 GLY A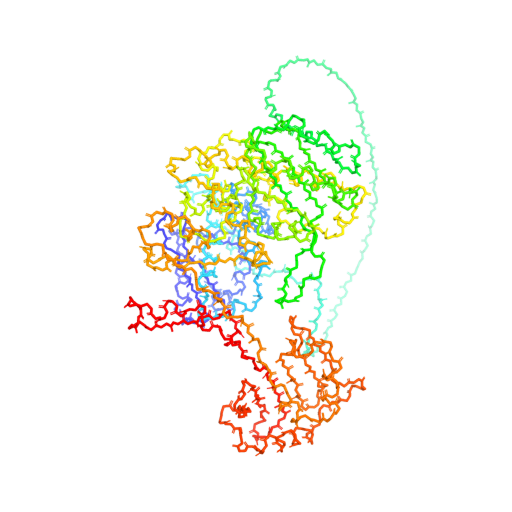 CA 1
ATOM 1803 C C . GLY A 1 244 ? 11.190 1.609 -21.235 1.00 95.25 244 GLY A C 1
ATOM 1804 O O . GLY A 1 244 ? 11.541 2.636 -21.820 1.00 95.25 244 GLY A O 1
ATOM 1805 N N . VAL A 1 245 ? 9.956 1.391 -20.802 1.00 95.81 245 VAL A N 1
ATOM 1806 C CA . VAL A 1 245 ? 8.835 2.307 -20.964 1.00 95.81 245 VAL A CA 1
ATOM 1807 C C . VAL A 1 245 ? 8.291 2.624 -19.579 1.00 95.81 245 VAL A C 1
ATOM 1809 O O . VAL A 1 245 ? 7.817 1.742 -18.867 1.00 95.81 245 VAL A O 1
ATOM 1812 N N . HIS A 1 246 ? 8.395 3.885 -19.175 1.00 94.38 246 HIS A N 1
ATOM 1813 C CA . HIS A 1 246 ? 7.887 4.373 -17.899 1.00 94.38 246 HIS A CA 1
ATOM 1814 C C . HIS A 1 246 ? 6.722 5.324 -18.136 1.00 94.38 246 HIS A C 1
ATOM 1816 O O . HIS A 1 246 ? 6.858 6.295 -18.878 1.00 94.38 246 HIS A O 1
ATOM 1822 N N . ILE A 1 247 ? 5.593 5.036 -17.497 1.00 91.75 247 ILE A N 1
ATOM 1823 C CA . ILE A 1 247 ? 4.360 5.813 -17.595 1.00 91.75 247 ILE A CA 1
ATOM 1824 C C . ILE A 1 247 ? 4.125 6.443 -16.227 1.00 91.75 247 ILE A C 1
ATOM 1826 O O . ILE A 1 247 ? 4.003 5.737 -15.228 1.00 91.75 247 ILE A O 1
ATOM 1830 N N . GLN A 1 248 ? 4.111 7.769 -16.188 1.00 88.38 248 GLN A N 1
ATOM 1831 C CA . GLN A 1 248 ? 3.951 8.539 -14.965 1.00 88.38 248 GLN A CA 1
ATOM 1832 C C . GLN A 1 248 ? 2.525 9.074 -14.853 1.00 88.38 248 GLN A C 1
ATOM 1834 O O . GLN A 1 248 ? 1.997 9.654 -15.801 1.00 88.38 248 GLN A O 1
ATOM 1839 N N . PHE A 1 249 ? 1.970 8.940 -13.651 1.00 83.44 249 PHE A N 1
ATOM 1840 C CA . PHE A 1 249 ? 0.708 9.538 -13.231 1.00 83.44 249 PHE A CA 1
ATOM 1841 C C . PHE A 1 249 ? 0.987 10.568 -12.133 1.00 83.44 249 PHE A C 1
ATOM 1843 O O . PHE A 1 249 ? 1.804 10.305 -11.244 1.00 83.44 249 PHE A O 1
ATOM 1850 N N . THR A 1 250 ? 0.358 11.735 -12.198 1.00 70.12 250 THR A N 1
ATOM 1851 C CA . THR A 1 250 ? 0.535 12.819 -11.215 1.00 70.12 250 THR A CA 1
ATOM 1852 C C . THR A 1 250 ? -0.372 12.686 -10.000 1.00 70.12 250 THR A C 1
ATOM 1854 O O . THR A 1 250 ? 0.024 13.079 -8.902 1.00 70.12 250 THR A O 1
ATOM 1857 N N . GLU A 1 251 ? -1.539 12.065 -10.156 1.00 63.00 251 GLU A N 1
ATOM 1858 C CA . GLU A 1 251 ? -2.437 11.774 -9.043 1.00 63.00 251 GLU A CA 1
ATOM 1859 C C . GLU A 1 251 ? -2.225 10.348 -8.511 1.00 63.00 251 GLU A C 1
ATOM 1861 O O . GLU A 1 251 ? -2.278 9.359 -9.247 1.00 63.00 251 GLU A O 1
ATOM 1866 N N . GLU A 1 252 ? -2.000 10.211 -7.203 1.00 52.66 252 GLU A N 1
ATOM 1867 C CA . GLU A 1 252 ? -2.181 8.936 -6.502 1.00 52.66 252 GLU A CA 1
ATOM 1868 C C . GLU A 1 252 ? -3.666 8.794 -6.158 1.00 52.66 252 GLU A C 1
ATOM 1870 O O . GLU A 1 252 ? -4.108 9.140 -5.059 1.00 52.66 252 GLU A O 1
ATOM 1875 N N . ILE A 1 253 ? -4.470 8.309 -7.104 1.00 50.09 253 ILE A N 1
ATOM 1876 C CA . ILE A 1 253 ? -5.869 8.013 -6.807 1.00 50.09 253 ILE A CA 1
ATOM 1877 C C . ILE A 1 253 ? -5.901 6.771 -5.907 1.00 50.09 253 ILE A C 1
ATOM 1879 O O . ILE A 1 253 ? -5.696 5.640 -6.344 1.00 50.09 253 ILE A O 1
ATOM 1883 N N . LEU A 1 254 ? -6.187 6.977 -4.619 1.00 40.34 254 LEU A N 1
ATOM 1884 C CA . LEU A 1 254 ? -6.715 5.932 -3.741 1.00 40.34 254 LEU A CA 1
ATOM 1885 C C . LEU A 1 254 ? -8.160 5.663 -4.179 1.00 40.34 254 LEU A C 1
ATOM 1887 O O . LEU A 1 254 ? -9.090 6.174 -3.554 1.00 40.34 254 LEU A O 1
ATOM 1891 N N . ALA A 1 255 ? -8.335 4.953 -5.296 1.00 36.53 255 ALA A N 1
ATOM 1892 C CA . ALA A 1 255 ? -9.643 4.739 -5.898 1.00 36.53 255 ALA A CA 1
ATOM 1893 C C . ALA A 1 255 ? -10.548 3.993 -4.912 1.00 36.53 255 ALA A C 1
ATOM 1895 O O . ALA A 1 255 ? -10.220 2.901 -4.442 1.00 36.53 255 ALA A O 1
ATOM 1896 N N . LEU A 1 256 ? -11.685 4.603 -4.578 1.00 37.72 256 LEU A N 1
ATOM 1897 C CA . LEU A 1 256 ? -12.818 3.864 -4.040 1.00 37.72 256 LEU A CA 1
ATOM 1898 C C . LEU A 1 256 ? -13.376 2.986 -5.173 1.00 37.72 256 LEU A C 1
ATOM 1900 O O . LEU A 1 256 ? -13.396 3.438 -6.321 1.00 37.72 256 LEU A O 1
ATOM 1904 N N . PRO A 1 257 ? -13.855 1.763 -4.884 1.00 35.31 257 PRO A N 1
ATOM 1905 C CA . PRO A 1 257 ? -14.529 0.950 -5.888 1.00 35.31 257 PRO A CA 1
ATOM 1906 C C . PRO A 1 257 ? -15.691 1.745 -6.502 1.00 35.31 257 PRO A C 1
ATOM 1908 O O . PRO A 1 257 ? -16.602 2.151 -5.784 1.00 35.31 257 PRO A O 1
ATOM 1911 N N . GLY A 1 258 ? -15.650 1.986 -7.815 1.00 40.88 258 GLY A N 1
ATOM 1912 C CA . GLY A 1 258 ? -16.736 2.638 -8.558 1.00 40.88 258 GLY A CA 1
ATOM 1913 C C . GLY A 1 258 ? -16.601 4.145 -8.821 1.00 40.88 258 GLY A C 1
ATOM 1914 O O . GLY A 1 258 ? -17.432 4.675 -9.550 1.00 40.88 258 GLY A O 1
ATOM 1915 N N . GLN A 1 259 ? -15.568 4.833 -8.317 1.00 42.69 259 GLN A N 1
ATOM 1916 C CA . GLN A 1 259 ? -15.220 6.193 -8.765 1.00 42.69 259 GLN A CA 1
ATOM 1917 C C . GLN A 1 259 ? -13.987 6.131 -9.664 1.00 42.69 259 GLN A C 1
ATOM 1919 O O . GLN A 1 259 ? -12.868 5.944 -9.193 1.00 42.69 259 GLN A O 1
ATOM 1924 N N . CYS A 1 260 ? -14.199 6.262 -10.971 1.00 46.97 260 CYS A N 1
ATOM 1925 C CA . CYS A 1 260 ? -13.139 6.238 -11.972 1.00 46.97 260 CYS A CA 1
ATOM 1926 C C . CYS A 1 260 ? -13.294 7.435 -12.916 1.00 46.97 260 CYS A C 1
ATOM 1928 O O . CYS A 1 260 ? -13.405 7.271 -14.131 1.00 46.97 260 CYS A O 1
ATOM 1930 N N . ASP A 1 261 ? -13.331 8.643 -12.360 1.00 47.25 261 ASP A N 1
ATOM 1931 C CA . ASP A 1 261 ? -13.328 9.855 -13.172 1.00 47.25 261 ASP A CA 1
ATOM 1932 C C . ASP A 1 261 ? -11.883 10.337 -13.377 1.00 47.25 261 ASP A C 1
ATOM 1934 O O . ASP A 1 261 ? -11.151 10.623 -12.439 1.00 47.25 261 ASP A O 1
ATOM 1938 N N . ASP A 1 262 ? -11.495 10.328 -14.654 1.00 56.09 262 ASP A N 1
ATOM 1939 C CA . ASP A 1 262 ? -10.343 10.996 -15.281 1.00 56.09 262 ASP A CA 1
ATOM 1940 C C . ASP A 1 262 ? -8.880 10.675 -14.904 1.00 56.09 262 ASP A C 1
ATOM 1942 O O . ASP A 1 262 ? -7.992 11.489 -15.146 1.00 56.09 262 ASP A O 1
ATOM 1946 N N . ASP A 1 263 ? -8.570 9.457 -14.449 1.00 67.31 263 ASP A N 1
ATOM 1947 C CA . ASP A 1 263 ? -7.165 9.043 -14.300 1.00 67.31 263 ASP A CA 1
ATOM 1948 C C . ASP A 1 263 ? -6.432 8.989 -15.661 1.00 67.31 263 ASP A C 1
ATOM 1950 O O . ASP A 1 263 ? -6.734 8.138 -16.513 1.00 67.31 263 ASP A O 1
ATOM 1954 N N . GLN A 1 264 ? -5.480 9.900 -15.889 1.00 70.62 264 GLN A N 1
ATOM 1955 C CA . GLN A 1 264 ? -4.739 10.016 -17.144 1.00 70.62 264 GLN A CA 1
ATOM 1956 C C . GLN A 1 264 ? -3.224 10.026 -16.896 1.00 70.62 264 GLN A C 1
ATOM 1958 O O . GLN A 1 264 ? -2.748 10.749 -16.024 1.00 70.62 264 GLN A O 1
ATOM 1963 N N . PRO A 1 265 ? -2.435 9.258 -17.674 1.00 81.88 265 PRO A N 1
ATOM 1964 C CA . PRO A 1 265 ? -0.989 9.401 -17.637 1.00 81.88 265 PRO A CA 1
ATOM 1965 C C . PRO A 1 265 ? -0.573 10.773 -18.176 1.00 81.88 265 PRO A C 1
ATOM 1967 O O . PRO A 1 265 ? -1.062 11.226 -19.212 1.00 81.88 265 PRO A O 1
ATOM 1970 N N . ASP A 1 266 ? 0.378 11.406 -17.501 1.00 84.19 266 ASP A N 1
ATOM 1971 C CA . ASP A 1 266 ? 0.878 12.735 -17.860 1.00 84.19 266 ASP A CA 1
ATOM 1972 C C . ASP A 1 266 ? 2.083 12.649 -18.793 1.00 84.19 266 ASP A C 1
ATOM 1974 O O . ASP A 1 266 ? 2.232 13.430 -19.737 1.00 84.19 266 ASP A O 1
ATOM 1978 N N . VAL A 1 267 ? 2.964 11.683 -18.519 1.00 90.44 267 VAL A N 1
ATOM 1979 C CA . VAL A 1 267 ? 4.268 11.568 -19.171 1.00 90.44 267 VAL A CA 1
ATOM 1980 C C . VAL A 1 267 ? 4.576 10.116 -19.494 1.00 90.44 267 VAL A C 1
ATOM 1982 O O . VAL A 1 267 ? 4.421 9.233 -18.649 1.00 90.44 267 VAL A O 1
ATOM 1985 N N . ILE A 1 268 ? 5.092 9.875 -20.699 1.00 93.25 268 ILE A N 1
ATOM 1986 C CA . ILE A 1 268 ? 5.657 8.578 -21.087 1.00 93.25 268 ILE A CA 1
ATOM 1987 C C . ILE A 1 268 ? 7.127 8.767 -21.435 1.00 93.25 268 ILE A C 1
ATOM 1989 O O . ILE A 1 268 ? 7.466 9.585 -22.285 1.00 93.25 268 ILE A O 1
ATOM 1993 N N . SER A 1 269 ? 8.009 7.993 -20.808 1.00 94.00 269 SER A N 1
ATOM 1994 C CA . SER A 1 269 ? 9.430 7.965 -21.143 1.00 94.00 269 SER A CA 1
ATOM 1995 C C . SER A 1 269 ? 9.842 6.621 -21.729 1.00 94.00 269 SER A C 1
ATOM 1997 O O . SER A 1 269 ? 9.483 5.577 -21.192 1.00 94.00 269 SER A O 1
ATOM 1999 N N . ILE A 1 270 ? 10.608 6.654 -22.821 1.00 95.12 270 ILE A N 1
ATOM 2000 C CA . ILE A 1 270 ? 11.084 5.481 -23.560 1.00 95.12 270 ILE A CA 1
ATOM 2001 C C . ILE A 1 270 ? 12.596 5.609 -23.737 1.00 95.12 270 ILE A C 1
ATOM 2003 O O . ILE A 1 270 ? 13.074 6.596 -24.301 1.00 95.12 270 ILE A O 1
ATOM 2007 N N . VAL A 1 271 ? 13.360 4.632 -23.243 1.00 93.31 271 VAL A N 1
ATOM 2008 C CA . VAL A 1 271 ? 14.833 4.655 -23.304 1.00 93.31 271 VAL A CA 1
ATOM 2009 C C . VAL A 1 271 ? 15.392 3.240 -23.381 1.00 93.31 271 VAL A C 1
ATOM 2011 O O . VAL A 1 271 ? 14.885 2.339 -22.717 1.00 93.31 271 VAL A O 1
ATOM 2014 N N . GLY A 1 272 ? 16.471 3.039 -24.135 1.00 91.88 272 GLY A N 1
ATOM 2015 C CA . GLY A 1 272 ? 17.210 1.779 -24.118 1.00 91.88 272 GLY A CA 1
ATOM 2016 C C . GLY A 1 272 ? 18.077 1.572 -22.867 1.00 91.88 272 GLY A C 1
ATOM 2017 O O . GLY A 1 272 ? 18.241 2.454 -22.014 1.00 91.88 272 GLY A O 1
ATOM 2018 N N . ALA A 1 273 ? 18.627 0.361 -22.740 1.00 87.69 273 ALA A N 1
ATOM 2019 C CA . ALA A 1 273 ? 19.413 -0.052 -21.574 1.00 87.69 273 ALA A CA 1
ATOM 2020 C C . ALA A 1 273 ? 20.786 0.640 -21.477 1.00 87.69 273 ALA A C 1
ATOM 2022 O O . ALA A 1 273 ? 21.341 0.760 -20.377 1.00 87.69 273 ALA A O 1
ATOM 2023 N N . ASN A 1 274 ? 21.347 1.098 -22.601 1.00 86.44 274 ASN A N 1
ATOM 2024 C CA . ASN A 1 274 ? 22.655 1.740 -22.615 1.00 86.44 274 ASN A CA 1
ATOM 2025 C C . ASN A 1 274 ? 22.538 3.175 -22.062 1.00 86.44 274 ASN A C 1
ATOM 2027 O O . ASN A 1 274 ? 21.697 3.942 -22.528 1.00 86.44 274 ASN A O 1
ATOM 2031 N N . PRO A 1 275 ? 23.372 3.589 -21.088 1.00 81.94 275 PRO A N 1
ATOM 2032 C CA . PRO A 1 275 ? 23.388 4.957 -20.556 1.00 81.94 275 PRO A CA 1
ATOM 2033 C C . PRO A 1 275 ? 23.482 6.073 -21.602 1.00 81.94 275 PRO A C 1
ATOM 2035 O O . PRO A 1 275 ? 23.031 7.183 -21.321 1.00 81.94 275 PRO A O 1
ATOM 2038 N N . LEU A 1 276 ? 24.066 5.773 -22.767 1.00 84.31 276 LEU A N 1
ATOM 2039 C CA . LEU A 1 276 ? 24.241 6.696 -23.889 1.00 84.31 276 LEU A CA 1
ATOM 2040 C C . LEU A 1 276 ? 23.015 6.791 -24.809 1.00 84.31 276 LEU A C 1
ATOM 2042 O O . LEU A 1 276 ? 22.971 7.694 -25.645 1.00 84.31 276 LEU A O 1
ATOM 2046 N N . ASP A 1 277 ? 22.035 5.894 -24.668 1.00 88.00 277 ASP A N 1
ATOM 2047 C CA . ASP A 1 277 ? 20.821 5.925 -25.481 1.00 88.00 277 ASP A CA 1
ATOM 2048 C C . ASP A 1 277 ? 20.043 7.215 -25.200 1.00 88.00 277 ASP A C 1
ATOM 2050 O O . ASP A 1 277 ? 19.893 7.648 -24.052 1.00 88.00 277 ASP A O 1
ATOM 2054 N N . THR A 1 278 ? 19.544 7.843 -26.265 1.00 90.69 278 THR A N 1
ATOM 2055 C CA . THR A 1 278 ? 18.737 9.058 -26.138 1.00 90.69 278 THR A CA 1
ATOM 2056 C C . THR A 1 278 ? 17.399 8.700 -25.511 1.00 90.69 278 THR A C 1
ATOM 2058 O O . THR A 1 278 ? 16.696 7.811 -25.988 1.00 90.69 278 THR A O 1
ATOM 2061 N N . ALA A 1 279 ? 17.041 9.400 -24.438 1.00 91.88 279 ALA A N 1
ATOM 2062 C CA . ALA A 1 279 ? 15.750 9.219 -23.803 1.00 91.88 279 ALA A CA 1
ATOM 2063 C C . ALA A 1 279 ? 14.685 10.028 -24.531 1.00 91.88 279 ALA A C 1
ATOM 2065 O O . ALA A 1 279 ? 14.849 11.233 -24.707 1.00 91.88 279 ALA A O 1
ATOM 2066 N N . ILE A 1 280 ? 13.583 9.390 -24.905 1.00 93.69 280 ILE A N 1
ATOM 2067 C CA . ILE A 1 280 ? 12.415 10.083 -25.436 1.00 93.69 280 ILE A CA 1
ATOM 2068 C C . ILE A 1 280 ? 11.437 10.300 -24.285 1.00 93.69 280 ILE A C 1
ATOM 2070 O O . ILE A 1 280 ? 11.144 9.365 -23.539 1.00 93.69 280 ILE A O 1
ATOM 2074 N N . VAL A 1 281 ? 10.954 11.528 -24.113 1.00 93.25 281 VAL A N 1
ATOM 2075 C CA . VAL A 1 281 ? 9.960 11.877 -23.089 1.00 93.25 281 VAL A CA 1
ATOM 2076 C C . VAL A 1 281 ? 8.793 12.583 -23.766 1.00 93.25 281 VAL A C 1
ATOM 2078 O O . VAL A 1 281 ? 8.977 13.645 -24.354 1.00 93.25 281 VAL A O 1
ATOM 2081 N N . LEU A 1 282 ? 7.613 11.974 -23.702 1.00 92.56 282 LEU A N 1
ATOM 2082 C CA . LEU A 1 282 ? 6.367 12.456 -24.288 1.00 92.56 282 LEU A CA 1
ATOM 2083 C C . LEU A 1 282 ? 5.537 13.163 -23.225 1.00 92.56 282 LEU A C 1
ATOM 2085 O O . LEU A 1 282 ? 5.239 12.567 -22.192 1.00 92.56 282 LEU A O 1
ATOM 2089 N N . GLN A 1 283 ? 5.138 14.396 -23.514 1.00 90.75 283 GLN A N 1
ATOM 2090 C CA . GLN A 1 283 ? 4.249 15.190 -22.676 1.00 90.75 283 GLN A CA 1
ATOM 2091 C C . GLN A 1 283 ? 2.808 15.061 -23.190 1.00 90.75 283 GLN A C 1
ATOM 2093 O O . GLN A 1 283 ? 2.454 15.680 -24.191 1.00 90.75 283 GLN A O 1
ATOM 2098 N N . LEU A 1 284 ? 1.987 14.222 -22.554 1.00 88.94 284 LEU A N 1
ATOM 2099 C CA . LEU A 1 284 ? 0.732 13.755 -23.156 1.00 88.94 284 LEU A CA 1
ATOM 2100 C C . LEU A 1 284 ? -0.345 14.836 -23.286 1.00 88.94 284 LEU A C 1
ATOM 2102 O O . LEU A 1 284 ? -1.076 14.834 -24.270 1.00 88.94 284 LEU A O 1
ATOM 2106 N N . ASP A 1 285 ? -0.412 15.785 -22.354 1.00 87.06 285 ASP A N 1
ATOM 2107 C CA . ASP A 1 285 ? -1.371 16.899 -22.403 1.00 87.06 285 ASP A CA 1
ATOM 2108 C C . ASP A 1 285 ? -1.115 17.898 -23.546 1.00 87.06 285 ASP A C 1
ATOM 2110 O O . ASP A 1 285 ? -1.988 18.688 -23.898 1.00 87.06 285 ASP A O 1
ATOM 2114 N N . SER A 1 286 ? 0.081 17.860 -24.137 1.00 87.25 286 SER A N 1
ATOM 2115 C CA . SER A 1 286 ? 0.514 18.755 -25.213 1.00 87.25 286 SER A CA 1
ATOM 2116 C C . SER A 1 286 ? 0.444 18.091 -26.595 1.00 87.25 286 SER A C 1
ATOM 2118 O O . SER A 1 286 ? 0.756 18.724 -27.604 1.00 87.25 286 SER A O 1
ATOM 2120 N N . LEU A 1 287 ? 0.065 16.811 -26.658 1.00 89.50 287 LEU A N 1
ATOM 2121 C CA . LEU A 1 287 ? 0.102 15.991 -27.867 1.00 89.50 287 LEU A CA 1
ATOM 2122 C C . LEU A 1 287 ? -1.296 15.529 -28.280 1.00 89.50 287 LEU A C 1
ATOM 2124 O O . LEU A 1 287 ? -2.196 15.355 -27.464 1.00 89.50 287 LEU A O 1
ATOM 2128 N N . ASP A 1 288 ? -1.466 15.293 -29.578 1.00 90.06 288 ASP A N 1
ATOM 2129 C CA . ASP A 1 288 ? -2.674 14.680 -30.111 1.00 90.06 288 ASP A CA 1
ATOM 2130 C C . ASP A 1 288 ? -2.723 13.202 -29.710 1.00 90.06 288 ASP A C 1
ATOM 2132 O O . ASP A 1 288 ? -1.866 12.395 -30.083 1.00 90.06 288 ASP A O 1
ATOM 2136 N N . GLN A 1 289 ? -3.754 12.849 -28.948 1.00 88.62 289 GLN A N 1
ATOM 2137 C CA . GLN A 1 289 ? -3.916 11.519 -28.369 1.00 88.62 289 GLN A CA 1
ATOM 2138 C C . GLN A 1 289 ? -3.941 10.413 -29.437 1.00 88.62 289 GLN A C 1
ATOM 2140 O O . GLN A 1 289 ? -3.342 9.354 -29.243 1.00 88.62 289 GLN A O 1
ATOM 2145 N N . ALA A 1 290 ? -4.578 10.655 -30.588 1.00 89.62 290 ALA A N 1
ATOM 2146 C CA . ALA A 1 290 ? -4.657 9.669 -31.664 1.00 89.62 290 ALA A CA 1
ATOM 2147 C C . ALA A 1 290 ? -3.275 9.376 -32.273 1.00 89.62 290 ALA A C 1
ATOM 2149 O O . ALA A 1 290 ? -2.933 8.215 -32.519 1.00 89.62 290 ALA A O 1
ATOM 2150 N N . GLN A 1 291 ? -2.447 10.406 -32.468 1.00 89.38 291 GLN A N 1
ATOM 2151 C CA . GLN A 1 291 ? -1.070 10.238 -32.937 1.00 89.38 291 GLN A CA 1
ATOM 2152 C C . GLN A 1 291 ? -0.183 9.530 -31.914 1.00 89.38 291 GLN A C 1
ATOM 2154 O O . GLN A 1 291 ? 0.576 8.635 -32.295 1.00 89.38 291 GLN A O 1
ATOM 2159 N N . VAL A 1 292 ? -0.302 9.871 -30.627 1.00 90.50 292 VAL A N 1
ATOM 2160 C CA . VAL A 1 292 ? 0.427 9.167 -29.562 1.00 90.50 292 VAL A CA 1
ATOM 2161 C C . VAL A 1 292 ? 0.066 7.684 -29.561 1.00 90.50 292 VAL A C 1
ATOM 2163 O O . VAL A 1 292 ? 0.957 6.837 -29.553 1.00 90.50 292 VAL A O 1
ATOM 2166 N N . PHE A 1 293 ? -1.221 7.340 -29.625 1.00 91.44 293 PHE A N 1
ATOM 2167 C CA . PHE A 1 293 ? -1.658 5.943 -29.588 1.00 91.44 293 PHE A CA 1
ATOM 2168 C C . PHE A 1 293 ? -1.281 5.166 -30.840 1.00 91.44 293 PHE A C 1
ATOM 2170 O O . PHE A 1 293 ? -0.902 4.003 -30.733 1.00 91.44 293 PHE A O 1
ATOM 2177 N N . SER A 1 294 ? -1.287 5.804 -32.010 1.00 90.38 294 SER A N 1
ATOM 2178 C CA . SER A 1 294 ? -0.734 5.210 -33.230 1.00 90.38 294 SER A CA 1
ATOM 2179 C C . SER A 1 294 ? 0.752 4.853 -33.062 1.00 90.38 294 SER A C 1
ATOM 2181 O O . SER A 1 294 ? 1.186 3.747 -33.406 1.00 90.38 294 SER A O 1
ATOM 2183 N N . ALA A 1 295 ? 1.531 5.751 -32.452 1.00 89.94 295 ALA A N 1
ATOM 2184 C CA . ALA A 1 295 ? 2.952 5.535 -32.211 1.00 89.94 295 ALA A CA 1
ATOM 2185 C C . ALA A 1 295 ? 3.213 4.449 -31.146 1.00 89.94 295 ALA A C 1
ATOM 2187 O O . ALA A 1 295 ? 4.033 3.559 -31.370 1.00 89.94 295 ALA A O 1
ATOM 2188 N N . LEU A 1 296 ? 2.476 4.459 -30.028 1.00 92.00 296 LEU A N 1
ATOM 2189 C CA . LEU A 1 296 ? 2.564 3.420 -28.993 1.00 92.00 296 LEU A CA 1
ATOM 2190 C C . LEU A 1 296 ? 2.122 2.050 -29.513 1.00 92.00 296 LEU A C 1
ATOM 2192 O O . LEU A 1 296 ? 2.778 1.052 -29.229 1.00 92.00 296 LEU A O 1
ATOM 2196 N N . LYS A 1 297 ? 1.057 1.990 -30.322 1.00 92.56 297 LYS A N 1
ATOM 2197 C CA . LYS A 1 297 ? 0.608 0.750 -30.968 1.00 92.56 297 LYS A CA 1
ATOM 2198 C C . LYS A 1 297 ? 1.694 0.178 -31.871 1.00 92.56 297 LYS A C 1
ATOM 2200 O O . LYS A 1 297 ? 1.954 -1.018 -31.822 1.00 92.56 297 LYS A O 1
ATOM 2205 N N . THR A 1 298 ? 2.363 1.033 -32.645 1.00 91.25 298 THR A N 1
ATOM 2206 C CA . THR A 1 298 ? 3.499 0.628 -33.487 1.00 91.25 298 THR A CA 1
ATOM 2207 C C . THR A 1 298 ? 4.649 0.073 -32.643 1.00 91.25 298 THR A C 1
ATOM 2209 O O . THR A 1 298 ? 5.195 -0.975 -32.976 1.00 91.25 298 THR A O 1
ATOM 2212 N N . LEU A 1 299 ? 4.982 0.731 -31.528 1.00 92.00 299 LEU A N 1
ATOM 2213 C CA . LEU A 1 299 ? 6.047 0.301 -30.621 1.00 92.00 299 LEU A CA 1
ATOM 2214 C C . LEU A 1 299 ? 5.737 -1.043 -29.940 1.00 92.00 299 LEU A C 1
ATOM 2216 O O . LEU A 1 299 ? 6.573 -1.945 -29.949 1.00 92.00 299 LEU A O 1
ATOM 2220 N N . PHE A 1 300 ? 4.544 -1.187 -29.359 1.00 93.12 300 PHE A N 1
ATOM 2221 C CA . PHE A 1 300 ? 4.153 -2.375 -28.590 1.00 93.12 300 PHE A CA 1
ATOM 2222 C C . PHE A 1 300 ? 3.799 -3.579 -29.465 1.00 93.12 300 PHE A C 1
ATOM 2224 O O . PHE A 1 300 ? 3.868 -4.709 -28.990 1.00 93.12 300 PHE A O 1
ATOM 2231 N N . ALA A 1 301 ? 3.446 -3.366 -30.735 1.00 92.00 301 ALA A N 1
ATOM 2232 C CA . ALA A 1 301 ? 3.214 -4.447 -31.689 1.00 92.00 301 ALA A CA 1
ATOM 2233 C C . ALA A 1 301 ? 4.490 -4.885 -32.434 1.00 92.00 301 ALA A C 1
ATOM 2235 O O . ALA A 1 301 ? 4.446 -5.862 -33.184 1.00 92.00 301 ALA A O 1
ATOM 2236 N N . ASN A 1 302 ? 5.622 -4.191 -32.262 1.00 90.38 302 ASN A N 1
ATOM 2237 C CA . ASN A 1 302 ? 6.858 -4.496 -32.979 1.00 90.38 302 ASN A CA 1
ATOM 2238 C C . ASN A 1 302 ? 7.584 -5.717 -32.372 1.00 90.38 302 ASN A C 1
ATOM 2240 O O . ASN A 1 302 ? 8.141 -5.609 -31.281 1.00 90.38 302 ASN A O 1
ATOM 2244 N N . PRO A 1 303 ? 7.687 -6.859 -33.080 1.00 89.75 303 PRO A N 1
ATOM 2245 C CA . PRO A 1 303 ? 8.367 -8.043 -32.555 1.00 89.75 303 PRO A CA 1
ATOM 2246 C C . PRO A 1 303 ? 9.893 -7.882 -32.457 1.00 89.75 303 PRO A C 1
ATOM 2248 O O . PRO A 1 303 ? 10.536 -8.660 -31.757 1.00 89.75 303 PRO A O 1
ATOM 2251 N N . ALA A 1 304 ? 10.494 -6.907 -33.145 1.00 89.75 304 ALA A N 1
ATOM 2252 C CA . ALA A 1 304 ? 11.939 -6.678 -33.101 1.00 89.75 304 ALA A CA 1
ATOM 2253 C C . ALA A 1 304 ? 12.397 -5.929 -31.836 1.00 89.75 304 ALA A C 1
ATOM 2255 O O . ALA A 1 304 ? 13.597 -5.874 -31.559 1.00 89.75 304 ALA A O 1
ATOM 2256 N N . THR A 1 305 ? 11.458 -5.363 -31.076 1.00 90.69 305 THR A N 1
ATOM 2257 C CA . THR A 1 305 ? 11.735 -4.565 -29.882 1.00 90.69 305 THR A CA 1
ATOM 2258 C C . THR A 1 305 ? 11.149 -5.250 -28.654 1.00 90.69 305 THR A C 1
ATOM 2260 O O . THR A 1 305 ? 9.985 -5.637 -28.646 1.00 90.69 305 THR A O 1
ATOM 2263 N N . VAL A 1 306 ? 11.947 -5.384 -27.595 1.00 93.62 306 VAL A N 1
ATOM 2264 C CA . VAL A 1 306 ? 11.458 -5.806 -26.280 1.00 93.62 306 VAL A CA 1
ATOM 2265 C C . VAL A 1 306 ? 11.080 -4.568 -25.477 1.00 93.62 306 VAL A C 1
ATOM 2267 O O . VAL A 1 306 ? 11.945 -3.747 -25.167 1.00 93.62 306 VAL A O 1
ATOM 2270 N N . ASN A 1 307 ? 9.799 -4.444 -25.142 1.00 94.62 307 ASN A N 1
ATOM 2271 C CA . ASN A 1 307 ? 9.253 -3.319 -24.389 1.00 94.62 307 ASN A CA 1
ATOM 2272 C C . ASN A 1 307 ? 9.121 -3.701 -22.916 1.00 94.62 307 ASN A C 1
ATOM 2274 O O . ASN A 1 307 ? 8.305 -4.543 -22.557 1.00 94.62 307 ASN A O 1
ATOM 2278 N N . VAL A 1 308 ? 9.919 -3.085 -22.056 1.00 96.25 308 VAL A N 1
ATOM 2279 C CA . VAL A 1 308 ? 10.018 -3.446 -20.644 1.00 96.25 308 VAL A CA 1
ATOM 2280 C C . VAL A 1 308 ? 9.333 -2.394 -19.784 1.00 96.25 308 VAL A C 1
ATOM 2282 O O . VAL A 1 308 ? 9.655 -1.212 -19.851 1.00 96.25 308 VAL A O 1
ATOM 2285 N N . MET A 1 309 ? 8.419 -2.824 -18.932 1.00 95.88 309 MET A N 1
ATOM 2286 C CA . MET A 1 309 ? 7.662 -1.979 -18.011 1.00 95.88 309 MET A CA 1
ATOM 2287 C C . MET A 1 309 ? 7.676 -2.607 -16.616 1.00 95.88 309 MET A C 1
ATOM 2289 O O . MET A 1 309 ? 8.151 -3.727 -16.437 1.00 95.88 309 MET A O 1
ATOM 2293 N N . HIS A 1 310 ? 7.146 -1.908 -15.620 1.00 94.19 310 HIS A N 1
ATOM 2294 C CA . HIS A 1 310 ? 6.944 -2.444 -14.274 1.00 94.19 310 HIS A CA 1
ATOM 2295 C C . HIS A 1 310 ? 5.524 -2.121 -13.819 1.00 94.19 310 HIS A C 1
ATOM 2297 O O . HIS A 1 310 ? 5.104 -0.976 -13.973 1.00 94.19 310 HIS A O 1
ATOM 2303 N N . ASP A 1 311 ? 4.816 -3.134 -13.310 1.00 90.62 311 ASP A N 1
ATOM 2304 C CA . ASP A 1 311 ? 3.467 -3.021 -12.739 1.00 90.62 311 ASP A CA 1
ATOM 2305 C C . ASP A 1 311 ? 2.501 -2.219 -13.626 1.00 90.62 311 ASP A C 1
ATOM 2307 O O . ASP A 1 311 ? 1.922 -1.202 -13.236 1.00 90.62 311 ASP A O 1
ATOM 2311 N N . PHE A 1 312 ? 2.338 -2.651 -14.878 1.00 91.50 312 PHE A N 1
ATOM 2312 C CA . PHE A 1 312 ? 1.580 -1.860 -15.847 1.00 91.50 312 PHE A CA 1
ATOM 2313 C C . PHE A 1 312 ? 0.058 -1.984 -15.710 1.00 91.50 312 PHE A C 1
ATOM 2315 O O . PHE A 1 312 ? -0.639 -1.578 -16.633 1.00 91.50 312 PHE A O 1
ATOM 2322 N N . HIS A 1 313 ? -0.493 -2.528 -14.616 1.00 91.19 313 HIS A N 1
ATOM 2323 C CA . HIS A 1 313 ? -1.943 -2.746 -14.489 1.00 91.19 313 HIS A CA 1
ATOM 2324 C C . HIS A 1 313 ? -2.735 -1.451 -14.710 1.00 91.19 313 HIS A C 1
ATOM 2326 O O . HIS A 1 313 ? -3.604 -1.376 -15.581 1.00 91.19 313 HIS A O 1
ATOM 2332 N N . ARG A 1 314 ? -2.358 -0.393 -13.981 1.00 87.88 314 ARG A N 1
ATOM 2333 C CA . ARG A 1 314 ? -2.961 0.939 -14.110 1.00 87.88 314 ARG A CA 1
ATOM 2334 C C . ARG A 1 314 ? -2.786 1.503 -15.522 1.00 87.88 314 ARG A C 1
ATOM 2336 O O . ARG A 1 314 ? -3.740 1.980 -16.126 1.00 87.88 314 ARG A O 1
ATOM 2343 N N . ALA A 1 315 ? -1.579 1.395 -16.077 1.00 90.12 315 ALA A N 1
ATOM 2344 C CA . ALA A 1 315 ? -1.273 1.868 -17.425 1.00 90.12 315 ALA A CA 1
ATOM 2345 C C . ALA A 1 315 ? -2.085 1.154 -18.514 1.00 90.12 315 ALA A C 1
ATOM 2347 O O . ALA A 1 315 ? -2.631 1.822 -19.390 1.00 90.12 315 ALA A O 1
ATOM 2348 N N . ALA A 1 316 ? -2.194 -0.173 -18.445 1.00 92.00 316 ALA A N 1
ATOM 2349 C CA . ALA A 1 316 ? -2.949 -0.992 -19.384 1.00 92.00 316 ALA A CA 1
ATOM 2350 C C . ALA A 1 316 ? -4.418 -0.564 -19.423 1.00 92.00 316 ALA A C 1
ATOM 2352 O O . ALA A 1 316 ? -4.953 -0.275 -20.495 1.00 92.00 316 ALA A O 1
ATOM 2353 N N . PHE A 1 317 ? -5.041 -0.436 -18.249 1.00 91.50 317 PHE A N 1
ATOM 2354 C CA . PHE A 1 317 ? -6.430 -0.009 -18.133 1.00 91.50 317 PHE A CA 1
ATOM 2355 C C . PHE A 1 317 ? -6.656 1.425 -18.635 1.00 91.50 317 PHE A C 1
ATOM 2357 O O . PHE A 1 317 ? -7.519 1.646 -19.488 1.00 91.50 317 PHE A O 1
ATOM 2364 N N . CYS A 1 318 ? -5.860 2.396 -18.169 1.00 89.12 318 CYS A N 1
ATOM 2365 C CA . CYS A 1 318 ? -6.005 3.800 -18.564 1.00 89.12 318 CYS A CA 1
ATOM 2366 C C . CYS A 1 318 ? -5.810 4.001 -20.075 1.00 89.12 318 CYS A C 1
ATOM 2368 O O . CYS A 1 318 ? -6.601 4.694 -20.718 1.00 89.12 318 CYS A O 1
ATOM 2370 N N . LEU A 1 319 ? -4.778 3.381 -20.659 1.00 90.50 319 LEU A N 1
ATOM 2371 C CA . LEU A 1 319 ? -4.506 3.490 -22.092 1.00 90.50 319 LEU A CA 1
ATOM 2372 C C . LEU A 1 319 ? -5.601 2.814 -22.927 1.00 90.50 319 LEU A C 1
ATOM 2374 O O . LEU A 1 319 ? -6.052 3.400 -23.913 1.00 90.50 319 LEU A O 1
ATOM 2378 N N . HIS A 1 320 ? -6.078 1.633 -22.518 1.00 91.56 320 HIS A N 1
ATOM 2379 C CA . HIS A 1 320 ? -7.171 0.944 -23.207 1.00 91.56 320 HIS A CA 1
ATOM 2380 C C . HIS A 1 320 ? -8.460 1.770 -23.202 1.00 91.56 320 HIS A C 1
ATOM 2382 O O . HIS A 1 320 ? -9.048 1.992 -24.259 1.00 91.56 320 HIS A O 1
ATOM 2388 N N . ARG A 1 321 ? -8.858 2.313 -22.041 1.00 88.69 321 ARG A N 1
ATOM 2389 C CA . ARG A 1 321 ? -10.067 3.145 -21.904 1.00 88.69 321 ARG A CA 1
ATOM 2390 C C . ARG A 1 321 ? -10.048 4.364 -22.824 1.00 88.69 321 ARG A C 1
ATOM 2392 O O . ARG A 1 321 ? -11.086 4.787 -23.323 1.00 88.69 321 ARG A O 1
ATOM 2399 N N . LYS A 1 322 ? -8.867 4.941 -23.045 1.00 84.81 322 LYS A N 1
ATOM 2400 C CA . LYS A 1 322 ? -8.682 6.105 -23.918 1.00 84.81 322 LYS A CA 1
ATOM 2401 C C . LYS A 1 322 ? -8.643 5.718 -25.411 1.00 84.81 322 LYS A C 1
ATOM 2403 O O . LYS A 1 322 ? -8.700 6.608 -26.257 1.00 84.81 322 LYS A O 1
ATOM 2408 N N . GLY A 1 323 ? -8.590 4.427 -25.748 1.00 87.44 323 GLY A N 1
ATOM 2409 C CA . GLY A 1 323 ? -8.682 3.913 -27.120 1.00 87.44 323 GLY A CA 1
ATOM 2410 C C . GLY A 1 323 ? -7.422 3.221 -27.648 1.00 87.44 323 GLY A C 1
ATOM 2411 O O . GLY A 1 323 ? -7.349 2.948 -28.848 1.00 87.44 323 GLY A O 1
ATOM 2412 N N . LEU A 1 324 ? -6.422 2.932 -26.803 1.00 90.62 324 LEU A N 1
ATOM 2413 C CA . LEU A 1 324 ? -5.280 2.106 -27.204 1.00 90.62 324 LEU A CA 1
ATOM 2414 C C . LEU A 1 324 ? -5.684 0.625 -27.226 1.00 90.62 324 LEU A C 1
ATOM 2416 O O . LEU A 1 324 ? -5.596 -0.082 -26.224 1.00 90.62 324 LEU A O 1
ATOM 2420 N N . ASP A 1 325 ? -6.089 0.151 -28.399 1.00 89.19 325 ASP A N 1
ATOM 2421 C CA . ASP A 1 325 ? -6.276 -1.273 -28.671 1.00 89.19 325 ASP A CA 1
ATOM 2422 C C . ASP A 1 325 ? -5.033 -1.850 -29.363 1.00 89.19 325 ASP A C 1
ATOM 2424 O O . ASP A 1 325 ? -4.722 -1.515 -30.518 1.00 89.19 325 ASP A O 1
ATOM 2428 N N . VAL A 1 326 ? -4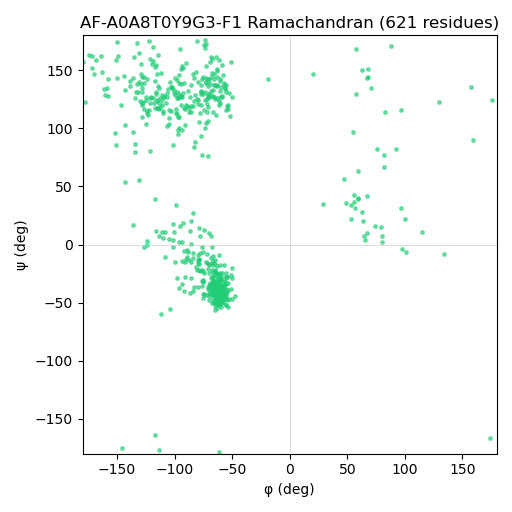.285 -2.681 -28.636 1.00 90.38 326 VAL A N 1
ATOM 2429 C CA . VAL A 1 326 ? -3.006 -3.236 -29.079 1.00 90.38 326 VAL A CA 1
ATOM 2430 C C . VAL A 1 326 ? -2.828 -4.673 -28.606 1.00 90.38 326 VAL A C 1
ATOM 2432 O O . VAL A 1 326 ? -2.999 -4.995 -27.433 1.00 90.38 326 VAL A O 1
ATOM 2435 N N . GLU A 1 327 ? -2.416 -5.534 -29.532 1.00 89.00 327 GLU A N 1
ATOM 2436 C CA . GLU A 1 327 ? -1.894 -6.851 -29.198 1.00 89.00 327 GLU A CA 1
ATOM 2437 C C . GLU A 1 327 ? -0.397 -6.717 -28.907 1.00 89.00 327 GLU A C 1
ATOM 2439 O O . GLU A 1 327 ? 0.398 -6.380 -29.788 1.00 89.00 327 GLU A O 1
ATOM 2444 N N . LEU A 1 328 ? -0.012 -6.959 -27.657 1.00 91.56 328 LEU A N 1
ATOM 2445 C CA . LEU A 1 328 ? 1.372 -6.814 -27.228 1.00 91.56 328 LEU A CA 1
ATOM 2446 C C . LEU A 1 328 ? 2.279 -7.887 -27.858 1.00 91.56 328 LEU A C 1
ATOM 2448 O O . LEU A 1 328 ? 1.997 -9.091 -27.816 1.00 91.56 328 LEU A O 1
ATOM 2452 N N . ARG A 1 329 ? 3.421 -7.453 -28.397 1.00 90.44 329 ARG A N 1
ATOM 2453 C CA . ARG A 1 329 ? 4.503 -8.305 -28.903 1.00 90.44 329 ARG A CA 1
ATOM 2454 C C . ARG A 1 329 ? 5.783 -7.972 -28.144 1.00 90.44 329 ARG A C 1
ATOM 2456 O O . ARG A 1 329 ? 6.232 -6.835 -28.151 1.00 90.44 329 ARG A O 1
ATOM 2463 N N . ASN A 1 330 ? 6.368 -8.977 -27.488 1.00 89.50 330 ASN A N 1
ATOM 2464 C CA . ASN A 1 330 ? 7.590 -8.834 -26.685 1.00 89.50 330 ASN A CA 1
ATOM 2465 C C . ASN A 1 330 ? 7.517 -7.718 -25.624 1.00 89.50 330 ASN A C 1
ATOM 2467 O O . ASN A 1 330 ? 8.524 -7.091 -25.298 1.00 89.50 330 ASN A O 1
ATOM 2471 N N . CYS A 1 331 ? 6.333 -7.494 -25.054 1.00 93.75 331 CYS A N 1
ATOM 2472 C CA . CYS A 1 331 ? 6.178 -6.636 -23.888 1.00 93.75 331 CYS A CA 1
ATOM 2473 C C . CYS A 1 331 ? 6.371 -7.459 -22.614 1.00 93.75 331 CYS A C 1
ATOM 2475 O O . CYS A 1 331 ? 5.794 -8.536 -22.471 1.00 93.75 331 CYS A O 1
ATOM 2477 N N . ILE A 1 332 ? 7.190 -6.952 -21.699 1.00 94.81 332 ILE A N 1
ATOM 2478 C CA . ILE A 1 332 ? 7.571 -7.627 -20.464 1.00 94.81 332 ILE A CA 1
ATOM 2479 C C . ILE A 1 332 ? 7.250 -6.720 -19.285 1.00 94.81 332 ILE A C 1
ATOM 2481 O O . ILE A 1 332 ? 7.756 -5.602 -19.195 1.00 94.81 332 ILE A O 1
ATOM 2485 N N . ASP A 1 333 ? 6.458 -7.237 -18.354 1.00 95.25 333 ASP A N 1
ATOM 2486 C CA . ASP A 1 333 ? 6.335 -6.673 -17.015 1.00 95.25 333 ASP A CA 1
ATOM 2487 C C . ASP A 1 333 ? 7.443 -7.256 -16.125 1.00 95.25 333 ASP A C 1
ATOM 2489 O O . ASP A 1 333 ? 7.530 -8.470 -15.919 1.00 95.25 333 ASP A O 1
ATOM 2493 N N . LEU A 1 334 ? 8.305 -6.389 -15.598 1.00 94.06 334 LEU A N 1
ATOM 2494 C CA . LEU A 1 334 ? 9.400 -6.758 -14.705 1.00 94.06 334 LEU A CA 1
ATOM 2495 C C . LEU A 1 334 ? 8.932 -7.385 -13.403 1.00 94.06 334 LEU A C 1
ATOM 2497 O O . LEU A 1 334 ? 9.649 -8.220 -12.857 1.00 94.06 334 LEU A O 1
ATOM 2501 N N . GLN A 1 335 ? 7.762 -6.993 -12.907 1.00 93.50 335 GLN A N 1
ATOM 2502 C CA . GLN A 1 335 ? 7.197 -7.586 -11.711 1.00 93.50 335 GLN A CA 1
ATOM 2503 C C . GLN A 1 335 ? 6.833 -9.053 -11.987 1.00 93.50 335 GLN A C 1
ATOM 2505 O O . GLN A 1 335 ? 7.324 -9.926 -11.276 1.00 93.50 335 GLN A O 1
ATOM 2510 N N . VAL A 1 336 ? 6.109 -9.341 -13.086 1.00 91.44 336 VAL A N 1
ATOM 2511 C CA . VAL A 1 336 ? 5.846 -10.733 -13.528 1.00 91.44 336 VAL A CA 1
ATOM 2512 C C . VAL A 1 336 ? 7.151 -11.500 -13.685 1.00 91.44 336 VAL A C 1
ATOM 2514 O O . VAL A 1 336 ? 7.267 -12.636 -13.232 1.00 91.44 336 VAL A O 1
ATOM 2517 N N . ALA A 1 337 ? 8.128 -10.897 -14.368 1.00 91.25 337 ALA A N 1
ATOM 2518 C CA . ALA A 1 337 ? 9.391 -11.556 -14.653 1.00 91.25 337 ALA A CA 1
ATOM 2519 C C . ALA A 1 337 ? 10.123 -11.927 -13.360 1.00 91.25 337 ALA A C 1
ATOM 2521 O O . ALA A 1 337 ? 10.588 -13.054 -13.229 1.00 91.25 337 ALA A O 1
ATOM 2522 N N . TYR A 1 338 ? 10.191 -11.018 -12.389 1.00 91.62 338 TYR A N 1
ATOM 2523 C CA . TYR A 1 338 ? 10.833 -11.280 -11.106 1.00 91.62 338 TYR A CA 1
ATOM 2524 C C . TYR A 1 338 ? 10.104 -12.363 -10.306 1.00 91.62 338 TYR A C 1
ATOM 2526 O O . TYR A 1 338 ? 10.727 -13.329 -9.876 1.00 91.62 338 TYR A O 1
ATOM 2534 N N . GLU A 1 339 ? 8.788 -12.243 -10.157 1.00 90.25 339 GLU A N 1
ATOM 2535 C CA . GLU A 1 339 ? 7.975 -13.173 -9.363 1.00 90.25 339 GLU A CA 1
ATOM 2536 C C . GLU A 1 339 ? 7.912 -14.570 -9.997 1.00 90.25 339 GLU A C 1
ATOM 2538 O O . GLU A 1 339 ? 7.672 -15.564 -9.328 1.00 90.25 339 GLU A O 1
ATOM 2543 N N . ASN A 1 340 ? 8.153 -14.692 -11.303 1.00 86.44 340 ASN A N 1
ATOM 2544 C CA . ASN A 1 340 ? 8.185 -15.990 -11.973 1.00 86.44 340 ASN A CA 1
ATOM 2545 C C . ASN A 1 340 ? 9.597 -16.595 -12.072 1.00 86.44 340 ASN A C 1
ATOM 2547 O O . ASN A 1 340 ? 9.735 -17.817 -12.053 1.00 86.44 340 ASN A O 1
ATOM 2551 N N . ILE A 1 341 ? 10.640 -15.771 -12.228 1.00 86.38 341 ILE A N 1
ATOM 2552 C CA . ILE A 1 341 ? 12.020 -16.235 -12.469 1.00 86.38 341 ILE A CA 1
ATOM 2553 C C . ILE A 1 341 ? 12.837 -16.305 -11.176 1.00 86.38 341 ILE A C 1
ATOM 2555 O O . ILE A 1 341 ? 13.685 -17.185 -11.038 1.00 86.38 341 ILE A O 1
ATOM 2559 N N . VAL A 1 342 ? 12.631 -15.356 -10.263 1.00 88.06 342 VAL A N 1
ATOM 2560 C CA . VAL A 1 342 ? 13.506 -15.127 -9.107 1.00 88.06 342 VAL A CA 1
ATOM 2561 C C . VAL A 1 342 ? 12.885 -15.654 -7.823 1.00 88.06 342 VAL A C 1
ATOM 2563 O O . VAL A 1 342 ? 13.518 -16.457 -7.141 1.00 88.06 342 VAL A O 1
ATOM 2566 N N . ASP A 1 343 ? 11.672 -15.211 -7.495 1.00 87.06 343 ASP A N 1
ATOM 2567 C CA . ASP A 1 343 ? 10.997 -15.594 -6.255 1.00 87.06 343 ASP A CA 1
ATOM 2568 C C . ASP A 1 343 ? 9.492 -15.773 -6.467 1.00 87.06 343 ASP A C 1
ATOM 2570 O O . ASP A 1 343 ? 8.734 -14.809 -6.529 1.00 87.06 343 ASP A O 1
ATOM 2574 N N . THR A 1 344 ? 9.063 -17.033 -6.541 1.00 84.31 344 THR A N 1
ATOM 2575 C CA . THR A 1 344 ? 7.661 -17.420 -6.751 1.00 84.31 344 THR A CA 1
ATOM 2576 C C . THR A 1 344 ? 6.769 -17.267 -5.524 1.00 84.31 344 THR A C 1
ATOM 2578 O O . THR A 1 344 ? 5.569 -17.522 -5.627 1.00 84.31 344 THR A O 1
ATOM 2581 N N . ALA A 1 345 ? 7.336 -16.935 -4.363 1.00 81.88 345 ALA A N 1
ATOM 2582 C CA . ALA A 1 345 ? 6.572 -16.626 -3.157 1.00 81.88 345 ALA A CA 1
ATOM 2583 C C . ALA A 1 345 ? 6.305 -15.119 -3.005 1.00 81.88 345 ALA A C 1
ATOM 2585 O O . ALA A 1 345 ? 5.463 -14.731 -2.196 1.00 81.88 345 ALA A O 1
ATOM 2586 N N . GLU A 1 346 ? 7.007 -14.276 -3.765 1.00 86.38 346 GLU A N 1
ATOM 2587 C CA . GLU A 1 346 ? 6.827 -12.830 -3.715 1.00 86.38 346 GLU A CA 1
ATOM 2588 C C . GLU A 1 346 ? 5.592 -12.402 -4.519 1.00 86.38 346 GLU A C 1
ATOM 2590 O O . GLU A 1 346 ? 5.327 -12.886 -5.622 1.00 86.38 346 GLU A O 1
ATOM 2595 N N . LEU A 1 347 ? 4.862 -11.438 -3.963 1.00 84.31 347 LEU A N 1
ATOM 2596 C CA . LEU A 1 347 ? 3.807 -10.702 -4.644 1.00 84.31 347 LEU A CA 1
ATOM 2597 C C . LEU A 1 347 ? 4.079 -9.213 -4.506 1.00 84.31 347 LEU A C 1
ATOM 2599 O O . LEU A 1 347 ? 4.421 -8.736 -3.425 1.00 84.31 347 LEU A O 1
ATOM 2603 N N . HIS A 1 348 ? 3.851 -8.477 -5.586 1.00 87.19 348 HIS A N 1
ATOM 2604 C CA . HIS A 1 348 ? 4.095 -7.040 -5.678 1.00 87.19 348 HIS A CA 1
ATOM 2605 C C . HIS A 1 348 ? 5.579 -6.679 -5.600 1.00 87.19 348 HIS A C 1
ATOM 2607 O O . HIS A 1 348 ? 5.953 -5.689 -4.964 1.00 87.19 348 HIS A O 1
ATOM 2613 N N . ALA A 1 349 ? 6.428 -7.456 -6.283 1.00 88.69 349 ALA A N 1
ATOM 2614 C CA . ALA A 1 349 ? 7.862 -7.205 -6.344 1.00 88.69 349 ALA A CA 1
ATOM 2615 C C . ALA A 1 349 ? 8.149 -5.756 -6.779 1.00 88.69 349 ALA A C 1
ATOM 2617 O O . ALA A 1 349 ? 7.928 -5.341 -7.923 1.00 88.69 349 ALA A O 1
ATOM 2618 N N . SER A 1 350 ? 8.657 -4.961 -5.840 1.00 89.19 350 SER A N 1
ATOM 2619 C CA . SER A 1 350 ? 8.945 -3.552 -6.071 1.00 89.19 350 SER A CA 1
ATOM 2620 C C . SER A 1 350 ? 10.166 -3.380 -6.968 1.00 89.19 350 SER A C 1
ATOM 2622 O O . SER A 1 350 ? 11.110 -4.175 -6.938 1.00 89.19 350 SER A O 1
ATOM 2624 N N . MET A 1 351 ? 10.232 -2.254 -7.680 1.00 87.62 351 MET A N 1
ATOM 2625 C CA . MET A 1 351 ? 11.437 -1.902 -8.435 1.00 87.62 351 MET A CA 1
ATOM 2626 C C . MET A 1 351 ? 12.702 -1.903 -7.575 1.00 87.62 351 MET A C 1
ATOM 2628 O O . MET A 1 351 ? 13.765 -2.266 -8.063 1.00 87.62 351 MET A O 1
ATOM 2632 N N . LEU A 1 352 ? 12.614 -1.543 -6.290 1.00 85.44 352 LEU A N 1
ATOM 2633 C CA . LEU A 1 352 ? 13.769 -1.595 -5.393 1.00 85.44 352 LEU A CA 1
ATOM 2634 C C . LEU A 1 352 ? 14.265 -3.024 -5.163 1.00 85.44 352 LEU A C 1
ATOM 2636 O O . LEU A 1 352 ? 15.476 -3.235 -5.199 1.00 85.44 352 LEU A O 1
ATOM 2640 N N . GLN A 1 353 ? 13.358 -3.981 -4.949 1.00 87.50 353 GLN A N 1
ATOM 2641 C CA . GLN A 1 353 ? 13.705 -5.399 -4.796 1.00 87.50 353 GLN A CA 1
ATOM 2642 C C . GLN A 1 353 ? 14.343 -5.943 -6.077 1.00 87.50 353 GLN A C 1
ATOM 2644 O O . GLN A 1 353 ? 15.440 -6.502 -6.028 1.00 87.50 353 GLN A O 1
ATOM 2649 N N . ILE A 1 354 ? 13.711 -5.693 -7.228 1.00 89.56 354 ILE A N 1
ATOM 2650 C CA . ILE A 1 354 ? 14.187 -6.147 -8.543 1.00 89.56 354 ILE A CA 1
ATOM 2651 C C . ILE A 1 354 ? 15.590 -5.603 -8.827 1.00 89.56 354 ILE A C 1
ATOM 2653 O O . ILE A 1 354 ? 16.493 -6.330 -9.243 1.00 89.56 354 ILE A O 1
ATOM 2657 N N . VAL A 1 355 ? 15.801 -4.316 -8.565 1.00 87.56 355 VAL A N 1
ATOM 2658 C CA . VAL A 1 355 ? 17.080 -3.646 -8.795 1.00 87.56 355 VAL A CA 1
ATOM 2659 C C . VAL A 1 355 ? 18.169 -4.157 -7.861 1.00 87.56 355 VAL A C 1
ATOM 2661 O O . VAL A 1 355 ? 19.299 -4.354 -8.302 1.00 87.56 355 VAL A O 1
ATOM 2664 N N . GLU A 1 356 ? 17.865 -4.360 -6.579 1.00 86.19 356 GLU A N 1
ATOM 2665 C CA . GLU A 1 356 ? 18.843 -4.874 -5.617 1.00 86.19 356 GLU A CA 1
ATOM 2666 C C . GLU A 1 356 ? 19.282 -6.298 -5.983 1.00 86.19 356 GLU A C 1
ATOM 2668 O O . GLU A 1 356 ? 20.473 -6.604 -5.943 1.00 86.19 356 GLU A O 1
ATOM 2673 N N . PHE A 1 357 ? 18.348 -7.124 -6.459 1.00 87.19 357 PHE A N 1
ATOM 2674 C CA . PHE A 1 357 ? 18.664 -8.434 -7.018 1.00 87.19 357 PHE A CA 1
ATOM 2675 C C . PHE A 1 357 ? 19.571 -8.338 -8.255 1.00 87.19 357 PHE A C 1
ATOM 2677 O O . PHE A 1 357 ? 20.640 -8.949 -8.288 1.00 87.19 357 PHE A O 1
ATOM 2684 N N . CYS A 1 358 ? 19.207 -7.510 -9.241 1.00 86.88 358 CYS A N 1
ATOM 2685 C CA . CYS A 1 358 ? 19.994 -7.334 -10.468 1.00 86.88 358 CYS A CA 1
ATOM 2686 C C . CYS A 1 358 ? 21.409 -6.796 -10.182 1.00 86.88 358 CYS A C 1
ATOM 2688 O O . CYS A 1 358 ? 22.378 -7.197 -10.825 1.00 86.88 358 CYS A O 1
ATOM 2690 N N . LYS A 1 359 ? 21.567 -5.924 -9.178 1.00 82.88 359 LYS A N 1
ATOM 2691 C CA . LYS A 1 359 ? 22.885 -5.460 -8.715 1.00 82.88 359 LYS A CA 1
ATOM 2692 C C . LYS A 1 359 ? 23.747 -6.580 -8.153 1.00 82.88 359 LYS A C 1
ATOM 2694 O O . LYS A 1 359 ? 24.956 -6.573 -8.376 1.00 82.88 359 LYS A O 1
ATOM 2699 N N . GLY A 1 360 ? 23.136 -7.515 -7.424 1.00 77.19 360 GLY A N 1
ATOM 2700 C CA . GLY A 1 360 ? 23.817 -8.696 -6.901 1.00 77.19 360 GLY A CA 1
ATOM 2701 C C . GLY A 1 360 ? 24.396 -9.579 -8.009 1.00 77.19 360 GLY A C 1
ATOM 2702 O O . GLY A 1 360 ? 25.439 -10.195 -7.806 1.00 77.19 360 GLY A O 1
ATOM 2703 N N . MET A 1 361 ? 23.777 -9.584 -9.194 1.00 75.81 361 MET A N 1
ATOM 2704 C CA . MET A 1 361 ? 24.263 -10.333 -10.357 1.00 75.81 361 MET A CA 1
ATOM 2705 C C . MET A 1 361 ? 25.462 -9.674 -11.052 1.00 75.81 361 MET A C 1
ATOM 2707 O O . MET A 1 361 ? 26.299 -10.379 -11.615 1.00 75.81 361 MET A O 1
ATOM 2711 N N . ASN A 1 362 ? 25.564 -8.339 -11.037 1.00 66.06 362 ASN A N 1
ATOM 2712 C CA . ASN A 1 362 ? 26.638 -7.629 -11.731 1.00 66.06 362 ASN A CA 1
ATOM 2713 C C . ASN A 1 362 ? 26.991 -6.275 -11.082 1.00 66.06 362 ASN A C 1
ATOM 2715 O O . ASN A 1 362 ? 26.398 -5.236 -11.386 1.00 66.06 362 ASN A O 1
ATOM 2719 N N . ALA A 1 363 ? 28.025 -6.277 -10.234 1.00 55.69 363 ALA A N 1
ATOM 2720 C CA . ALA A 1 363 ? 28.475 -5.116 -9.457 1.00 55.69 363 ALA A CA 1
ATOM 2721 C C . ALA A 1 363 ? 29.106 -3.970 -10.286 1.00 55.69 363 ALA A C 1
ATOM 2723 O O . ALA A 1 363 ? 29.294 -2.876 -9.755 1.00 55.69 363 ALA A O 1
ATOM 2724 N N . ASN A 1 364 ? 29.416 -4.194 -11.571 1.00 51.69 364 ASN A N 1
ATOM 2725 C CA . ASN A 1 364 ? 30.147 -3.250 -12.433 1.00 51.69 364 ASN A CA 1
ATOM 2726 C C . ASN A 1 364 ? 29.252 -2.433 -13.390 1.00 51.69 364 ASN A C 1
ATOM 2728 O O . ASN A 1 364 ? 29.759 -1.778 -14.300 1.00 51.69 364 ASN A O 1
ATOM 2732 N N . THR A 1 365 ? 27.927 -2.469 -13.234 1.00 53.44 365 THR A N 1
ATOM 2733 C CA . THR A 1 365 ? 26.990 -1.879 -14.207 1.00 53.44 365 THR A CA 1
ATOM 2734 C C . THR A 1 365 ? 26.587 -0.436 -13.886 1.00 53.44 365 THR A C 1
ATOM 2736 O O . THR A 1 365 ? 26.479 -0.020 -12.729 1.00 53.44 365 THR A O 1
ATOM 2739 N N . SER A 1 366 ? 26.262 0.321 -14.942 1.00 59.62 366 SER A N 1
ATOM 2740 C CA . SER A 1 366 ? 25.578 1.627 -14.895 1.00 59.62 366 SER A CA 1
ATOM 2741 C C . SER A 1 366 ? 24.303 1.629 -14.042 1.00 59.62 366 SER A C 1
ATOM 2743 O O . SER A 1 366 ? 23.881 2.680 -13.557 1.00 59.62 366 SER A O 1
ATOM 2745 N N . LEU A 1 367 ? 23.739 0.444 -13.793 1.00 64.12 367 LEU A N 1
ATOM 2746 C CA . LEU A 1 367 ? 22.623 0.190 -12.893 1.00 64.12 367 LEU A CA 1
ATOM 2747 C C . LEU A 1 367 ? 22.850 0.798 -11.501 1.00 64.12 367 LEU A C 1
ATOM 2749 O O . LEU A 1 367 ? 21.917 1.351 -10.923 1.00 64.12 367 LEU A O 1
ATOM 2753 N N . ALA A 1 368 ? 24.075 0.777 -10.957 1.00 56.12 368 ALA A N 1
ATOM 2754 C CA . ALA A 1 368 ? 24.363 1.343 -9.635 1.00 56.12 368 ALA A CA 1
ATOM 2755 C C . ALA A 1 368 ? 24.110 2.862 -9.561 1.00 56.12 368 ALA A C 1
ATOM 2757 O O . ALA A 1 368 ? 23.519 3.333 -8.583 1.00 56.12 368 ALA A O 1
ATOM 2758 N N . GLN A 1 369 ? 24.488 3.602 -10.610 1.00 61.75 369 GLN A N 1
ATOM 2759 C CA . GLN A 1 369 ? 24.290 5.052 -10.722 1.00 61.75 369 GLN A CA 1
ATOM 2760 C C . GLN A 1 369 ? 22.814 5.406 -10.972 1.00 61.75 369 GLN A C 1
ATOM 2762 O O . GLN A 1 369 ? 22.265 6.286 -10.299 1.00 61.75 369 GLN A O 1
ATOM 2767 N N . THR A 1 370 ? 22.138 4.672 -11.865 1.00 58.12 370 THR A N 1
ATOM 2768 C CA . THR A 1 370 ? 20.692 4.823 -12.115 1.00 58.12 370 THR A CA 1
ATOM 2769 C C . THR A 1 370 ? 19.884 4.529 -10.850 1.00 58.12 370 THR A C 1
ATOM 2771 O O . THR A 1 370 ? 18.986 5.284 -10.487 1.00 58.12 370 THR A O 1
ATOM 2774 N N . THR A 1 371 ? 20.264 3.497 -10.092 1.00 58.72 371 THR A N 1
ATOM 2775 C CA . THR A 1 371 ? 19.593 3.140 -8.832 1.00 58.72 371 THR A CA 1
ATOM 2776 C C . THR A 1 371 ? 19.780 4.186 -7.745 1.00 58.72 371 THR 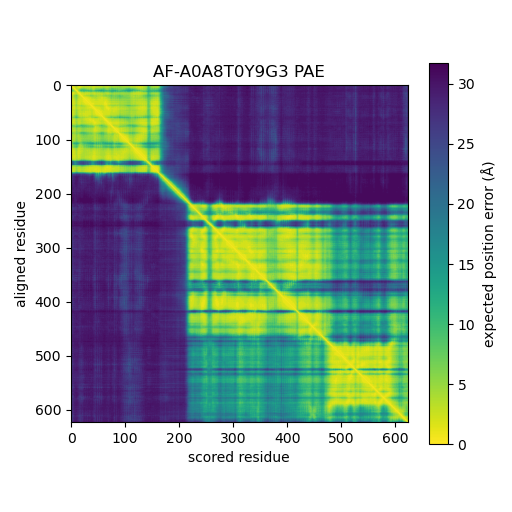A C 1
ATOM 2778 O O . THR A 1 371 ? 18.860 4.442 -6.974 1.00 58.72 371 THR A O 1
ATOM 2781 N N . GLN A 1 372 ? 20.972 4.776 -7.629 1.00 58.19 372 GLN A N 1
ATOM 2782 C CA . GLN A 1 372 ? 21.202 5.845 -6.659 1.00 58.19 372 GLN A CA 1
ATOM 2783 C C . GLN A 1 372 ? 20.339 7.070 -6.995 1.00 58.19 372 GLN A C 1
ATOM 2785 O O . GLN A 1 372 ? 19.769 7.682 -6.094 1.00 58.19 372 GLN A O 1
ATOM 2790 N N . SER A 1 373 ? 20.168 7.360 -8.288 1.00 59.97 373 SER A N 1
ATOM 2791 C CA . SER A 1 373 ? 19.264 8.405 -8.780 1.00 59.97 373 SER A CA 1
ATOM 2792 C C . SER A 1 373 ? 17.786 8.080 -8.524 1.00 59.97 373 SER A C 1
ATOM 2794 O O . SER A 1 373 ? 17.033 8.981 -8.165 1.00 59.97 373 SER A O 1
ATOM 2796 N N . PHE A 1 374 ? 17.384 6.810 -8.648 1.00 60.31 374 PHE A N 1
ATOM 2797 C CA . PHE A 1 374 ? 16.039 6.321 -8.314 1.00 60.31 374 PHE A CA 1
ATOM 2798 C C . PHE A 1 374 ? 15.750 6.446 -6.809 1.00 60.31 374 PHE A C 1
ATOM 2800 O O . PHE A 1 374 ? 14.791 7.101 -6.411 1.00 60.31 374 PHE A O 1
ATOM 2807 N N . LYS A 1 375 ? 16.637 5.911 -5.951 1.00 58.34 375 LYS A N 1
ATOM 2808 C CA . LYS A 1 375 ? 16.502 5.961 -4.481 1.00 58.34 375 LYS A CA 1
ATOM 2809 C C . LYS A 1 375 ? 16.458 7.403 -3.949 1.00 58.34 375 LYS A C 1
ATOM 2811 O O . LYS A 1 375 ? 15.719 7.682 -3.011 1.00 58.34 375 LYS A O 1
ATOM 2816 N N . ALA A 1 376 ? 17.208 8.328 -4.554 1.00 53.75 376 ALA A N 1
ATOM 2817 C CA . ALA A 1 376 ? 17.223 9.740 -4.158 1.00 53.75 376 ALA A CA 1
ATOM 2818 C C . ALA A 1 376 ? 15.927 10.505 -4.500 1.00 53.75 376 ALA A C 1
ATOM 2820 O O . ALA A 1 376 ? 15.667 11.543 -3.891 1.00 53.75 376 ALA A O 1
ATOM 2821 N N . LYS A 1 377 ? 15.123 10.003 -5.448 1.00 54.59 377 LYS A N 1
ATOM 2822 C CA . LYS A 1 377 ? 13.899 10.647 -5.956 1.00 54.59 377 LYS A CA 1
ATOM 2823 C C . LYS A 1 377 ? 12.599 9.963 -5.519 1.00 54.59 377 LYS A C 1
ATOM 2825 O O . LYS A 1 377 ? 11.539 10.355 -5.971 1.00 54.59 377 LYS A O 1
ATOM 2830 N N . LEU A 1 378 ? 12.655 9.023 -4.572 1.00 48.94 378 LEU A N 1
ATOM 2831 C CA . LEU A 1 378 ? 11.473 8.440 -3.908 1.00 48.94 378 LEU A CA 1
ATOM 2832 C C . LEU A 1 378 ? 10.714 9.426 -2.995 1.00 48.94 378 LEU A C 1
ATOM 2834 O O . LEU A 1 378 ? 9.814 9.024 -2.261 1.00 48.94 378 LEU A O 1
ATOM 2838 N N . ARG A 1 379 ? 11.082 10.712 -2.989 1.00 47.16 379 ARG A N 1
ATOM 2839 C CA . ARG A 1 379 ? 10.215 11.749 -2.428 1.00 47.16 379 ARG A CA 1
ATOM 2840 C C . ARG A 1 379 ? 9.125 12.010 -3.466 1.00 47.16 379 ARG A C 1
ATOM 2842 O O . ARG A 1 379 ? 9.506 12.232 -4.614 1.00 47.16 379 ARG A O 1
ATOM 2849 N N . PRO A 1 380 ? 7.831 12.006 -3.101 1.00 47.78 380 PRO A N 1
ATOM 2850 C CA . PRO A 1 380 ? 6.807 12.470 -4.020 1.00 47.78 380 PRO A CA 1
ATOM 2851 C C . PRO A 1 380 ? 7.224 13.871 -4.461 1.00 47.78 380 PRO A C 1
ATOM 2853 O O . PRO A 1 380 ? 7.422 14.748 -3.615 1.00 47.78 380 PRO A O 1
ATOM 2856 N N . ALA A 1 381 ? 7.487 14.037 -5.757 1.00 55.34 381 ALA A N 1
ATOM 2857 C CA . ALA A 1 381 ? 7.654 15.367 -6.313 1.00 55.34 381 ALA A CA 1
ATOM 2858 C C . ALA A 1 381 ? 6.378 16.140 -5.971 1.00 55.34 381 ALA A C 1
ATOM 2860 O O . ALA A 1 381 ? 5.282 15.577 -6.043 1.00 55.34 381 ALA A O 1
ATOM 2861 N N . ASP A 1 382 ? 6.536 17.377 -5.504 1.00 63.62 382 ASP A N 1
ATOM 2862 C CA . ASP A 1 382 ? 5.405 18.235 -5.171 1.00 63.62 382 ASP A CA 1
ATOM 2863 C C . ASP A 1 382 ? 4.440 18.229 -6.374 1.00 63.62 382 ASP A C 1
ATOM 2865 O O . ASP A 1 382 ? 4.899 18.461 -7.497 1.00 63.62 382 ASP A O 1
ATOM 2869 N N . PRO A 1 383 ? 3.139 17.922 -6.201 1.00 66.38 383 PRO A N 1
ATOM 2870 C CA . PRO A 1 383 ? 2.177 17.924 -7.305 1.00 66.38 383 PRO A CA 1
ATOM 2871 C C . PRO A 1 383 ? 2.223 19.218 -8.130 1.00 66.38 383 PRO A C 1
ATOM 2873 O O . PRO A 1 383 ? 1.990 19.206 -9.337 1.00 66.38 383 PRO A O 1
ATOM 2876 N N . THR A 1 384 ? 2.609 20.336 -7.507 1.00 71.25 384 THR A N 1
ATOM 2877 C CA . THR A 1 384 ? 2.790 21.620 -8.190 1.00 71.25 384 THR A CA 1
ATOM 2878 C C . THR A 1 384 ? 3.981 21.643 -9.159 1.00 71.25 384 THR A C 1
ATOM 2880 O O . THR A 1 384 ? 3.920 22.340 -10.171 1.00 71.25 384 THR A O 1
ATOM 2883 N N . GLU A 1 385 ? 5.042 20.857 -8.942 1.00 75.94 385 GLU A N 1
ATOM 2884 C CA . GLU A 1 385 ? 6.164 20.733 -9.889 1.00 75.94 385 GLU A CA 1
ATOM 2885 C C . GLU A 1 385 ? 5.715 20.090 -11.205 1.00 75.94 385 GLU A C 1
ATOM 2887 O O . GLU A 1 385 ? 6.130 20.524 -12.281 1.00 75.94 385 GLU A O 1
ATOM 2892 N N . TRP A 1 386 ? 4.809 19.115 -11.133 1.00 78.12 386 TRP A N 1
ATOM 2893 C CA . TRP A 1 386 ? 4.240 18.458 -12.308 1.00 78.12 386 TRP A CA 1
ATOM 2894 C C . TRP A 1 386 ? 3.274 19.330 -13.100 1.00 78.12 386 TRP A C 1
ATOM 2896 O O . TRP A 1 386 ? 3.005 19.008 -14.252 1.00 78.12 386 TRP A O 1
ATOM 2906 N N . ALA A 1 387 ? 2.786 20.437 -12.538 1.00 78.38 387 ALA A N 1
ATOM 2907 C CA . ALA A 1 387 ? 1.951 21.404 -13.252 1.00 78.38 387 ALA A CA 1
ATOM 2908 C C . ALA A 1 387 ? 2.765 22.352 -14.157 1.00 78.38 387 ALA A C 1
ATOM 2910 O O . ALA A 1 387 ? 2.201 23.041 -15.006 1.00 78.38 387 ALA A O 1
ATOM 2911 N N . HIS A 1 388 ? 4.094 22.406 -14.008 1.00 78.75 388 HIS A N 1
ATOM 2912 C CA . HIS A 1 388 ? 4.934 23.323 -14.779 1.00 78.75 388 HIS A CA 1
ATOM 2913 C C . HIS A 1 388 ? 5.028 22.909 -16.254 1.00 78.75 388 HIS A C 1
ATOM 2915 O O . HIS A 1 388 ? 5.234 21.738 -16.583 1.00 78.75 388 HIS A O 1
ATOM 2921 N N . ARG A 1 389 ? 4.920 23.886 -17.160 1.00 85.00 389 ARG A N 1
ATOM 2922 C CA . ARG A 1 389 ? 5.115 23.702 -18.604 1.00 85.00 389 ARG A CA 1
ATOM 2923 C C . ARG A 1 389 ? 6.125 24.739 -19.116 1.00 85.00 389 ARG A C 1
ATOM 2925 O O . ARG A 1 389 ? 5.853 25.933 -18.984 1.00 85.00 389 ARG A O 1
ATOM 2932 N N . PRO A 1 390 ? 7.271 24.329 -19.695 1.00 84.00 390 PRO A N 1
ATOM 2933 C CA . PRO A 1 390 ? 7.745 22.949 -19.866 1.00 84.00 390 PRO A CA 1
ATOM 2934 C C . PRO A 1 390 ? 8.103 22.280 -18.528 1.00 84.00 390 PRO A C 1
ATOM 2936 O O . PRO A 1 390 ? 8.362 22.965 -17.538 1.00 84.00 390 PRO A O 1
ATOM 2939 N N . LEU A 1 391 ? 8.131 20.943 -18.505 1.00 87.12 391 LEU A N 1
ATOM 2940 C CA . LEU A 1 391 ? 8.518 20.205 -17.305 1.00 87.12 391 LEU A CA 1
ATOM 2941 C C . LEU A 1 391 ? 9.959 20.540 -16.882 1.00 87.12 391 LEU A C 1
ATOM 2943 O O . LEU A 1 391 ? 10.846 20.634 -17.738 1.00 87.12 391 LEU A O 1
ATOM 2947 N N . PRO A 1 392 ? 10.229 20.658 -15.569 1.00 88.75 392 PRO A N 1
ATOM 2948 C CA . PRO A 1 392 ? 11.575 20.818 -15.056 1.00 88.75 392 PRO A CA 1
ATOM 2949 C C . PRO A 1 392 ? 12.497 19.688 -15.516 1.00 88.75 392 PRO A C 1
ATOM 2951 O O . PRO A 1 392 ? 12.177 18.502 -15.437 1.00 88.75 392 PRO A O 1
ATOM 2954 N N . GLU A 1 393 ? 13.711 20.058 -15.903 1.00 87.12 393 GLU A N 1
ATOM 2955 C CA . GLU A 1 393 ? 14.758 19.133 -16.340 1.00 87.12 393 GLU A CA 1
ATOM 2956 C C . GLU A 1 393 ? 15.085 18.048 -15.282 1.00 87.12 393 GLU A C 1
ATOM 2958 O O . GLU A 1 393 ? 15.472 16.922 -15.601 1.00 87.12 393 GLU A O 1
ATOM 2963 N N . SER A 1 394 ? 14.886 18.346 -13.994 1.00 84.62 394 SER A N 1
ATOM 2964 C CA . SER A 1 394 ? 14.990 17.368 -12.904 1.00 84.62 394 SER A CA 1
ATOM 2965 C C . SER A 1 394 ? 13.976 16.223 -13.032 1.00 84.62 394 SER A C 1
ATOM 2967 O O . SER A 1 394 ? 14.351 15.071 -12.775 1.00 84.62 394 SER A O 1
ATOM 2969 N N . LEU A 1 395 ? 12.736 16.518 -13.435 1.00 86.25 395 LEU A N 1
ATOM 2970 C CA . LEU A 1 395 ? 11.669 15.540 -13.655 1.00 86.25 395 LEU A CA 1
ATOM 2971 C C . LEU A 1 395 ? 11.888 14.775 -14.959 1.00 86.25 395 LEU A C 1
ATOM 2973 O O . LEU A 1 395 ? 11.820 13.549 -14.943 1.00 86.25 395 LEU A O 1
ATOM 2977 N N . LEU A 1 396 ? 12.290 15.453 -16.041 1.00 89.44 396 LEU A N 1
ATOM 2978 C CA . LEU A 1 396 ? 12.644 14.798 -17.310 1.00 89.44 396 LEU A CA 1
ATOM 2979 C C . LEU A 1 396 ? 13.727 13.729 -17.111 1.00 89.44 396 LEU A C 1
ATOM 2981 O O . LEU A 1 396 ? 13.576 12.579 -17.526 1.00 89.44 396 LEU A O 1
ATOM 2985 N N . ARG A 1 397 ? 14.793 14.059 -16.370 1.00 88.31 397 ARG A N 1
ATOM 2986 C CA . ARG A 1 397 ? 15.827 13.076 -16.006 1.00 88.31 397 ARG A CA 1
ATOM 2987 C C . ARG A 1 397 ? 15.311 11.974 -15.091 1.00 88.31 397 ARG A C 1
ATOM 2989 O O . ARG A 1 397 ? 15.862 10.881 -15.100 1.00 88.31 397 ARG A O 1
ATOM 2996 N N . MET A 1 398 ? 14.329 12.256 -14.234 1.00 86.75 398 MET A N 1
ATOM 2997 C CA . MET A 1 398 ? 13.749 11.235 -13.358 1.00 86.75 398 MET A CA 1
ATOM 2998 C C . MET A 1 398 ? 13.030 10.169 -14.180 1.00 86.75 398 MET A C 1
ATOM 3000 O O . MET A 1 398 ? 13.402 9.003 -14.087 1.00 86.75 398 MET A O 1
ATOM 3004 N N . VAL A 1 399 ? 12.066 10.570 -15.011 1.00 88.38 399 VAL A N 1
ATOM 3005 C CA . VAL A 1 399 ? 11.270 9.630 -15.814 1.00 88.38 399 VAL A CA 1
ATOM 3006 C C . VAL A 1 399 ? 12.149 8.857 -16.802 1.00 88.38 399 VAL A C 1
ATOM 3008 O O . VAL A 1 399 ? 12.001 7.643 -16.930 1.00 88.38 399 VAL A O 1
ATOM 3011 N N . ALA A 1 400 ? 13.158 9.514 -17.387 1.00 90.69 400 ALA A N 1
ATOM 3012 C CA . ALA A 1 400 ? 14.154 8.868 -18.242 1.00 90.69 400 ALA A CA 1
ATOM 3013 C C . ALA A 1 400 ? 15.025 7.849 -17.490 1.00 90.69 400 ALA A C 1
ATOM 3015 O O . ALA A 1 400 ? 15.411 6.814 -18.042 1.00 90.69 400 ALA A O 1
ATOM 3016 N N . ASN A 1 401 ? 15.374 8.124 -16.233 1.00 88.69 401 ASN A N 1
ATOM 3017 C CA . ASN A 1 401 ? 16.121 7.177 -15.409 1.00 88.69 401 ASN A CA 1
ATOM 3018 C C . ASN A 1 401 ? 15.260 5.983 -14.998 1.00 88.69 401 ASN A C 1
ATOM 3020 O O . ASN A 1 401 ? 15.775 4.871 -15.018 1.00 88.69 401 ASN A O 1
ATOM 3024 N N . ASN A 1 402 ? 13.977 6.188 -14.689 1.00 88.94 402 ASN A N 1
ATOM 3025 C CA . ASN A 1 402 ? 13.042 5.103 -14.379 1.00 88.94 402 ASN A CA 1
ATOM 3026 C C . ASN A 1 402 ? 12.887 4.153 -15.575 1.00 88.94 402 ASN A C 1
ATOM 3028 O O . ASN A 1 402 ? 13.090 2.951 -15.430 1.00 88.94 402 ASN A O 1
ATOM 3032 N N . ALA A 1 403 ? 12.633 4.695 -16.770 1.00 92.12 403 ALA A N 1
ATOM 3033 C CA . ALA A 1 403 ? 12.540 3.910 -17.999 1.00 92.12 403 ALA A CA 1
ATOM 3034 C C . ALA A 1 403 ? 13.834 3.127 -18.281 1.00 92.12 403 ALA A C 1
ATOM 3036 O O . ALA A 1 403 ? 13.800 1.914 -18.469 1.00 92.12 403 ALA A O 1
ATOM 3037 N N . GLN A 1 404 ? 15.003 3.774 -18.228 1.00 91.06 404 GLN A N 1
ATOM 3038 C CA . GLN A 1 404 ? 16.269 3.060 -18.432 1.00 91.06 404 GLN A CA 1
ATOM 3039 C C . GLN A 1 404 ? 16.509 1.972 -17.375 1.00 91.06 404 GLN A C 1
ATOM 3041 O O . GLN A 1 404 ? 17.050 0.913 -17.701 1.00 91.06 404 GLN A O 1
ATOM 3046 N N . LEU A 1 405 ? 16.122 2.217 -16.120 1.00 90.44 405 LEU A N 1
ATOM 3047 C CA . LEU A 1 405 ? 16.248 1.236 -15.046 1.00 90.44 405 LEU A CA 1
ATOM 3048 C C . LEU A 1 405 ? 15.481 -0.042 -15.387 1.00 90.44 405 LEU A C 1
ATOM 3050 O O . LEU A 1 405 ? 16.002 -1.131 -15.160 1.00 90.44 405 LEU A O 1
ATOM 3054 N N . TYR A 1 406 ? 14.300 0.086 -16.000 1.00 93.94 406 TYR A N 1
ATOM 3055 C CA . TYR A 1 406 ? 13.521 -1.067 -16.438 1.00 93.94 406 TYR A CA 1
ATOM 3056 C C . TYR A 1 406 ? 14.286 -1.893 -17.477 1.00 93.94 406 TYR A C 1
ATOM 3058 O O . TYR A 1 406 ? 14.499 -3.092 -17.291 1.00 93.94 406 TYR A O 1
ATOM 3066 N N . ALA A 1 407 ? 14.788 -1.237 -18.527 1.00 92.88 407 ALA A N 1
ATOM 3067 C CA . ALA A 1 407 ? 15.570 -1.894 -19.572 1.00 92.88 407 ALA A CA 1
ATOM 3068 C C . ALA A 1 407 ? 16.822 -2.596 -19.013 1.00 92.88 407 ALA A C 1
ATOM 3070 O O . ALA A 1 407 ? 17.108 -3.738 -19.367 1.00 92.88 407 ALA A O 1
ATOM 3071 N N . GLN A 1 408 ? 17.558 -1.931 -18.114 1.00 91.31 408 GLN A N 1
ATOM 3072 C CA . GLN A 1 408 ? 18.770 -2.477 -17.493 1.00 91.31 408 GLN A CA 1
ATOM 3073 C C . GLN A 1 408 ? 18.467 -3.693 -16.610 1.00 91.31 408 GLN A C 1
ATOM 3075 O O . GLN A 1 408 ? 19.178 -4.692 -16.694 1.00 91.31 408 GLN A O 1
ATOM 3080 N N . CYS A 1 409 ? 17.407 -3.641 -15.799 1.00 91.12 409 CYS A N 1
ATOM 3081 C CA . CYS A 1 409 ? 16.975 -4.782 -14.992 1.00 91.12 409 CYS A CA 1
ATOM 3082 C C . CYS A 1 409 ? 16.591 -5.981 -15.860 1.00 91.12 409 CYS A C 1
ATOM 3084 O O . CYS A 1 409 ? 17.013 -7.098 -15.573 1.00 91.12 409 CYS A O 1
ATOM 3086 N N . TYR A 1 410 ? 15.856 -5.760 -16.951 1.00 92.31 410 TYR A N 1
ATOM 3087 C CA . TYR A 1 410 ? 15.506 -6.847 -17.861 1.00 92.31 410 TYR A CA 1
ATOM 3088 C C . TYR A 1 410 ? 16.734 -7.487 -18.511 1.00 92.31 410 TYR A C 1
ATOM 3090 O O . TYR A 1 410 ? 16.798 -8.708 -18.592 1.00 92.31 410 TYR A O 1
ATOM 3098 N N . VAL A 1 411 ? 17.735 -6.699 -18.921 1.00 91.00 411 VAL A N 1
ATOM 3099 C CA . VAL A 1 411 ? 18.990 -7.237 -19.478 1.00 91.00 411 VAL A CA 1
ATOM 3100 C C . VAL A 1 411 ? 19.692 -8.180 -18.497 1.00 91.00 411 VAL A C 1
ATOM 3102 O O . VAL A 1 411 ? 20.271 -9.172 -18.929 1.00 91.00 411 VAL A O 1
ATOM 3105 N N . GLU A 1 412 ? 19.650 -7.901 -17.192 1.00 88.50 412 GLU A N 1
ATOM 3106 C CA . GLU A 1 412 ? 20.213 -8.801 -16.180 1.00 88.50 412 GLU A CA 1
ATOM 3107 C C . GLU A 1 412 ? 19.326 -10.034 -15.951 1.00 88.50 412 GLU A C 1
ATOM 3109 O O . GLU A 1 412 ? 19.833 -11.155 -15.976 1.00 88.50 412 GLU A O 1
ATOM 3114 N N . LEU A 1 413 ? 18.006 -9.857 -15.816 1.00 88.00 413 LEU A N 1
ATOM 3115 C CA . LEU A 1 413 ? 17.062 -10.970 -15.647 1.00 88.00 413 LEU A CA 1
ATOM 3116 C C . LEU A 1 413 ? 17.062 -11.930 -16.845 1.00 88.00 413 LEU A C 1
ATOM 3118 O O . LEU A 1 413 ? 16.989 -13.139 -16.657 1.00 88.00 413 LEU A O 1
ATOM 3122 N N . ALA A 1 414 ? 17.212 -11.424 -18.069 1.00 87.31 414 ALA A N 1
ATOM 3123 C CA . ALA A 1 414 ? 17.247 -12.226 -19.292 1.00 87.31 414 ALA A CA 1
ATOM 3124 C C . ALA A 1 414 ? 18.478 -13.148 -19.391 1.00 87.31 414 ALA A C 1
ATOM 3126 O O . ALA A 1 414 ? 18.493 -14.061 -20.213 1.00 87.31 414 ALA A O 1
ATOM 3127 N N . LYS A 1 415 ? 19.510 -12.936 -18.561 1.00 86.38 415 LYS A N 1
ATOM 3128 C CA . LYS A 1 415 ? 20.667 -13.845 -18.460 1.00 86.38 415 LYS A CA 1
ATOM 3129 C C . LYS A 1 415 ? 20.362 -15.085 -17.622 1.00 86.38 415 LYS A C 1
ATOM 3131 O O . LYS A 1 415 ? 21.140 -16.038 -17.659 1.00 86.38 415 LYS A O 1
ATOM 3136 N N . MET A 1 416 ? 19.287 -15.065 -16.832 1.00 81.44 416 MET A N 1
ATOM 3137 C CA . MET A 1 416 ? 18.919 -16.191 -15.984 1.00 81.44 416 MET A CA 1
ATOM 3138 C C . MET A 1 416 ? 18.450 -17.379 -16.835 1.00 81.44 416 MET A C 1
ATOM 3140 O O . MET A 1 416 ? 17.684 -17.201 -17.784 1.00 81.44 416 MET A O 1
ATOM 3144 N N . PRO A 1 417 ? 18.862 -18.608 -16.487 1.00 62.00 417 PRO A N 1
ATOM 3145 C CA . PRO A 1 417 ? 18.407 -19.815 -17.156 1.00 62.00 417 PRO A CA 1
ATOM 3146 C C . PRO A 1 417 ? 16.985 -20.160 -16.692 1.00 62.00 417 PRO A C 1
ATOM 3148 O O . PRO A 1 417 ? 16.794 -21.047 -15.867 1.00 62.00 417 PRO A O 1
ATOM 3151 N N . ALA A 1 418 ? 15.974 -19.454 -17.197 1.00 58.44 418 ALA A N 1
ATOM 3152 C CA . ALA A 1 418 ? 14.574 -19.793 -16.951 1.00 58.44 418 ALA A CA 1
ATOM 3153 C C . ALA A 1 418 ? 13.891 -20.238 -18.248 1.00 58.44 418 ALA A C 1
ATOM 3155 O O . ALA A 1 418 ? 13.813 -19.502 -19.228 1.00 58.44 418 ALA A O 1
ATOM 3156 N N . SER A 1 419 ? 13.363 -21.462 -18.232 1.00 46.66 419 SER A N 1
ATOM 3157 C CA . SER A 1 419 ? 12.658 -22.146 -19.325 1.00 46.66 419 SER A CA 1
ATOM 3158 C C . SER A 1 419 ? 11.269 -21.571 -19.653 1.00 46.66 419 SER A C 1
ATOM 3160 O O . SER A 1 419 ? 10.519 -22.177 -20.417 1.00 46.66 419 SER A O 1
ATOM 3162 N N . VAL A 1 420 ? 10.898 -20.415 -19.090 1.00 57.97 420 VAL A N 1
ATOM 3163 C CA . VAL A 1 420 ? 9.546 -19.849 -19.180 1.00 57.97 420 VAL A CA 1
ATOM 3164 C C . VAL A 1 420 ? 9.608 -18.446 -19.771 1.00 57.97 420 VAL A C 1
ATOM 3166 O O . VAL A 1 420 ? 10.079 -17.504 -19.134 1.00 57.97 420 VAL A O 1
ATOM 3169 N N . SER A 1 421 ? 9.087 -18.298 -20.990 1.00 69.62 421 SER A N 1
ATOM 3170 C CA . SER A 1 421 ? 8.862 -16.983 -21.592 1.00 69.62 421 SER A CA 1
ATOM 3171 C C . SER A 1 421 ? 7.866 -16.197 -20.737 1.00 69.62 421 SER A C 1
ATOM 3173 O O . SER A 1 421 ? 6.733 -16.635 -20.542 1.00 69.62 421 SER A O 1
ATOM 3175 N N . CYS A 1 422 ? 8.283 -15.040 -20.219 1.00 82.19 422 CYS A N 1
ATOM 3176 C CA . CYS A 1 422 ? 7.410 -14.156 -19.439 1.00 82.19 422 CYS A CA 1
ATOM 3177 C C . CYS A 1 422 ? 6.488 -13.307 -20.329 1.00 82.19 422 CYS A C 1
ATOM 3179 O O . CYS A 1 422 ? 5.486 -12.801 -19.840 1.00 82.19 422 CYS A O 1
ATOM 3181 N N . GLY A 1 423 ? 6.777 -13.202 -21.633 1.00 84.38 423 GLY A N 1
ATOM 3182 C CA . GLY A 1 423 ? 5.974 -12.429 -22.589 1.00 84.38 423 GLY A CA 1
ATOM 3183 C C . GLY A 1 423 ? 4.497 -12.838 -22.621 1.00 84.38 423 GLY A C 1
ATOM 3184 O O . GLY A 1 423 ? 3.644 -11.979 -22.421 1.00 84.38 423 GLY A O 1
ATOM 3185 N N . PRO A 1 424 ? 4.157 -14.133 -22.782 1.00 86.81 424 PRO A N 1
ATOM 3186 C CA . PRO A 1 424 ? 2.771 -14.590 -22.710 1.00 86.81 424 PRO A CA 1
ATOM 3187 C C . PRO A 1 424 ? 2.074 -14.221 -21.395 1.00 86.81 424 PRO A C 1
ATOM 3189 O O . PRO A 1 424 ? 0.929 -13.785 -21.420 1.00 86.81 424 PRO A O 1
ATOM 3192 N N . MET A 1 425 ? 2.763 -14.336 -20.254 1.00 88.44 425 MET A N 1
ATOM 3193 C CA . MET A 1 425 ? 2.193 -13.957 -18.956 1.00 88.44 425 MET A CA 1
ATOM 3194 C C . MET A 1 425 ? 1.976 -12.446 -18.849 1.00 88.44 425 MET A C 1
ATOM 3196 O O . MET A 1 425 ? 0.927 -12.018 -18.387 1.00 88.44 425 MET A O 1
ATOM 3200 N N . SER A 1 426 ? 2.918 -11.630 -19.323 1.00 91.88 426 SER A N 1
ATOM 3201 C CA . SER A 1 426 ? 2.743 -10.176 -19.400 1.00 91.88 426 SER A CA 1
ATOM 3202 C C . SER A 1 426 ? 1.585 -9.788 -20.333 1.00 91.88 426 SER A C 1
ATOM 3204 O O . SER A 1 426 ? 0.802 -8.905 -20.002 1.00 91.88 426 SER A O 1
ATOM 3206 N N . ASN A 1 427 ? 1.389 -10.486 -21.451 1.00 90.94 427 ASN A N 1
ATOM 3207 C CA . ASN A 1 427 ? 0.238 -10.247 -22.326 1.00 90.94 427 ASN A CA 1
ATOM 3208 C C . ASN A 1 427 ? -1.093 -10.552 -21.625 1.00 90.94 427 ASN A C 1
ATOM 3210 O O . ASN A 1 427 ? -2.029 -9.760 -21.715 1.00 90.94 427 ASN A O 1
ATOM 3214 N N . VAL A 1 428 ? -1.160 -11.665 -20.891 1.00 90.19 428 VAL A N 1
ATOM 3215 C CA . VAL A 1 428 ? -2.330 -12.007 -20.072 1.00 90.19 428 VAL A CA 1
ATOM 3216 C C . VAL A 1 428 ? -2.543 -10.964 -18.969 1.00 90.19 428 VAL A C 1
ATOM 3218 O O . VAL A 1 428 ? -3.680 -10.559 -18.743 1.00 90.19 428 VAL A O 1
ATOM 3221 N N . ARG A 1 429 ? -1.469 -10.440 -18.354 1.00 92.06 429 ARG A N 1
ATOM 3222 C CA . ARG A 1 429 ? -1.559 -9.347 -17.365 1.00 92.06 429 ARG A CA 1
ATOM 3223 C C . ARG A 1 429 ? -2.255 -8.138 -17.950 1.00 92.06 429 ARG A C 1
ATOM 3225 O O . ARG A 1 429 ? -3.110 -7.552 -17.304 1.00 92.06 429 ARG A O 1
ATOM 3232 N N . TRP A 1 430 ? -1.874 -7.754 -19.164 1.00 92.50 430 TRP A N 1
ATOM 3233 C CA . TRP A 1 430 ? -2.450 -6.592 -19.827 1.00 92.50 43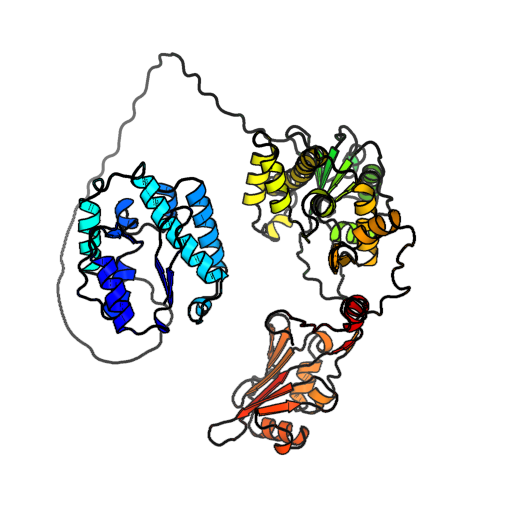0 TRP A CA 1
ATOM 3234 C C . TRP A 1 430 ? -3.956 -6.763 -20.044 1.00 92.50 430 TRP A C 1
ATOM 3236 O O . TRP A 1 430 ? -4.722 -5.843 -19.773 1.00 92.50 430 TRP A O 1
ATOM 3246 N N . GLN A 1 431 ? -4.388 -7.953 -20.469 1.00 90.75 431 GLN A N 1
ATOM 3247 C CA . GLN A 1 431 ? -5.805 -8.278 -20.656 1.00 90.75 431 GLN A CA 1
ATOM 3248 C C . GLN A 1 431 ? -6.574 -8.264 -19.331 1.00 90.75 431 GLN A C 1
ATOM 3250 O O . GLN A 1 431 ? -7.570 -7.554 -19.210 1.00 90.75 431 GLN A O 1
ATOM 3255 N N . TYR A 1 432 ? -6.075 -8.961 -18.309 1.00 89.31 432 TYR A N 1
ATOM 3256 C CA . TYR A 1 432 ? -6.719 -8.980 -16.995 1.00 89.31 432 TYR A CA 1
ATOM 3257 C C . TYR A 1 432 ? -6.725 -7.615 -16.319 1.00 89.31 432 TYR A C 1
ATOM 3259 O O . TYR A 1 432 ? -7.687 -7.286 -15.638 1.00 89.31 432 TYR A O 1
ATOM 3267 N N . ALA A 1 433 ? -5.700 -6.790 -16.520 1.00 89.62 433 ALA A N 1
ATOM 3268 C CA . ALA A 1 433 ? -5.701 -5.422 -16.028 1.00 89.62 433 ALA A CA 1
ATOM 3269 C C . ALA A 1 433 ? -6.822 -4.591 -16.665 1.00 89.62 433 ALA A C 1
ATOM 3271 O O . ALA A 1 433 ? -7.443 -3.791 -15.977 1.00 89.62 433 ALA A O 1
ATOM 3272 N N . ILE A 1 434 ? -7.128 -4.789 -17.950 1.00 89.19 434 ILE A N 1
ATOM 3273 C CA . ILE A 1 434 ? -8.263 -4.122 -18.602 1.00 89.19 434 ILE A CA 1
ATOM 3274 C C . ILE A 1 434 ? -9.586 -4.591 -17.988 1.00 89.19 434 ILE A C 1
ATOM 3276 O O . ILE A 1 434 ? -10.408 -3.764 -17.592 1.00 89.19 434 ILE A O 1
ATOM 3280 N N . GLU A 1 435 ? -9.775 -5.906 -17.873 1.00 85.56 435 GLU A N 1
ATOM 3281 C CA . GLU A 1 435 ? -10.997 -6.513 -17.329 1.00 85.56 435 GLU A CA 1
ATOM 3282 C C . GLU A 1 435 ? -11.227 -6.136 -15.855 1.00 85.56 435 GLU A C 1
ATOM 3284 O O . GLU A 1 435 ? -12.352 -5.835 -15.455 1.00 85.56 435 GLU A O 1
ATOM 3289 N N . ASN A 1 436 ? -10.150 -6.068 -15.066 1.00 82.06 436 ASN A N 1
ATOM 3290 C CA . ASN A 1 436 ? -10.163 -5.739 -13.640 1.00 82.06 436 ASN A CA 1
ATOM 3291 C C . ASN A 1 436 ? -9.954 -4.244 -13.354 1.00 82.06 436 ASN A C 1
ATOM 3293 O O . ASN A 1 436 ? -9.601 -3.877 -12.237 1.00 82.06 436 ASN A O 1
ATOM 3297 N N . GLN A 1 437 ? -10.158 -3.365 -14.337 1.00 85.50 437 GLN A N 1
ATOM 3298 C CA . GLN A 1 437 ? -10.111 -1.908 -14.151 1.00 85.50 437 GLN A CA 1
ATOM 3299 C C . GLN A 1 437 ? -8.793 -1.374 -13.555 1.00 85.50 437 GLN A C 1
ATOM 3301 O O . GLN A 1 437 ? -8.769 -0.454 -12.742 1.00 85.50 437 GLN A O 1
ATOM 3306 N N . GLY A 1 438 ? -7.675 -1.980 -13.941 1.00 83.88 438 GLY A N 1
ATOM 3307 C CA . GLY A 1 438 ? -6.333 -1.642 -13.474 1.00 83.88 438 GLY A CA 1
ATOM 3308 C C . GLY A 1 438 ? -5.984 -2.231 -12.109 1.00 83.88 438 GLY A C 1
ATOM 3309 O O . GLY A 1 438 ? -4.880 -1.992 -11.618 1.00 83.88 438 GLY A O 1
ATOM 3310 N N . HIS A 1 439 ? -6.880 -3.013 -11.501 1.00 82.88 439 HIS A N 1
ATOM 3311 C CA . HIS A 1 439 ? -6.610 -3.709 -10.252 1.00 82.88 439 HIS A CA 1
ATOM 3312 C C . HIS A 1 439 ? -5.869 -5.026 -10.482 1.00 82.88 439 HIS A C 1
ATOM 3314 O O . HIS A 1 439 ? -6.105 -5.763 -11.440 1.00 82.88 439 HIS A O 1
ATOM 3320 N N . GLN A 1 440 ? -4.964 -5.318 -9.553 1.00 83.75 440 GLN A N 1
ATOM 3321 C CA . GLN A 1 440 ? -4.230 -6.573 -9.499 1.00 83.75 440 GLN A CA 1
ATOM 3322 C C . GLN A 1 440 ? -5.155 -7.700 -9.034 1.00 83.75 440 GLN A C 1
ATOM 3324 O O . GLN A 1 440 ? -5.999 -7.504 -8.157 1.00 83.75 440 GLN A O 1
ATOM 3329 N N . ALA A 1 441 ? -4.960 -8.889 -9.595 1.00 79.25 441 ALA A N 1
ATOM 3330 C CA . ALA A 1 441 ? -5.699 -10.084 -9.221 1.00 79.25 441 ALA A CA 1
ATOM 3331 C C . ALA A 1 441 ? -4.740 -11.201 -8.805 1.00 79.25 441 ALA A C 1
ATOM 3333 O O . ALA A 1 441 ? -3.667 -11.384 -9.385 1.00 79.25 441 ALA A O 1
ATOM 3334 N N . ILE A 1 442 ? -5.159 -11.960 -7.798 1.00 82.56 442 ILE A N 1
ATOM 3335 C CA . ILE A 1 442 ? -4.411 -13.081 -7.235 1.00 82.56 442 ILE A CA 1
ATOM 3336 C C . ILE A 1 442 ? -5.113 -14.402 -7.539 1.00 82.56 442 ILE A C 1
ATOM 3338 O O . ILE A 1 442 ? -6.337 -14.478 -7.613 1.00 82.56 442 ILE A O 1
ATOM 3342 N N . TRP A 1 443 ? -4.311 -15.444 -7.698 1.00 81.88 443 TRP A N 1
ATOM 3343 C CA . TRP A 1 443 ? -4.708 -16.835 -7.842 1.00 81.88 443 TRP A CA 1
ATOM 3344 C C . TRP A 1 443 ? -3.968 -17.674 -6.801 1.00 81.88 443 TRP A C 1
ATOM 3346 O O . TRP A 1 443 ? -2.807 -17.401 -6.506 1.00 81.88 443 TRP A O 1
ATOM 3356 N N . PHE A 1 444 ? -4.614 -18.696 -6.249 1.00 80.06 444 PHE A N 1
ATOM 3357 C CA . PHE A 1 444 ? -3.988 -19.603 -5.291 1.00 80.06 444 PHE A CA 1
ATOM 3358 C C . PHE A 1 444 ? -3.528 -20.875 -6.004 1.00 80.06 444 PHE A C 1
ATOM 3360 O O . PHE A 1 444 ? -4.334 -21.617 -6.566 1.00 80.06 444 PHE A O 1
ATOM 3367 N N . ASP A 1 445 ? -2.216 -21.108 -6.003 1.00 79.62 445 ASP A N 1
ATOM 3368 C CA . ASP A 1 445 ? -1.593 -22.218 -6.720 1.00 79.62 445 ASP A CA 1
ATOM 3369 C C . ASP A 1 445 ? -1.758 -23.534 -5.949 1.00 79.62 445 ASP A C 1
ATOM 3371 O O . ASP A 1 445 ? -1.080 -23.778 -4.948 1.00 79.62 445 ASP A O 1
ATOM 3375 N N . LEU A 1 446 ? -2.658 -24.394 -6.435 1.00 76.19 446 LEU A N 1
ATOM 3376 C CA . LEU A 1 446 ? -3.005 -25.682 -5.821 1.00 76.19 446 LEU A CA 1
ATOM 3377 C C . LEU A 1 446 ? -1.795 -26.617 -5.653 1.00 76.19 446 LEU A C 1
ATOM 3379 O O . LEU A 1 446 ? -1.712 -27.353 -4.662 1.00 76.19 446 LEU A O 1
ATOM 3383 N N . ASP A 1 447 ? -0.847 -26.582 -6.593 1.00 78.56 447 ASP A N 1
ATOM 3384 C CA . ASP A 1 447 ? 0.346 -27.434 -6.560 1.00 78.56 447 ASP A CA 1
ATOM 3385 C C . ASP A 1 447 ? 1.422 -26.874 -5.626 1.00 78.56 447 ASP A C 1
ATOM 3387 O O . ASP A 1 447 ? 2.248 -27.624 -5.102 1.00 78.56 447 ASP A O 1
ATOM 3391 N N . ALA A 1 448 ? 1.366 -25.572 -5.346 1.00 79.06 448 ALA A N 1
ATOM 3392 C CA . ALA A 1 448 ? 2.221 -24.893 -4.384 1.00 79.06 448 ALA A CA 1
ATOM 3393 C C . ALA A 1 448 ? 1.529 -24.679 -3.027 1.00 79.06 448 ALA A C 1
ATOM 3395 O O . ALA A 1 448 ? 1.783 -23.677 -2.379 1.00 79.06 448 ALA A O 1
ATOM 3396 N N . ASP A 1 449 ? 0.662 -25.596 -2.583 1.00 77.38 449 ASP A N 1
ATOM 3397 C CA . ASP A 1 449 ? -0.054 -25.506 -1.293 1.00 77.38 449 ASP A CA 1
ATOM 3398 C C . ASP A 1 449 ? -0.873 -24.214 -1.125 1.00 77.38 449 ASP A C 1
ATOM 3400 O O . ASP A 1 449 ? -0.863 -23.580 -0.071 1.00 77.38 449 ASP A O 1
ATOM 3404 N N . ASN A 1 450 ? -1.578 -23.816 -2.189 1.00 76.62 450 ASN A N 1
ATOM 3405 C CA . ASN A 1 450 ? -2.389 -22.601 -2.249 1.00 76.62 450 ASN A CA 1
ATOM 3406 C C . ASN A 1 450 ? -1.592 -21.328 -1.929 1.00 76.62 450 ASN A C 1
ATOM 3408 O O . ASN A 1 450 ? -2.142 -20.367 -1.392 1.00 76.62 450 ASN A O 1
ATOM 3412 N N . GLN A 1 451 ? -0.296 -21.294 -2.257 1.00 80.62 451 GLN A N 1
ATOM 3413 C CA . GLN A 1 451 ? 0.469 -20.051 -2.199 1.00 80.62 451 GLN A CA 1
ATOM 3414 C C . GLN A 1 451 ? -0.111 -19.046 -3.203 1.00 80.62 451 GLN A C 1
ATOM 3416 O O . GLN A 1 451 ? -0.438 -19.424 -4.335 1.00 80.62 451 GLN A O 1
ATOM 3421 N N . PRO A 1 452 ? -0.260 -17.772 -2.810 1.00 83.62 452 PRO A N 1
ATOM 3422 C CA . PRO A 1 452 ? -0.841 -16.776 -3.684 1.00 83.62 452 PRO A CA 1
ATOM 3423 C C . PRO A 1 452 ? 0.159 -16.414 -4.795 1.00 83.62 452 PRO A C 1
ATOM 3425 O O . PRO A 1 452 ? 1.364 -16.293 -4.580 1.00 83.62 452 PRO A O 1
ATOM 3428 N N . ARG A 1 453 ? -0.357 -16.265 -6.008 1.00 86.00 453 ARG A N 1
ATOM 3429 C CA . ARG A 1 453 ? 0.351 -15.929 -7.247 1.00 86.00 453 ARG A CA 1
ATOM 3430 C C . ARG A 1 453 ? -0.446 -14.867 -7.986 1.00 86.00 453 ARG A C 1
ATOM 3432 O O . ARG A 1 453 ? -1.643 -14.730 -7.757 1.00 86.00 453 ARG A O 1
ATOM 3439 N N . ASN A 1 454 ? 0.166 -14.147 -8.918 1.00 86.81 454 ASN A N 1
ATOM 3440 C CA . ASN A 1 454 ? -0.629 -13.302 -9.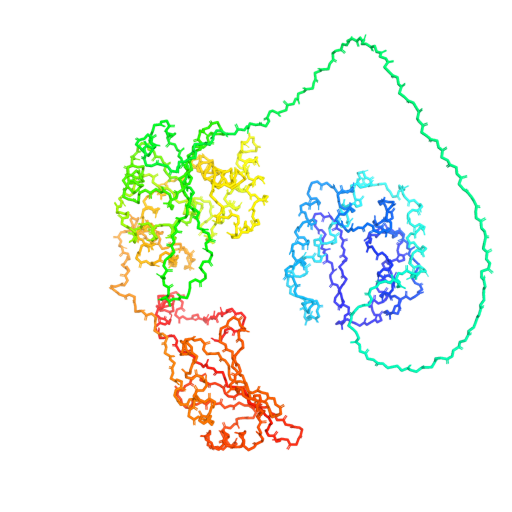811 1.00 86.81 454 ASN A CA 1
ATOM 3441 C C . ASN A 1 454 ? -1.516 -14.156 -10.717 1.00 86.81 454 ASN A C 1
ATOM 3443 O O . ASN A 1 454 ? -1.111 -15.240 -11.152 1.00 86.81 454 ASN A O 1
ATOM 3447 N N . LEU A 1 455 ? -2.696 -13.636 -11.048 1.00 86.19 455 LEU A N 1
ATOM 3448 C CA . LEU A 1 455 ? -3.688 -14.334 -11.862 1.00 86.19 455 LEU A CA 1
ATOM 3449 C C . LEU A 1 455 ? -3.133 -14.776 -13.224 1.00 86.19 455 LEU A C 1
ATOM 3451 O O . LEU A 1 455 ? -3.499 -15.826 -13.732 1.00 86.19 455 LEU A O 1
ATOM 3455 N N . GLU A 1 456 ? -2.191 -14.051 -13.813 1.00 87.38 456 GLU A N 1
ATOM 3456 C CA . GLU A 1 456 ? -1.570 -14.436 -15.090 1.00 87.38 456 GLU A CA 1
ATOM 3457 C C . GLU A 1 456 ? -0.821 -15.767 -15.047 1.00 87.38 456 GLU A C 1
ATOM 3459 O O . GLU A 1 456 ? -0.674 -16.448 -16.069 1.00 87.38 456 GLU A O 1
ATOM 3464 N N . TYR A 1 457 ? -0.346 -16.155 -13.862 1.00 85.12 457 TYR A N 1
ATOM 3465 C CA . TYR A 1 457 ? 0.283 -17.450 -13.662 1.00 85.12 457 TYR A CA 1
ATOM 3466 C C . TYR A 1 457 ? -0.701 -18.585 -13.946 1.00 85.12 457 TYR A C 1
ATOM 3468 O O . TYR A 1 457 ? -0.295 -19.597 -14.508 1.00 85.12 457 TYR A O 1
ATOM 3476 N N . PHE A 1 458 ? -1.996 -18.394 -13.676 1.00 83.31 458 PHE A N 1
ATOM 3477 C CA . PHE A 1 458 ? -3.047 -19.363 -13.986 1.00 83.31 458 PHE A CA 1
ATOM 3478 C C . PHE A 1 458 ? -3.106 -19.724 -15.479 1.00 83.31 458 PHE A C 1
ATOM 3480 O O . PHE A 1 458 ? -3.250 -20.891 -15.838 1.00 83.31 458 PHE A O 1
ATOM 3487 N N . ALA A 1 459 ? -2.945 -18.745 -16.375 1.00 81.31 459 ALA A N 1
ATOM 3488 C CA . ALA A 1 459 ? -2.942 -19.010 -17.815 1.00 81.31 459 ALA A CA 1
ATOM 3489 C C . ALA A 1 459 ? -1.719 -19.849 -18.232 1.00 81.31 459 ALA A C 1
ATOM 3491 O O . ALA A 1 459 ? -1.840 -20.803 -19.002 1.00 81.31 459 ALA A O 1
ATOM 3492 N N . SER A 1 460 ? -0.548 -19.536 -17.666 1.00 79.56 460 SER A N 1
ATOM 3493 C CA . SER A 1 460 ? 0.688 -20.314 -17.845 1.00 79.56 460 SER A CA 1
ATOM 3494 C C . SER A 1 460 ? 0.564 -21.727 -17.263 1.00 79.56 460 SER A C 1
ATOM 3496 O O . SER A 1 460 ? 1.010 -22.692 -17.883 1.00 79.56 460 SER A O 1
ATOM 3498 N N . TYR A 1 461 ? -0.081 -21.854 -16.101 1.00 77.50 461 TYR A N 1
ATOM 3499 C CA . TYR A 1 461 ? -0.375 -23.111 -15.420 1.00 77.50 461 TYR A CA 1
ATOM 3500 C C . TYR A 1 461 ? -1.265 -24.017 -16.279 1.00 77.50 461 TYR A C 1
ATOM 3502 O O . TYR A 1 461 ? -0.891 -25.150 -16.579 1.00 77.50 461 TYR A O 1
ATOM 3510 N N . ASN A 1 462 ? -2.388 -23.492 -16.775 1.00 77.69 462 ASN A N 1
ATOM 3511 C CA . ASN A 1 462 ? -3.300 -24.224 -17.652 1.00 77.69 462 ASN A CA 1
ATOM 3512 C C . ASN A 1 462 ? -2.640 -24.696 -18.947 1.00 77.69 462 ASN A C 1
ATOM 3514 O O . ASN A 1 462 ? -2.915 -25.804 -19.397 1.00 77.69 462 ASN A O 1
ATOM 3518 N N . GLY A 1 463 ? -1.739 -23.897 -19.525 1.00 73.88 463 GLY A N 1
ATOM 3519 C CA . GLY A 1 463 ? -0.980 -24.296 -20.713 1.00 73.88 463 GLY A CA 1
ATOM 3520 C C . GLY A 1 463 ? -0.049 -25.497 -20.492 1.00 73.88 463 GLY A C 1
ATOM 3521 O O . GLY A 1 463 ? 0.362 -26.129 -21.462 1.00 73.88 463 GLY A O 1
ATOM 3522 N N . ARG A 1 464 ? 0.287 -25.825 -19.236 1.00 73.31 464 ARG A N 1
ATOM 3523 C CA . ARG A 1 464 ? 1.150 -26.962 -18.866 1.00 73.31 464 ARG A CA 1
ATOM 3524 C C . ARG A 1 464 ? 0.369 -28.193 -18.411 1.00 73.31 464 ARG A C 1
ATOM 3526 O O . ARG A 1 464 ? 0.960 -29.269 -18.334 1.00 73.31 464 ARG A O 1
ATOM 3533 N N . MET A 1 465 ? -0.921 -28.052 -18.102 1.00 68.12 465 MET A N 1
ATOM 3534 C CA . MET A 1 465 ? -1.724 -29.118 -17.505 1.00 68.12 465 MET A CA 1
ATOM 3535 C C . MET A 1 465 ? -2.570 -29.877 -18.536 1.00 68.12 465 MET A C 1
ATOM 3537 O O . MET A 1 465 ? -3.156 -29.263 -19.425 1.00 68.12 465 MET A O 1
ATOM 3541 N N . PRO A 1 466 ? -2.720 -31.213 -18.403 1.00 57.28 466 PRO A N 1
ATOM 3542 C CA . PRO A 1 466 ? -3.556 -32.010 -19.308 1.00 57.28 466 PRO A CA 1
ATOM 3543 C C . PRO A 1 466 ? -5.049 -31.663 -19.224 1.00 57.28 466 PRO A C 1
ATOM 3545 O O . PRO A 1 466 ? -5.793 -31.872 -20.179 1.00 57.28 466 PRO A O 1
ATOM 3548 N N . LYS A 1 467 ? -5.498 -31.166 -18.064 1.00 67.12 467 LYS A N 1
ATOM 3549 C CA . LYS A 1 467 ? -6.876 -30.753 -17.801 1.00 67.12 467 LYS A CA 1
ATOM 3550 C C . LYS A 1 467 ? -6.853 -29.306 -17.322 1.00 67.12 467 LYS A C 1
ATOM 3552 O O . LYS A 1 467 ? -6.474 -29.047 -16.184 1.00 67.12 467 LYS A O 1
ATOM 3557 N N . ALA A 1 468 ? -7.227 -28.382 -18.203 1.00 67.81 468 ALA A N 1
ATOM 3558 C CA . ALA A 1 468 ? -7.305 -26.968 -17.864 1.00 67.81 468 ALA A CA 1
ATOM 3559 C C . ALA A 1 468 ? -8.323 -26.752 -16.736 1.00 67.81 468 ALA A C 1
ATOM 3561 O O . ALA A 1 468 ? -9.445 -27.265 -16.782 1.00 67.81 468 ALA A O 1
ATOM 3562 N N . VAL A 1 469 ? -7.922 -25.990 -15.726 1.00 68.94 469 VAL A N 1
ATOM 3563 C CA . VAL A 1 469 ? -8.833 -25.435 -14.732 1.00 68.94 469 VAL A CA 1
ATOM 3564 C C . VAL A 1 469 ? -9.533 -24.252 -15.399 1.00 68.94 469 VAL A C 1
ATOM 3566 O O . VAL A 1 469 ? -8.886 -23.420 -16.030 1.00 68.94 469 VAL A O 1
ATOM 3569 N N . CYS A 1 470 ? -10.857 -24.168 -15.317 1.00 65.38 470 CYS A N 1
ATOM 3570 C CA . CYS A 1 470 ? -11.593 -23.023 -15.852 1.00 65.38 470 CYS A CA 1
ATOM 3571 C C . CYS A 1 470 ? -11.821 -22.000 -14.743 1.00 65.38 470 CYS A C 1
ATOM 3573 O O . CYS A 1 470 ? -12.189 -22.376 -13.629 1.00 65.38 470 CYS A O 1
ATOM 3575 N N . LEU A 1 471 ? -11.659 -20.712 -15.058 1.00 66.00 471 LEU A N 1
ATOM 3576 C CA . LEU A 1 471 ? -12.234 -19.673 -14.209 1.00 66.00 471 LEU A CA 1
ATOM 3577 C C . LEU A 1 471 ? -13.760 -19.860 -14.185 1.00 66.00 471 LEU A C 1
ATOM 3579 O O . LEU A 1 471 ? -14.342 -20.250 -15.205 1.00 66.00 471 LEU A O 1
ATOM 3583 N N . PRO A 1 472 ? -14.422 -19.628 -13.040 1.00 64.50 472 PRO A N 1
ATOM 3584 C CA . PRO A 1 472 ? -15.874 -19.697 -12.971 1.00 64.50 472 PRO A CA 1
ATOM 3585 C C . PRO A 1 472 ? -16.496 -18.730 -13.988 1.00 64.50 472 PRO A C 1
ATOM 3587 O O . PRO A 1 472 ? -16.032 -17.605 -14.149 1.00 64.50 472 PRO A O 1
ATOM 3590 N N . ALA A 1 473 ? -17.565 -19.170 -14.661 1.00 60.50 473 ALA A N 1
ATOM 3591 C CA . ALA A 1 473 ? -18.221 -18.434 -15.751 1.00 60.50 473 ALA A CA 1
ATOM 3592 C C . ALA A 1 473 ? -18.801 -17.062 -15.338 1.00 60.50 473 ALA A C 1
ATOM 3594 O O . ALA A 1 473 ? -19.207 -16.279 -16.193 1.00 60.50 473 ALA A O 1
ATOM 3595 N N . GLY A 1 474 ? -18.829 -16.767 -14.036 1.00 61.75 474 GLY A N 1
ATOM 3596 C CA . GLY A 1 474 ? -19.075 -15.444 -13.487 1.00 61.75 474 GLY A CA 1
ATOM 3597 C C . GLY A 1 474 ? -18.577 -15.371 -12.048 1.00 61.75 474 GLY A C 1
ATOM 3598 O O . GLY A 1 474 ? -18.914 -16.226 -11.228 1.00 61.75 474 GLY A O 1
ATOM 3599 N N . ILE A 1 475 ? -17.778 -14.351 -11.738 1.00 64.25 475 ILE A N 1
ATOM 3600 C CA . ILE A 1 475 ? -17.463 -13.992 -10.356 1.00 64.25 475 ILE A CA 1
ATOM 3601 C C . ILE A 1 475 ? -18.618 -13.109 -9.874 1.00 64.25 475 ILE A C 1
ATOM 3603 O O . ILE A 1 475 ? -18.869 -12.065 -10.483 1.00 64.25 475 ILE A O 1
ATOM 3607 N N . PRO A 1 476 ? -19.363 -13.502 -8.829 1.00 67.25 476 PRO A N 1
ATOM 3608 C CA . PRO A 1 476 ? -20.435 -12.668 -8.318 1.00 67.25 476 PRO A CA 1
ATOM 3609 C C . PRO A 1 476 ? -19.849 -11.342 -7.827 1.00 67.25 476 PRO A C 1
ATOM 3611 O O . PRO A 1 476 ? -18.945 -11.319 -6.993 1.00 67.25 476 PRO A O 1
ATOM 3614 N N . THR A 1 477 ? -20.352 -10.229 -8.363 1.00 70.50 477 THR A N 1
ATOM 3615 C CA . THR A 1 477 ? -19.876 -8.893 -7.999 1.00 70.50 477 THR A 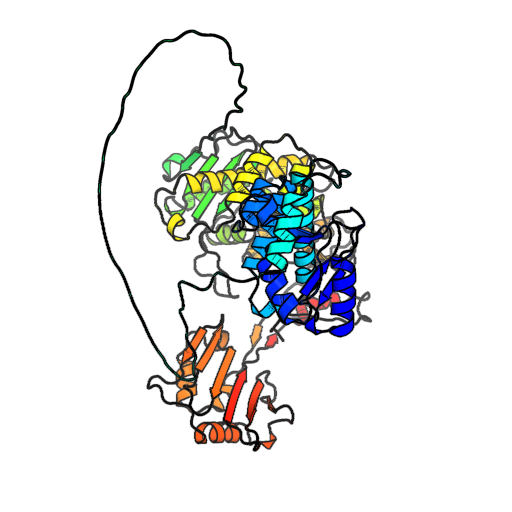CA 1
ATOM 3616 C C . THR A 1 477 ? -20.069 -8.666 -6.503 1.00 70.50 477 THR A C 1
ATOM 3618 O O . THR A 1 477 ? -21.123 -8.994 -5.946 1.00 70.50 477 THR A O 1
ATOM 3621 N N . LEU A 1 478 ? -19.053 -8.104 -5.847 1.00 77.38 478 LEU A N 1
ATOM 3622 C CA . LEU A 1 478 ? -19.172 -7.681 -4.458 1.00 77.38 478 LEU A CA 1
ATOM 3623 C C . LEU A 1 478 ? -20.192 -6.547 -4.381 1.00 77.38 478 LEU A C 1
ATOM 3625 O O . LEU A 1 478 ? -20.072 -5.546 -5.084 1.00 77.38 478 LEU A O 1
ATOM 3629 N N . GLN A 1 479 ? -21.203 -6.714 -3.537 1.00 76.06 479 GLN A N 1
ATOM 3630 C CA . GLN A 1 479 ? -22.245 -5.709 -3.347 1.00 76.06 479 GLN A CA 1
ATOM 3631 C C . GLN A 1 479 ? -22.195 -5.222 -1.910 1.00 76.06 479 GLN A C 1
ATOM 3633 O O . GLN A 1 479 ? -22.395 -5.999 -0.974 1.00 76.06 479 GLN A O 1
ATOM 3638 N N . LEU A 1 480 ? -21.911 -3.935 -1.738 1.00 80.44 480 LEU A N 1
ATOM 3639 C CA . LEU A 1 480 ? -22.003 -3.291 -0.441 1.00 80.44 480 LEU A CA 1
ATOM 3640 C C . LEU A 1 480 ? -23.483 -3.076 -0.118 1.00 80.44 480 LEU A C 1
ATOM 3642 O O . LEU A 1 480 ? -24.174 -2.343 -0.818 1.00 80.44 480 LEU A O 1
ATOM 3646 N N . GLN A 1 481 ? -23.970 -3.730 0.928 1.00 82.44 481 GLN A N 1
ATOM 3647 C CA . GLN A 1 481 ? -25.316 -3.552 1.448 1.00 82.44 481 GLN A CA 1
ATOM 3648 C C . GLN A 1 481 ? -25.236 -2.829 2.792 1.00 82.44 481 GLN A C 1
ATOM 3650 O O . GLN A 1 481 ? -24.522 -3.259 3.703 1.00 82.44 481 GLN A O 1
ATOM 3655 N N . CYS A 1 482 ? -25.981 -1.737 2.915 1.00 82.56 482 CYS A N 1
ATOM 3656 C CA . CYS A 1 482 ? -26.129 -0.992 4.153 1.00 82.56 482 CYS A CA 1
ATOM 3657 C C . CYS A 1 482 ? -27.540 -0.408 4.211 1.00 82.56 482 CYS A C 1
ATOM 3659 O O . CYS A 1 482 ? -27.900 0.362 3.328 1.00 82.56 482 CYS A O 1
ATOM 3661 N N . GLU A 1 483 ? -28.316 -0.776 5.226 1.00 86.25 483 GLU A N 1
ATOM 3662 C CA . GLU A 1 483 ? -29.684 -0.285 5.435 1.00 86.25 483 GLU A CA 1
ATOM 3663 C C . GLU A 1 483 ? -29.652 0.788 6.527 1.00 86.25 483 GLU A C 1
ATOM 3665 O O . GLU A 1 483 ? -29.767 0.493 7.716 1.00 86.25 483 GLU A O 1
ATOM 3670 N N . LEU A 1 484 ? -29.370 2.031 6.123 1.00 91.56 484 LEU A N 1
ATOM 3671 C CA . LEU A 1 484 ? -29.156 3.140 7.060 1.00 91.56 484 LEU A CA 1
ATOM 3672 C C . LEU A 1 484 ? -30.459 3.638 7.679 1.00 91.56 484 LEU A C 1
ATOM 3674 O O . LEU A 1 484 ? -30.408 4.203 8.764 1.00 91.56 484 LEU A O 1
ATOM 3678 N N . GLU A 1 485 ? -31.587 3.438 7.007 1.00 91.00 485 GLU A N 1
ATOM 3679 C CA . GLU A 1 485 ? -32.889 4.008 7.352 1.00 91.00 485 GLU A CA 1
ATOM 3680 C C . GLU A 1 485 ? -33.237 3.686 8.807 1.00 91.00 485 GLU A C 1
ATOM 3682 O O . GLU A 1 485 ? -33.349 4.583 9.631 1.00 91.00 485 GLU A O 1
ATOM 3687 N N . SER A 1 486 ? -33.192 2.402 9.173 1.00 90.75 486 SER A N 1
ATOM 3688 C CA . SER A 1 486 ? -33.463 1.947 10.544 1.00 90.75 486 SER A CA 1
ATOM 3689 C C . SER A 1 486 ? -32.549 2.544 11.624 1.00 90.75 486 SER A C 1
ATOM 3691 O O . SER A 1 486 ? -32.923 2.575 12.794 1.00 90.75 486 SER A O 1
ATOM 3693 N N . LEU A 1 487 ? -31.335 2.977 11.260 1.00 94.81 487 LEU A N 1
ATOM 3694 C CA . LEU A 1 487 ? -30.410 3.646 12.174 1.00 94.81 487 LEU A CA 1
ATOM 3695 C C . LEU A 1 487 ? -30.716 5.141 12.283 1.00 94.81 487 LEU A C 1
ATOM 3697 O O . LEU A 1 487 ? -30.609 5.698 13.374 1.00 94.81 487 LEU A O 1
ATOM 3701 N N . LEU A 1 488 ? -31.047 5.777 11.159 1.00 95.62 488 LEU A N 1
ATOM 3702 C CA . LEU A 1 488 ? -31.379 7.196 11.097 1.00 95.62 488 LEU A CA 1
ATOM 3703 C C . LEU A 1 488 ? -32.731 7.482 11.757 1.00 95.62 488 LEU A C 1
ATOM 3705 O O . LEU A 1 488 ? -32.810 8.453 12.498 1.00 95.62 488 LEU A O 1
ATOM 3709 N N . ASP A 1 489 ? -33.697 6.565 11.643 1.00 94.88 489 ASP A N 1
ATOM 3710 C CA . ASP A 1 489 ? -35.003 6.605 12.320 1.00 94.88 489 ASP A CA 1
ATOM 3711 C C . ASP A 1 489 ? -34.893 6.699 13.859 1.00 94.88 489 ASP A C 1
ATOM 3713 O O . ASP A 1 489 ? -35.861 7.017 14.549 1.00 94.88 489 ASP A O 1
ATOM 3717 N N . LEU A 1 490 ? -33.724 6.383 14.434 1.00 95.88 490 LEU A N 1
ATOM 3718 C CA . LEU A 1 490 ? -33.486 6.529 15.872 1.00 95.88 490 LEU A CA 1
ATOM 3719 C C . LEU A 1 490 ? -33.202 7.975 16.283 1.00 95.88 490 LEU A C 1
ATOM 3721 O O . LEU A 1 490 ? -33.317 8.290 17.467 1.00 95.88 490 LEU A O 1
ATOM 3725 N N . LEU A 1 491 ? -32.770 8.818 15.347 1.00 96.88 491 LEU A N 1
ATOM 3726 C CA . LEU A 1 491 ? -32.289 10.170 15.597 1.00 96.88 491 LEU A CA 1
ATOM 3727 C C . LEU A 1 491 ? -33.433 11.191 15.536 1.00 96.88 491 LEU A C 1
ATOM 3729 O O . LEU A 1 491 ? -34.421 10.970 14.842 1.00 96.88 491 LEU A O 1
ATOM 3733 N N . PRO A 1 492 ? -33.282 12.350 16.199 1.00 94.38 492 PRO A N 1
ATOM 3734 C CA . PRO A 1 492 ? -34.128 13.503 15.925 1.00 94.38 492 PRO A CA 1
ATOM 3735 C C . PRO A 1 492 ? -34.031 13.920 14.454 1.00 94.38 492 PRO A C 1
ATOM 3737 O O . PRO A 1 492 ? -32.946 13.874 13.860 1.00 94.38 492 PRO A O 1
ATOM 3740 N N . ILE A 1 493 ? -35.143 14.414 13.908 1.00 93.50 493 ILE A N 1
ATOM 3741 C CA . ILE A 1 493 ? -35.266 14.772 12.487 1.00 93.50 493 ILE A CA 1
ATOM 3742 C C . ILE A 1 493 ? -34.197 15.773 12.028 1.00 93.50 493 ILE A C 1
ATOM 3744 O O . ILE A 1 493 ? -33.680 15.664 10.923 1.00 93.50 493 ILE A O 1
ATOM 3748 N N . GLU A 1 494 ? -33.774 16.697 12.899 1.00 92.69 494 GLU A N 1
ATOM 3749 C CA . GLU A 1 494 ? -32.746 17.684 12.548 1.00 92.69 494 GLU A CA 1
ATOM 3750 C C . GLU A 1 494 ? -31.377 17.038 12.284 1.00 92.69 494 GLU A C 1
ATOM 3752 O O . GLU A 1 494 ? -30.606 17.514 11.451 1.00 92.69 494 GLU A O 1
ATOM 3757 N N . TYR A 1 495 ? -31.052 15.955 12.996 1.00 95.56 495 TYR A N 1
ATOM 3758 C CA . TYR A 1 495 ? -29.792 15.234 12.814 1.00 95.56 495 TYR A CA 1
ATOM 3759 C C . TYR A 1 495 ? -29.851 14.306 11.610 1.00 95.56 495 TYR A C 1
ATOM 3761 O O . TYR A 1 495 ? -28.848 14.168 10.911 1.00 95.56 495 TYR A O 1
ATOM 3769 N N . GLU A 1 496 ? -31.006 13.689 11.371 1.00 95.00 496 GLU A N 1
ATOM 3770 C CA . GLU A 1 496 ? -31.262 12.914 10.163 1.00 95.00 496 GLU A CA 1
ATOM 3771 C C . GLU A 1 496 ? -31.108 13.793 8.916 1.00 95.00 496 GLU A C 1
ATOM 3773 O O . GLU A 1 496 ? -30.263 13.492 8.072 1.00 95.00 496 GLU A O 1
ATOM 3778 N N . ASP A 1 497 ? -31.812 14.925 8.846 1.00 94.06 497 ASP A N 1
ATOM 3779 C CA . ASP A 1 497 ? -31.748 15.865 7.720 1.00 94.06 497 ASP A CA 1
ATOM 3780 C C . ASP A 1 497 ? -30.308 16.335 7.449 1.00 94.06 497 ASP A C 1
ATOM 3782 O O . ASP A 1 497 ? -29.848 16.357 6.303 1.00 94.06 497 ASP A O 1
ATOM 3786 N N . ALA A 1 498 ? -29.553 16.649 8.508 1.00 94.75 498 ALA A N 1
ATOM 3787 C CA . ALA A 1 498 ? -28.151 17.047 8.394 1.00 94.75 498 ALA A CA 1
ATOM 3788 C C . ALA A 1 498 ? -27.250 15.925 7.847 1.00 94.75 498 ALA A C 1
ATOM 3790 O O . ALA A 1 498 ? -26.277 16.205 7.145 1.00 94.75 498 ALA A O 1
ATOM 3791 N N . ILE A 1 499 ? -27.551 14.658 8.149 1.00 95.38 499 ILE A N 1
ATOM 3792 C CA . ILE A 1 499 ? -26.835 13.502 7.592 1.00 95.38 499 ILE A CA 1
ATOM 3793 C C . ILE A 1 499 ? -27.228 13.272 6.131 1.00 95.38 499 ILE A C 1
ATOM 3795 O O . ILE A 1 499 ? -26.346 13.024 5.308 1.00 95.38 499 ILE A O 1
ATOM 3799 N N . LEU A 1 500 ? -28.517 13.379 5.798 1.00 94.06 500 LEU A N 1
ATOM 3800 C CA . LEU A 1 500 ? -29.032 13.223 4.433 1.00 94.06 500 LEU A CA 1
ATOM 3801 C C . LEU A 1 500 ? -28.469 14.286 3.477 1.00 94.06 500 LEU A C 1
ATOM 3803 O O . LEU A 1 500 ? -28.284 14.014 2.292 1.00 94.06 500 LEU A O 1
ATOM 3807 N N . ALA A 1 501 ? -28.133 15.471 3.993 1.00 93.69 501 ALA A N 1
ATOM 3808 C CA . ALA A 1 501 ? -27.476 16.537 3.239 1.00 93.69 501 ALA A CA 1
ATOM 3809 C C . ALA A 1 501 ? -25.993 16.258 2.903 1.00 93.69 501 ALA A C 1
ATOM 3811 O O . ALA A 1 501 ? -25.380 17.019 2.154 1.00 93.69 501 ALA A O 1
ATOM 3812 N N . ILE A 1 502 ? -25.384 15.195 3.445 1.00 90.94 502 ILE A N 1
ATOM 3813 C CA . ILE A 1 502 ? -23.988 14.838 3.163 1.00 90.94 502 ILE A CA 1
ATOM 3814 C C . ILE A 1 502 ? -23.894 14.093 1.826 1.00 90.94 502 ILE A C 1
ATOM 3816 O O . ILE A 1 502 ? -24.467 13.017 1.648 1.00 90.94 502 ILE A O 1
ATOM 3820 N N . ASP A 1 503 ? -23.057 14.605 0.922 1.00 88.75 503 ASP A N 1
ATOM 3821 C CA . ASP A 1 503 ? -22.769 13.956 -0.359 1.00 88.75 503 ASP A CA 1
ATOM 3822 C C . ASP A 1 503 ? -22.300 12.506 -0.184 1.00 88.75 503 ASP A C 1
ATOM 3824 O O . ASP A 1 503 ? -21.222 12.246 0.373 1.00 88.75 503 ASP A O 1
ATOM 3828 N N . ASP A 1 504 ? -23.053 11.569 -0.765 1.00 87.75 504 ASP A N 1
ATOM 3829 C CA . ASP A 1 504 ? -22.749 10.133 -0.762 1.00 87.75 504 ASP A CA 1
ATOM 3830 C C . ASP A 1 504 ? -22.667 9.537 0.666 1.00 87.75 504 ASP A C 1
ATOM 3832 O O . ASP A 1 504 ? -21.808 8.709 0.994 1.00 87.75 504 ASP A O 1
ATOM 3836 N N . TYR A 1 505 ? -23.571 9.972 1.555 1.00 89.00 505 TYR A N 1
ATOM 3837 C CA . TYR A 1 505 ? -23.609 9.528 2.953 1.00 89.00 505 TYR A CA 1
ATOM 3838 C C . TYR A 1 505 ? -23.736 8.002 3.109 1.00 89.00 505 TYR A C 1
ATOM 3840 O O . TYR A 1 505 ? -23.079 7.435 3.985 1.00 89.00 505 TYR A O 1
ATOM 3848 N N . HIS A 1 506 ? -24.487 7.311 2.238 1.00 87.12 506 HIS A N 1
ATOM 3849 C CA . HIS A 1 506 ? -24.630 5.847 2.275 1.00 87.12 506 HIS A CA 1
ATOM 3850 C C . HIS A 1 506 ? -23.272 5.123 2.252 1.00 87.12 506 HIS A C 1
ATOM 3852 O O . HIS A 1 506 ? -23.047 4.171 3.011 1.00 87.12 506 HIS A O 1
ATOM 3858 N N . ASN A 1 507 ? -22.323 5.605 1.444 1.00 84.19 507 ASN A N 1
ATOM 3859 C CA . ASN A 1 507 ? -20.996 5.002 1.323 1.00 84.19 507 ASN A CA 1
ATOM 3860 C C . ASN A 1 507 ? -19.977 5.594 2.307 1.00 84.19 507 ASN A C 1
ATOM 3862 O O . ASN A 1 507 ? -19.049 4.895 2.721 1.00 84.19 507 ASN A O 1
ATOM 3866 N N . LYS A 1 508 ? -20.147 6.856 2.722 1.00 86.62 508 LYS A N 1
ATOM 3867 C CA . LYS A 1 508 ? -19.141 7.576 3.521 1.00 86.62 508 LYS A CA 1
ATOM 3868 C C . LYS A 1 508 ? -19.385 7.585 5.023 1.00 86.62 508 LYS A C 1
ATOM 3870 O O . LYS A 1 508 ? -18.407 7.681 5.764 1.00 86.62 508 LYS A O 1
ATOM 3875 N N . LEU A 1 509 ? -20.631 7.506 5.494 1.00 91.31 509 LEU A N 1
ATOM 3876 C CA . LEU A 1 509 ? -20.955 7.630 6.919 1.00 91.31 509 LEU A CA 1
ATOM 3877 C C . LEU A 1 509 ? -20.318 6.484 7.721 1.00 91.31 509 LEU A C 1
ATOM 3879 O O . LEU A 1 509 ? -20.485 5.313 7.385 1.00 91.31 509 LEU A O 1
ATOM 3883 N N . VAL A 1 510 ? -19.552 6.799 8.761 1.00 91.81 510 VAL A N 1
ATOM 3884 C CA . VAL A 1 510 ? -18.840 5.797 9.573 1.00 91.81 510 VAL A CA 1
ATOM 3885 C C . VAL A 1 510 ? -19.430 5.728 10.969 1.00 91.81 510 VAL A C 1
ATOM 3887 O O . VAL A 1 510 ? -19.914 4.675 11.372 1.00 91.81 510 VAL A O 1
ATOM 3890 N N . ASP A 1 511 ? -19.401 6.849 11.682 1.00 94.56 511 ASP A N 1
ATOM 3891 C CA . ASP A 1 511 ? -19.826 6.949 13.074 1.00 94.56 511 ASP A CA 1
ATOM 3892 C C . ASP A 1 511 ? -20.672 8.210 13.266 1.00 94.56 511 ASP A C 1
ATOM 3894 O O . ASP A 1 511 ? -20.348 9.255 12.700 1.00 94.56 511 ASP A O 1
ATOM 3898 N N . ILE A 1 512 ? -21.699 8.115 14.106 1.00 97.06 512 ILE A N 1
ATOM 3899 C CA . ILE A 1 512 ? -22.509 9.227 14.611 1.00 97.06 512 ILE A CA 1
ATOM 3900 C C . ILE A 1 512 ? -22.189 9.380 16.095 1.00 97.06 512 ILE A C 1
ATOM 3902 O O . ILE A 1 512 ? -22.356 8.432 16.865 1.00 97.06 512 ILE A O 1
ATOM 3906 N N . CYS A 1 513 ? -21.682 10.543 16.493 1.00 97.31 513 CYS A N 1
ATOM 3907 C CA . CYS A 1 513 ? -21.187 10.807 17.840 1.00 97.31 513 CYS A CA 1
ATOM 3908 C C . CYS A 1 513 ? -22.052 11.861 18.536 1.00 97.31 513 CYS A C 1
ATOM 3910 O O . CYS A 1 513 ? -22.095 13.018 18.110 1.00 97.31 513 CYS A O 1
ATOM 3912 N N . LEU A 1 514 ? -22.689 11.460 19.636 1.00 97.88 514 LEU A N 1
ATOM 3913 C CA . LEU A 1 514 ? -23.626 12.276 20.401 1.00 97.88 514 LEU A CA 1
ATOM 3914 C C . LEU A 1 514 ? -23.219 12.258 21.877 1.00 97.88 514 LEU A C 1
ATOM 3916 O O . LEU A 1 514 ? -23.359 11.240 22.543 1.00 97.88 514 LEU A O 1
ATOM 3920 N N . ASP A 1 515 ? -22.726 13.379 22.391 1.00 96.75 515 ASP A N 1
ATOM 3921 C CA . ASP A 1 515 ? -22.314 13.529 23.791 1.00 96.75 515 ASP A CA 1
ATOM 3922 C C . ASP A 1 515 ? -23.062 14.718 24.395 1.00 96.75 515 ASP A C 1
ATOM 3924 O O . ASP A 1 515 ? -22.958 15.825 23.857 1.00 96.75 515 ASP A O 1
ATOM 3928 N N . VAL A 1 516 ? -23.749 14.534 25.528 1.00 97.06 516 VAL A N 1
ATOM 3929 C CA . VAL A 1 516 ? -24.451 15.636 26.207 1.00 97.06 516 VAL A CA 1
ATOM 3930 C C . VAL A 1 516 ? -23.500 16.812 26.453 1.00 97.06 516 VAL A C 1
ATOM 3932 O O . VAL A 1 516 ? -22.387 16.656 26.962 1.00 97.06 516 VAL A O 1
ATOM 3935 N N . GLY A 1 517 ? -23.942 18.013 26.075 1.00 96.12 517 GLY A N 1
ATOM 3936 C CA . GLY A 1 517 ? -23.168 19.247 26.195 1.00 96.12 517 GLY A CA 1
ATOM 3937 C C . GLY A 1 517 ? -22.129 19.466 25.091 1.00 96.12 517 GLY A C 1
ATOM 3938 O O . GLY A 1 517 ? -21.357 20.422 25.175 1.00 96.12 517 GLY A O 1
ATOM 3939 N N . ARG A 1 518 ? -22.096 18.630 24.046 1.00 96.25 518 ARG A N 1
ATOM 3940 C CA . ARG A 1 518 ? -21.243 18.823 22.864 1.00 96.25 518 ARG A CA 1
ATOM 3941 C C . ARG A 1 518 ? -22.064 18.955 21.594 1.00 96.25 518 ARG A C 1
ATOM 3943 O O . ARG A 1 518 ? -23.182 18.468 21.521 1.00 96.25 518 ARG A O 1
ATOM 3950 N N . ILE A 1 519 ? -21.488 19.608 20.591 1.00 97.00 519 ILE A N 1
ATOM 3951 C CA . ILE A 1 519 ? -22.087 19.692 19.258 1.00 97.00 519 ILE A CA 1
ATOM 3952 C C . ILE A 1 519 ? -22.077 18.279 18.645 1.00 97.00 519 ILE A C 1
ATOM 3954 O O . ILE A 1 519 ? -21.011 17.651 18.644 1.00 97.00 519 ILE A O 1
ATOM 3958 N N . PRO A 1 520 ? -23.222 17.767 18.159 1.00 97.38 520 PRO A N 1
ATOM 3959 C CA . PRO A 1 520 ? -23.302 16.461 17.510 1.00 97.38 520 PRO A CA 1
ATOM 3960 C C . PRO A 1 520 ? -22.507 16.460 16.203 1.00 97.38 520 PRO A C 1
ATOM 3962 O O . PRO A 1 520 ? -22.492 17.450 15.467 1.00 97.38 520 PRO A O 1
ATOM 3965 N N . TYR A 1 521 ? -21.839 15.351 15.896 1.00 96.69 521 TYR A N 1
ATOM 3966 C CA . TYR A 1 521 ? -21.057 15.237 14.667 1.00 96.69 521 TYR A CA 1
ATOM 3967 C C . TYR A 1 521 ? -20.977 13.803 14.161 1.00 96.69 521 TYR A C 1
ATOM 3969 O O . TYR A 1 521 ? -21.116 12.844 14.919 1.00 96.69 521 TYR A O 1
ATOM 3977 N N . VAL A 1 522 ? -20.679 13.667 12.873 1.00 96.88 522 VAL A N 1
ATOM 3978 C CA . VAL A 1 522 ? -20.431 12.383 12.219 1.00 96.88 522 VAL A CA 1
ATOM 3979 C C . VAL A 1 522 ? -19.025 12.308 11.655 1.00 96.88 522 VAL A C 1
ATOM 3981 O O . VAL A 1 522 ? -18.390 13.328 11.374 1.00 96.88 522 VAL A O 1
ATOM 3984 N N . TYR A 1 523 ? -18.543 11.084 11.463 1.00 93.69 523 TYR A N 1
ATOM 3985 C CA . TYR A 1 523 ? -17.346 10.805 10.682 1.00 93.69 523 TYR A CA 1
ATOM 3986 C C . TYR A 1 523 ? -17.706 10.324 9.275 1.00 93.69 523 TYR A C 1
ATOM 3988 O O . TYR A 1 523 ? -18.475 9.375 9.129 1.00 93.69 523 TYR A O 1
ATOM 3996 N N . THR A 1 524 ? -17.094 10.924 8.253 1.00 86.50 524 THR A N 1
ATOM 3997 C CA . THR A 1 524 ? -17.314 10.608 6.831 1.00 86.50 524 THR A CA 1
ATOM 3998 C C . THR A 1 524 ? -16.012 10.175 6.149 1.00 86.50 524 THR A C 1
ATOM 4000 O O . THR A 1 524 ? -15.334 10.966 5.505 1.00 86.50 524 THR A O 1
ATOM 4003 N N . GLY A 1 525 ? -15.603 8.910 6.309 1.00 73.75 525 GLY A N 1
ATOM 4004 C CA . GLY A 1 525 ? -14.306 8.416 5.810 1.00 73.75 525 GLY A CA 1
ATOM 4005 C C . GLY A 1 525 ? -13.086 9.195 6.353 1.00 73.75 525 GLY A C 1
ATOM 4006 O O . GLY A 1 525 ? -13.230 10.216 7.012 1.00 73.75 525 GLY A O 1
ATOM 4007 N N . LYS A 1 526 ? -11.856 8.682 6.161 1.00 63.97 526 LYS A N 1
ATOM 4008 C CA . LYS A 1 526 ? -10.533 9.327 6.432 1.00 63.97 526 LYS A CA 1
ATOM 4009 C C . LYS A 1 526 ? -10.445 10.391 7.569 1.00 63.97 526 LYS A C 1
ATOM 4011 O O . LYS A 1 526 ? -9.618 11.295 7.501 1.00 63.97 526 LYS A O 1
ATOM 4016 N N . LYS A 1 527 ? -11.205 10.237 8.664 1.00 64.00 527 LYS A N 1
ATOM 4017 C CA . LYS A 1 527 ? -11.329 11.171 9.807 1.00 64.00 527 LYS A CA 1
ATOM 4018 C C . LYS A 1 527 ? -11.930 12.553 9.503 1.00 64.00 527 LYS A C 1
ATOM 4020 O O . LYS A 1 527 ? -11.730 13.470 10.302 1.00 64.00 527 LYS A O 1
ATOM 4025 N N . GLN A 1 528 ? -12.657 12.723 8.405 1.00 81.25 528 GLN A N 1
ATOM 4026 C CA . GLN A 1 528 ? -13.417 13.949 8.178 1.00 81.25 528 GLN A CA 1
ATOM 4027 C C . GLN A 1 528 ? -14.582 14.004 9.173 1.00 81.25 528 GLN A C 1
ATOM 4029 O O . GLN A 1 528 ? -15.288 13.012 9.340 1.00 81.25 528 GLN A O 1
ATOM 4034 N N . ARG A 1 529 ? -14.738 15.134 9.873 1.00 90.81 529 ARG A N 1
ATOM 4035 C CA . ARG A 1 529 ? -15.853 15.375 10.797 1.00 90.81 529 ARG A CA 1
ATOM 4036 C C . ARG A 1 529 ? -16.820 16.369 10.178 1.00 90.81 529 ARG A C 1
ATOM 4038 O O . ARG A 1 529 ? -16.386 17.442 9.766 1.00 90.81 529 ARG A O 1
ATOM 4045 N N . VAL A 1 530 ? -18.101 16.030 10.177 1.00 93.38 530 VAL A N 1
ATOM 4046 C CA . VAL A 1 530 ? -19.188 16.926 9.773 1.00 93.38 530 VAL A CA 1
ATOM 4047 C C . VAL A 1 530 ? -20.048 17.185 11.003 1.00 93.38 530 VAL A C 1
ATOM 4049 O O . VAL A 1 530 ? -20.456 16.238 11.672 1.00 93.38 530 VAL A O 1
ATOM 4052 N N . MET A 1 531 ? -20.246 18.454 11.357 1.00 95.44 531 MET A N 1
ATOM 4053 C CA . MET A 1 531 ? -21.122 18.830 12.471 1.00 95.44 531 MET A CA 1
ATOM 4054 C C . MET A 1 531 ? -22.575 18.715 12.012 1.00 95.44 531 MET A C 1
ATOM 4056 O O . MET A 1 531 ? -22.885 19.144 10.907 1.00 95.44 531 MET A O 1
ATOM 4060 N N . LEU A 1 532 ? -23.450 18.168 12.856 1.00 93.88 532 LEU A N 1
ATOM 4061 C CA . LEU A 1 532 ? -24.878 18.013 12.543 1.00 93.88 532 LEU A CA 1
ATOM 4062 C C . LEU A 1 532 ? -25.722 19.225 12.959 1.00 93.88 532 LEU A C 1
ATOM 4064 O O . LEU A 1 532 ? -26.915 19.263 12.702 1.00 93.88 532 LEU A O 1
ATOM 4068 N N . SER A 1 533 ? -25.113 20.207 13.624 1.00 91.44 533 SER A N 1
ATOM 4069 C CA . SER A 1 533 ? -25.791 21.410 14.099 1.00 91.44 533 SER A CA 1
ATOM 4070 C C . SER A 1 533 ? -25.104 22.661 13.557 1.00 91.44 533 SER A C 1
ATOM 4072 O O . SER A 1 533 ? -23.955 22.951 13.900 1.00 91.44 533 SER A O 1
ATOM 4074 N N . GLU A 1 534 ? -25.815 23.411 12.712 1.00 80.94 534 GLU A N 1
ATOM 4075 C CA . GLU A 1 534 ? -25.306 24.635 12.076 1.00 80.94 534 GLU A CA 1
ATOM 4076 C C . GLU A 1 534 ? -25.252 25.828 13.038 1.00 80.94 534 GLU A C 1
ATOM 4078 O O . GLU A 1 534 ? -24.360 26.672 12.951 1.00 80.94 534 GLU A O 1
ATOM 4083 N N . ASN A 1 535 ? -26.183 25.893 13.993 1.00 87.81 535 ASN A N 1
ATOM 4084 C CA . ASN A 1 535 ? -26.258 26.965 14.989 1.00 87.81 535 ASN A CA 1
ATOM 4085 C C . ASN A 1 535 ? -25.363 26.712 16.220 1.00 87.81 535 ASN A C 1
ATOM 4087 O O . ASN A 1 535 ? -25.340 27.527 17.143 1.00 87.81 535 ASN A O 1
ATOM 4091 N N . GLY A 1 536 ? -24.635 25.590 16.245 1.00 88.88 536 GLY A N 1
ATOM 4092 C CA . GLY A 1 536 ? -23.780 25.195 17.362 1.00 88.88 536 GLY A CA 1
ATOM 4093 C C . GLY A 1 536 ? -24.541 24.696 18.594 1.00 88.88 536 GLY A C 1
ATOM 4094 O O . GLY A 1 536 ? -23.949 24.626 19.673 1.00 88.88 536 GLY A O 1
ATOM 4095 N N . ALA A 1 537 ? -25.826 24.351 18.458 1.00 93.75 537 ALA A N 1
ATOM 4096 C CA . ALA A 1 537 ? -26.586 23.696 19.516 1.00 93.75 537 ALA A CA 1
ATOM 4097 C C . ALA A 1 537 ? -25.908 22.389 19.946 1.00 93.75 537 ALA A C 1
ATOM 4099 O O . ALA A 1 537 ? -25.420 21.605 19.125 1.00 93.75 537 ALA A O 1
ATOM 4100 N N . THR A 1 538 ? -25.866 22.174 21.257 1.00 96.69 538 THR A N 1
ATOM 4101 C CA . THR A 1 538 ? -25.279 20.986 21.866 1.00 96.69 538 THR A CA 1
ATOM 4102 C C . THR A 1 538 ? -26.340 19.916 22.097 1.00 96.69 538 THR A C 1
ATOM 4104 O O . THR A 1 538 ? -27.514 20.221 22.289 1.00 96.69 538 THR A O 1
ATOM 4107 N N . VAL A 1 539 ? -25.918 18.652 22.113 1.00 97.50 539 VAL A N 1
ATOM 4108 C CA . VAL A 1 539 ? -26.782 17.523 22.467 1.00 97.50 539 VAL A CA 1
ATOM 4109 C C . VAL A 1 539 ? -27.291 17.719 23.893 1.00 97.50 539 VAL A C 1
ATOM 4111 O O . VAL A 1 539 ? -26.499 17.919 24.822 1.00 97.50 539 VAL A O 1
ATOM 4114 N N . THR A 1 540 ? -28.607 17.655 24.069 1.00 97.25 540 THR A N 1
ATOM 4115 C CA . THR A 1 540 ? -29.250 17.719 25.381 1.00 97.25 540 THR A CA 1
ATOM 4116 C C . THR A 1 540 ? -29.527 16.317 25.918 1.00 97.25 540 THR A C 1
ATOM 4118 O O . THR A 1 540 ? -29.383 15.319 25.209 1.00 97.25 540 THR A O 1
ATOM 4121 N N . LYS A 1 541 ? -29.894 16.224 27.196 1.00 96.00 541 LYS A N 1
ATOM 4122 C CA . LYS A 1 541 ? -30.233 14.938 27.811 1.00 96.00 541 LYS A CA 1
ATOM 4123 C C . LYS A 1 541 ? -31.522 14.364 27.215 1.00 96.00 541 LYS A C 1
ATOM 4125 O O . LYS A 1 541 ? -31.588 13.168 26.962 1.00 96.00 541 LYS A O 1
ATOM 4130 N N . GLU A 1 542 ? -32.485 15.227 26.912 1.00 96.81 542 GLU A N 1
ATOM 4131 C CA . GLU A 1 542 ? -33.773 14.871 26.310 1.00 96.81 542 GLU A CA 1
ATOM 4132 C C . GLU A 1 542 ? -33.579 14.190 24.949 1.00 96.81 542 GLU A C 1
ATOM 4134 O O . GLU A 1 542 ? -34.233 13.196 24.661 1.00 96.81 542 GLU A O 1
ATOM 4139 N N . ILE A 1 543 ? -32.607 14.654 24.156 1.00 97.00 543 ILE A N 1
ATOM 4140 C CA . ILE A 1 543 ? -32.247 14.035 22.873 1.00 97.00 543 ILE A CA 1
ATOM 4141 C C . ILE A 1 543 ? -31.714 12.609 23.064 1.00 97.00 543 ILE A C 1
ATOM 4143 O O . ILE A 1 543 ? -32.042 11.704 22.302 1.00 97.00 543 ILE A O 1
ATOM 4147 N N . ILE A 1 544 ? -30.879 12.381 24.081 1.00 97.50 544 ILE A N 1
ATOM 4148 C CA . ILE A 1 544 ? -30.378 11.034 24.385 1.00 97.50 544 ILE A CA 1
ATOM 4149 C C . ILE A 1 544 ? -31.525 10.120 24.837 1.00 97.50 544 ILE A C 1
ATOM 4151 O O . ILE A 1 544 ? -31.586 8.967 24.413 1.00 97.50 544 ILE A O 1
ATOM 4155 N N . GLU A 1 545 ? -32.442 10.626 25.663 1.00 96.00 545 GLU A N 1
ATOM 4156 C CA . GLU A 1 545 ? -33.629 9.890 26.119 1.00 96.00 545 GLU A CA 1
ATOM 4157 C C . GLU A 1 545 ? -34.584 9.548 24.965 1.00 96.00 545 GLU A C 1
ATOM 4159 O O . GLU A 1 545 ? -35.099 8.428 24.908 1.00 96.00 545 GLU A O 1
ATOM 4164 N N . GLU A 1 546 ? -34.775 10.468 24.017 1.00 96.75 546 GLU A N 1
ATOM 4165 C CA . GLU A 1 546 ? -35.544 10.249 22.789 1.00 96.75 546 GLU A CA 1
ATOM 4166 C C . GLU A 1 546 ? -34.948 9.102 21.965 1.00 96.75 546 GLU A C 1
ATOM 4168 O O . GLU A 1 546 ? -35.642 8.134 21.657 1.00 96.75 546 GLU A O 1
ATOM 4173 N N . ILE A 1 547 ? -33.638 9.137 21.706 1.00 97.12 547 ILE A N 1
ATOM 4174 C CA . ILE A 1 547 ? -32.948 8.094 20.936 1.00 97.12 547 ILE A CA 1
ATOM 4175 C C . ILE A 1 547 ? -33.046 6.723 21.623 1.00 97.12 547 ILE A C 1
ATOM 4177 O O . ILE A 1 547 ? -33.282 5.704 20.971 1.00 97.12 547 ILE A O 1
ATOM 4181 N N . ILE A 1 548 ? -32.875 6.670 22.949 1.00 96.31 548 ILE A N 1
ATOM 4182 C CA . ILE A 1 548 ? -33.025 5.425 23.721 1.00 96.31 548 ILE A CA 1
ATOM 4183 C C . ILE A 1 548 ? -34.469 4.917 23.649 1.00 96.31 548 ILE A C 1
ATOM 4185 O O . ILE A 1 548 ? -34.691 3.707 23.570 1.00 96.31 548 ILE A O 1
ATOM 4189 N N . THR A 1 549 ? -35.450 5.818 23.656 1.00 96.12 549 THR A N 1
ATOM 4190 C CA . THR A 1 549 ? -36.865 5.463 23.504 1.00 96.12 549 THR A CA 1
ATOM 4191 C C . THR A 1 549 ? -37.124 4.860 22.124 1.00 96.12 549 THR A C 1
ATOM 4193 O O . THR A 1 549 ? -37.697 3.772 22.048 1.00 96.12 549 THR A O 1
ATOM 4196 N N . ASN A 1 550 ? -36.619 5.489 21.058 1.00 94.75 550 ASN A N 1
ATOM 4197 C CA . ASN A 1 550 ? -36.733 4.999 19.679 1.00 94.75 550 ASN A CA 1
ATOM 4198 C C . ASN A 1 550 ? -36.053 3.634 19.487 1.00 94.75 550 ASN A C 1
ATOM 4200 O O . ASN A 1 550 ? -36.568 2.774 18.776 1.00 94.75 550 ASN A O 1
ATOM 4204 N N . LEU A 1 551 ? -34.944 3.381 20.193 1.00 94.25 551 LEU A N 1
ATOM 4205 C CA . LEU A 1 551 ? -34.265 2.079 20.207 1.00 94.25 551 LEU A CA 1
ATOM 4206 C C . LEU A 1 551 ? -35.122 0.957 20.835 1.00 94.25 551 LEU A C 1
ATOM 4208 O O . LEU A 1 551 ? -34.838 -0.225 20.633 1.00 94.25 551 LEU A O 1
ATOM 4212 N N . GLY A 1 552 ? -36.173 1.299 21.585 1.00 93.69 552 GLY A N 1
ATOM 4213 C CA . GLY A 1 552 ? -37.013 0.359 22.332 1.00 93.69 552 GLY A CA 1
ATOM 4214 C C . GLY A 1 552 ? -36.687 0.289 23.827 1.00 93.69 552 GLY A C 1
ATOM 4215 O O . GLY A 1 552 ? -37.007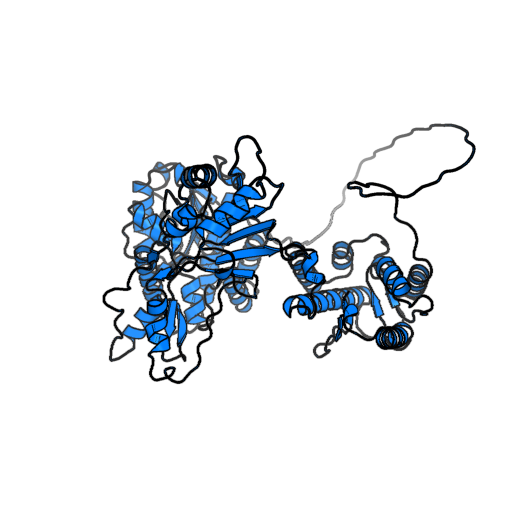 -0.710 24.475 1.00 93.69 552 GLY A O 1
ATOM 4216 N N . GLY A 1 553 ? -36.055 1.332 24.371 1.00 93.50 553 GLY A N 1
ATOM 4217 C CA . GLY A 1 553 ? -35.736 1.491 25.789 1.00 93.50 553 GLY A CA 1
ATOM 4218 C C . GLY A 1 553 ? -34.396 0.884 26.212 1.00 93.50 553 GLY A C 1
ATOM 4219 O O . GLY A 1 553 ? -33.754 0.130 25.480 1.00 93.50 553 GLY A O 1
ATOM 4220 N N . GLU A 1 554 ? -33.975 1.178 27.448 1.00 92.38 554 GLU A N 1
ATOM 4221 C CA . GLU A 1 554 ? -32.661 0.758 27.966 1.00 92.38 554 GLU A CA 1
ATOM 4222 C C . GLU A 1 554 ? -32.453 -0.762 28.014 1.00 92.38 554 GLU A C 1
ATOM 4224 O O . GLU A 1 554 ? -31.325 -1.231 27.928 1.00 92.38 554 GLU A O 1
ATOM 4229 N N . MET A 1 555 ? -33.528 -1.546 28.084 1.00 91.62 555 MET A N 1
ATOM 4230 C CA . MET A 1 555 ? -33.485 -3.015 28.079 1.00 91.62 555 MET A CA 1
ATOM 4231 C C . MET A 1 555 ? -32.962 -3.636 26.776 1.00 91.62 555 MET A C 1
ATOM 4233 O O . MET A 1 555 ? -32.641 -4.822 26.749 1.00 91.62 555 MET A O 1
ATOM 4237 N N . ARG A 1 556 ? -32.860 -2.852 25.697 1.00 93.12 556 ARG A N 1
ATOM 4238 C CA . ARG A 1 556 ? -32.193 -3.253 24.448 1.00 93.12 556 ARG A CA 1
ATOM 4239 C C . ARG A 1 556 ? -30.667 -3.134 24.522 1.00 93.12 556 ARG A C 1
ATOM 4241 O O . ARG A 1 556 ? -29.980 -3.643 23.638 1.00 93.12 556 ARG A O 1
ATOM 4248 N N . ILE A 1 557 ? -30.137 -2.460 25.543 1.00 94.88 557 ILE A N 1
ATOM 4249 C CA . ILE A 1 557 ? -28.703 -2.274 25.763 1.00 94.88 557 ILE A CA 1
ATOM 4250 C C . ILE A 1 557 ? -28.202 -3.431 26.630 1.00 94.88 557 ILE A C 1
ATOM 4252 O O . ILE A 1 557 ? -28.668 -3.624 27.749 1.00 94.88 557 ILE A O 1
ATOM 4256 N N . GLY A 1 558 ? -27.250 -4.203 26.111 1.00 91.94 558 GLY A N 1
ATOM 4257 C CA . GLY A 1 558 ? -26.606 -5.283 26.853 1.00 91.94 558 GLY A CA 1
ATOM 4258 C C . GLY A 1 558 ? -25.622 -4.780 27.913 1.00 91.94 558 GLY A C 1
ATOM 4259 O O . GLY A 1 558 ? -25.211 -3.617 27.915 1.00 91.94 558 GLY A O 1
ATOM 4260 N N . ASP A 1 559 ? -25.178 -5.697 28.775 1.00 91.31 559 ASP A N 1
ATOM 4261 C CA . ASP A 1 559 ? -24.276 -5.418 29.906 1.00 91.31 559 ASP A CA 1
ATOM 4262 C C . ASP A 1 559 ? -22.909 -4.832 29.494 1.00 91.31 559 ASP A C 1
ATOM 4264 O O . ASP A 1 559 ? -22.196 -4.250 30.312 1.00 91.31 559 ASP A O 1
ATOM 4268 N N . ASP A 1 560 ? -22.519 -4.958 28.222 1.00 92.75 560 ASP A N 1
ATOM 4269 C CA . ASP A 1 560 ? -21.300 -4.361 27.667 1.00 92.75 560 ASP A CA 1
ATOM 4270 C C . ASP A 1 560 ? -21.497 -2.916 27.163 1.00 92.75 560 ASP A C 1
ATOM 4272 O O . ASP A 1 560 ? -20.607 -2.359 26.507 1.00 92.75 560 ASP A O 1
ATOM 4276 N N . ASN A 1 561 ? -22.636 -2.296 27.498 1.00 95.56 561 ASN A N 1
ATOM 4277 C CA . ASN A 1 561 ? -23.085 -0.980 27.040 1.00 95.56 561 ASN A CA 1
ATOM 4278 C C . ASN A 1 561 ? -23.238 -0.892 25.518 1.00 95.56 561 ASN A C 1
ATOM 4280 O O . ASN A 1 561 ? -22.880 0.116 24.894 1.00 95.56 561 ASN A O 1
ATOM 4284 N N . ARG A 1 562 ? -23.741 -1.960 24.893 1.00 94.38 562 ARG A N 1
ATOM 4285 C CA . ARG A 1 562 ? -23.984 -1.989 23.451 1.00 94.38 562 ARG A CA 1
ATOM 4286 C C . ARG A 1 562 ? -25.382 -2.458 23.110 1.00 94.38 562 ARG A C 1
ATOM 4288 O O . ARG A 1 562 ? -25.939 -3.333 23.760 1.00 94.38 562 ARG A O 1
ATOM 4295 N N . ALA A 1 563 ? -25.899 -1.904 22.025 1.00 95.12 563 ALA A N 1
ATOM 4296 C CA . ALA A 1 563 ? -27.087 -2.380 21.344 1.00 95.12 563 ALA A CA 1
ATOM 4297 C C . ALA A 1 563 ? -26.796 -2.550 19.848 1.00 95.12 563 ALA A C 1
ATOM 4299 O O . ALA A 1 563 ? -25.891 -1.916 19.290 1.00 95.12 563 ALA A O 1
ATOM 4300 N N . GLY A 1 564 ? -27.561 -3.423 19.206 1.00 92.25 564 GLY A N 1
ATOM 4301 C CA . GLY A 1 564 ? -27.629 -3.548 17.755 1.00 92.25 564 GLY A CA 1
ATOM 4302 C C . GLY A 1 564 ? -29.046 -3.268 17.271 1.00 92.25 564 GLY A C 1
ATOM 4303 O O . GLY A 1 564 ? -29.976 -3.192 18.074 1.00 92.25 564 GLY A O 1
ATOM 4304 N N . ILE A 1 565 ? -29.200 -3.144 15.958 1.00 89.31 565 ILE A N 1
ATOM 4305 C CA . ILE A 1 565 ? -30.510 -3.131 15.303 1.00 89.31 565 ILE A CA 1
ATOM 4306 C C . ILE A 1 565 ? -30.741 -4.528 14.731 1.00 89.31 565 ILE A C 1
ATOM 4308 O O . ILE A 1 565 ? -29.841 -5.110 14.120 1.00 89.31 565 ILE A O 1
ATOM 4312 N N . ASP A 1 566 ? -31.926 -5.091 14.960 1.00 86.69 566 ASP A N 1
ATOM 4313 C CA . ASP A 1 566 ? -32.238 -6.462 14.560 1.00 86.69 566 ASP A CA 1
ATOM 4314 C C . ASP A 1 566 ? -32.001 -6.663 13.055 1.00 86.69 566 ASP A C 1
ATOM 4316 O O . ASP A 1 566 ? -32.462 -5.882 12.227 1.00 86.69 566 ASP A O 1
ATOM 4320 N N . ARG A 1 567 ? -31.290 -7.745 12.703 1.00 84.44 567 ARG A N 1
ATOM 4321 C CA . ARG A 1 567 ? -30.901 -8.108 11.321 1.00 84.44 567 ARG A CA 1
ATOM 4322 C C . ARG A 1 567 ? -29.951 -7.129 10.621 1.00 84.44 567 ARG A C 1
ATOM 4324 O O . ARG A 1 567 ? -29.639 -7.354 9.455 1.00 84.44 567 ARG A O 1
ATOM 4331 N N . GLN A 1 568 ? -29.437 -6.126 11.327 1.00 88.31 568 GLN A N 1
ATOM 4332 C CA . GLN A 1 568 ? -28.459 -5.179 10.804 1.00 88.31 568 GLN A CA 1
ATOM 4333 C C . GLN A 1 568 ? -27.110 -5.304 11.512 1.00 88.31 568 GLN A C 1
ATOM 4335 O O . GLN A 1 568 ? -26.990 -5.866 12.599 1.00 88.31 568 GLN A O 1
ATOM 4340 N N . LEU A 1 569 ? -26.069 -4.753 10.885 1.00 90.12 569 LEU A N 1
ATOM 4341 C CA . LEU A 1 569 ? -24.704 -4.748 11.426 1.00 90.12 569 LEU A CA 1
ATOM 4342 C C . LEU A 1 569 ? -24.372 -3.472 12.218 1.00 90.12 569 LEU A C 1
ATOM 4344 O O . LEU A 1 569 ? -23.234 -3.302 12.666 1.00 90.12 569 LEU A O 1
ATOM 4348 N N . HIS A 1 570 ? -25.332 -2.557 12.364 1.00 92.88 570 HIS A N 1
ATOM 4349 C CA . HIS A 1 570 ? -25.149 -1.322 13.120 1.00 92.88 570 HIS A CA 1
ATOM 4350 C C . HIS A 1 570 ? -24.881 -1.611 14.593 1.00 92.88 570 HIS A C 1
ATOM 4352 O O . HIS A 1 570 ? -25.437 -2.541 15.179 1.00 92.88 570 HIS A O 1
ATOM 4358 N N . ARG A 1 571 ? -24.031 -0.785 15.201 1.00 93.81 571 ARG A N 1
ATOM 4359 C CA . ARG A 1 571 ? -23.678 -0.917 16.613 1.00 93.81 571 ARG A CA 1
ATOM 4360 C C . ARG A 1 571 ? -23.824 0.413 17.319 1.00 93.81 571 ARG A C 1
ATOM 4362 O O . ARG A 1 571 ? -23.131 1.364 16.974 1.00 93.81 571 ARG A O 1
ATOM 4369 N N . ILE A 1 572 ? -24.633 0.441 18.363 1.00 97.00 572 ILE A N 1
ATOM 4370 C CA . ILE A 1 572 ? -24.852 1.608 19.209 1.00 97.00 572 ILE A CA 1
ATOM 4371 C C . ILE A 1 572 ? -24.098 1.362 20.510 1.00 97.00 572 ILE A C 1
ATOM 4373 O O . ILE A 1 572 ? -24.440 0.477 21.289 1.00 97.00 572 ILE A O 1
ATOM 4377 N N . SER A 1 573 ? -23.009 2.093 20.708 1.00 97.38 573 SER A N 1
ATOM 4378 C CA . SER A 1 573 ? -22.228 2.089 21.941 1.00 97.38 573 SER A CA 1
ATOM 4379 C C . SER A 1 573 ? -22.692 3.209 22.853 1.00 97.38 573 SER A C 1
ATOM 4381 O O . SER A 1 573 ? -22.718 4.367 22.449 1.00 97.38 573 SER A O 1
ATOM 4383 N N . VAL A 1 574 ? -23.022 2.854 24.085 1.00 97.12 574 VAL A N 1
ATOM 4384 C CA . VAL A 1 574 ? -23.593 3.758 25.076 1.00 97.12 574 VAL A CA 1
ATOM 4385 C C . VAL A 1 574 ? -22.524 4.152 26.091 1.00 97.12 574 VAL A C 1
ATOM 4387 O O . VAL A 1 574 ? -21.702 3.332 26.500 1.00 97.12 574 VAL A O 1
ATOM 4390 N N . MET A 1 575 ? -22.510 5.420 26.488 1.00 95.69 575 MET A N 1
ATOM 4391 C CA . MET A 1 575 ? -21.631 5.949 27.527 1.00 95.69 575 MET A CA 1
ATOM 4392 C C . MET A 1 575 ? -22.459 6.318 28.750 1.00 95.69 575 MET A C 1
ATOM 4394 O O . MET A 1 575 ? -23.401 7.106 28.656 1.00 95.69 575 MET A O 1
ATOM 4398 N N . ARG A 1 576 ? -22.092 5.743 29.898 1.00 94.62 576 ARG A N 1
ATOM 4399 C CA . ARG A 1 576 ? -22.806 5.908 31.166 1.00 94.62 576 ARG A CA 1
ATOM 4400 C C . ARG A 1 576 ? -21.965 6.620 32.214 1.00 94.62 576 ARG A C 1
ATOM 4402 O O . ARG A 1 576 ? -20.740 6.475 32.266 1.00 94.62 576 ARG A O 1
ATOM 4409 N N . THR A 1 577 ? -22.625 7.402 33.057 1.00 92.94 577 THR A N 1
ATOM 4410 C CA . THR A 1 577 ? -22.010 8.018 34.231 1.00 92.94 577 THR A CA 1
ATOM 4411 C C . THR A 1 577 ? -21.769 6.965 35.319 1.00 92.94 577 THR A C 1
ATOM 4413 O O . THR A 1 577 ? -22.163 5.806 35.210 1.00 92.94 577 THR A O 1
ATOM 4416 N N . LYS A 1 578 ? -21.139 7.366 36.430 1.00 90.06 578 LYS A N 1
ATOM 4417 C CA . LYS A 1 578 ? -20.971 6.480 37.597 1.00 90.06 578 LYS A CA 1
ATOM 4418 C C . LYS A 1 578 ? -22.290 6.127 38.292 1.00 90.06 578 LYS A C 1
ATOM 4420 O O . LYS A 1 578 ? -22.303 5.195 39.087 1.00 90.06 578 LYS A O 1
ATOM 4425 N N . THR A 1 579 ? -23.354 6.884 38.035 1.00 92.00 579 THR A N 1
ATOM 4426 C CA . THR A 1 579 ? -24.711 6.614 38.528 1.00 92.00 579 THR A CA 1
ATOM 4427 C C . THR A 1 579 ? -25.547 5.846 37.506 1.00 92.00 579 THR A C 1
ATOM 4429 O O . THR A 1 579 ? -26.762 5.811 37.636 1.00 92.00 579 THR A O 1
ATOM 4432 N N . ASP A 1 580 ? -24.893 5.244 36.506 1.00 89.31 580 ASP A N 1
ATOM 4433 C CA . ASP A 1 580 ? -25.488 4.423 35.446 1.00 89.31 580 ASP A CA 1
ATOM 4434 C C . ASP A 1 580 ? -26.397 5.180 34.464 1.00 89.31 580 ASP A C 1
ATOM 4436 O O . ASP A 1 580 ? -27.036 4.591 33.604 1.00 89.31 580 ASP A O 1
ATOM 4440 N N . GLU A 1 581 ? -26.407 6.508 34.526 1.00 92.06 581 GLU A N 1
ATOM 4441 C CA . GLU A 1 581 ? -27.176 7.349 33.611 1.00 92.06 581 GLU A CA 1
ATOM 4442 C C . GLU A 1 581 ? -26.478 7.451 32.252 1.00 92.06 581 GLU A C 1
ATOM 4444 O O . GLU A 1 581 ? -25.279 7.743 32.188 1.00 92.06 581 GLU A O 1
ATOM 4449 N N . VAL A 1 582 ? -27.217 7.251 31.161 1.00 95.25 582 VAL A N 1
ATOM 4450 C CA . VAL A 1 582 ? -26.683 7.430 29.808 1.00 95.25 582 VAL A CA 1
ATOM 4451 C C . VAL A 1 582 ? -26.474 8.916 29.512 1.00 95.25 582 VAL A C 1
ATOM 4453 O O . VAL A 1 582 ? -27.403 9.709 29.605 1.00 95.25 582 VAL A O 1
ATOM 4456 N N . TYR A 1 583 ? -25.257 9.294 29.113 1.00 95.12 583 TYR A N 1
ATOM 4457 C CA . TYR A 1 583 ? -24.914 10.682 28.762 1.00 95.12 583 TYR A CA 1
ATOM 4458 C C . TYR A 1 583 ? -24.339 10.836 27.347 1.00 95.12 583 TYR A C 1
ATOM 4460 O O . TYR A 1 583 ? -24.002 11.945 26.927 1.00 95.12 583 TYR A O 1
ATOM 4468 N N . GLY A 1 584 ? -24.194 9.741 26.603 1.00 97.12 584 GLY A N 1
ATOM 4469 C CA . GLY A 1 584 ? -23.736 9.808 25.226 1.00 97.12 584 GLY A CA 1
ATOM 4470 C C . GLY A 1 584 ? -23.830 8.481 24.489 1.00 97.12 584 GLY A C 1
ATOM 4471 O O . GLY A 1 584 ? -23.953 7.411 25.089 1.00 97.12 584 GLY A O 1
ATOM 4472 N N . LEU A 1 585 ? -23.780 8.573 23.167 1.00 97.25 585 LEU A N 1
ATOM 4473 C CA . LEU A 1 585 ? -23.973 7.489 22.221 1.00 97.25 585 LEU A CA 1
ATOM 4474 C C . LEU A 1 585 ? -22.950 7.619 21.090 1.00 97.25 585 LEU A C 1
ATOM 4476 O O . LEU A 1 585 ? -22.645 8.707 20.599 1.00 97.25 585 LEU A O 1
ATOM 4480 N N . THR A 1 586 ? -22.417 6.488 20.647 1.00 97.25 586 THR A N 1
ATOM 4481 C CA . THR A 1 586 ? -21.707 6.378 19.374 1.00 97.25 586 THR A CA 1
ATOM 4482 C C . THR A 1 586 ? -22.371 5.300 18.542 1.00 97.25 586 THR A C 1
ATOM 4484 O O . THR A 1 586 ? -22.312 4.121 18.896 1.00 97.25 586 THR A O 1
ATOM 4487 N N . MET A 1 587 ? -22.989 5.694 17.435 1.00 96.75 587 MET A N 1
ATOM 4488 C CA . MET A 1 587 ? -23.619 4.774 16.499 1.00 96.75 587 MET A CA 1
ATOM 4489 C C . MET A 1 587 ? -22.684 4.515 15.327 1.00 96.75 587 MET A C 1
ATOM 4491 O O . MET A 1 587 ? -22.397 5.419 14.547 1.00 96.75 587 MET A O 1
ATOM 4495 N N . ARG A 1 588 ? -22.196 3.285 15.201 1.00 94.00 588 ARG A N 1
ATOM 4496 C CA . ARG A 1 588 ? -21.336 2.869 14.097 1.00 94.00 588 ARG A CA 1
ATOM 4497 C C . ARG A 1 588 ? -22.157 2.230 12.987 1.00 94.00 588 ARG A C 1
ATOM 4499 O O . ARG A 1 588 ? -22.899 1.274 13.231 1.00 94.00 588 ARG A O 1
ATOM 4506 N N . VAL A 1 589 ? -21.965 2.719 11.766 1.00 92.62 589 VAL A N 1
ATOM 4507 C CA . VAL A 1 589 ? -22.583 2.183 10.553 1.00 92.62 589 VAL A CA 1
ATOM 4508 C C . VAL A 1 589 ? -21.945 0.836 10.212 1.00 92.62 589 VAL A C 1
ATOM 4510 O O . VAL A 1 589 ? -20.756 0.762 9.897 1.00 92.62 589 VAL A O 1
ATOM 4513 N N . GLY A 1 590 ? -22.728 -0.240 10.293 1.00 89.44 590 GLY A N 1
ATOM 4514 C CA . GLY A 1 590 ? -22.319 -1.568 9.853 1.00 89.44 590 GLY A CA 1
ATOM 4515 C C . GLY A 1 590 ? -22.719 -1.800 8.404 1.00 89.44 590 GLY A C 1
ATOM 4516 O O . GLY A 1 590 ? -23.810 -1.422 7.999 1.00 89.44 590 GLY A O 1
ATOM 4517 N N . ARG A 1 591 ? -21.837 -2.431 7.630 1.00 85.62 591 ARG A N 1
ATOM 4518 C CA . ARG A 1 591 ? -22.045 -2.718 6.207 1.00 85.62 591 ARG A CA 1
ATOM 4519 C C . ARG A 1 591 ? -21.759 -4.184 5.940 1.00 85.62 591 ARG A C 1
ATOM 4521 O O . ARG A 1 591 ? -20.773 -4.714 6.447 1.00 85.62 591 ARG A O 1
ATOM 4528 N N . ALA A 1 592 ? -22.592 -4.823 5.131 1.00 83.19 592 ALA A N 1
ATOM 4529 C CA . ALA A 1 592 ? -22.359 -6.179 4.660 1.00 83.19 592 ALA A CA 1
ATOM 4530 C C . ALA A 1 592 ? -21.792 -6.128 3.242 1.00 83.19 592 ALA A C 1
ATOM 4532 O O . ALA A 1 592 ? -22.370 -5.495 2.364 1.00 83.19 592 ALA A O 1
ATOM 4533 N N . LEU A 1 593 ? -20.680 -6.817 2.997 1.00 81.31 593 LEU A N 1
ATOM 4534 C CA . LEU A 1 593 ? -20.167 -7.009 1.644 1.00 81.31 593 LEU A CA 1
ATOM 4535 C C . LEU A 1 593 ? -20.641 -8.371 1.136 1.00 81.31 593 LEU A C 1
ATOM 4537 O O . LEU A 1 593 ? -20.053 -9.409 1.449 1.00 81.31 593 LEU A O 1
ATOM 4541 N N . ARG A 1 594 ? -21.752 -8.386 0.394 1.00 81.44 594 ARG A N 1
ATOM 4542 C CA . ARG A 1 594 ? -22.280 -9.626 -0.179 1.00 81.44 594 ARG A CA 1
ATOM 4543 C C . ARG A 1 594 ? -21.287 -10.217 -1.165 1.00 81.44 594 ARG A C 1
ATOM 4545 O O . ARG A 1 594 ? -20.542 -9.497 -1.824 1.00 81.44 594 ARG A O 1
ATOM 4552 N N . ASN A 1 595 ? -21.315 -11.543 -1.260 1.00 80.00 595 ASN A N 1
ATOM 4553 C CA . ASN A 1 595 ? -20.444 -12.348 -2.116 1.00 80.00 595 ASN A CA 1
ATOM 4554 C C . ASN A 1 595 ? -18.953 -12.308 -1.733 1.00 80.00 595 ASN A C 1
ATOM 4556 O O . ASN A 1 595 ? -18.151 -12.966 -2.385 1.00 80.00 595 ASN A O 1
ATOM 4560 N N . ALA A 1 596 ? -18.568 -11.637 -0.639 1.00 79.31 596 ALA A N 1
ATOM 4561 C CA . ALA A 1 596 ? -17.178 -11.621 -0.176 1.00 79.31 596 ALA A CA 1
ATOM 4562 C C . ALA A 1 596 ? -16.638 -13.030 0.125 1.00 79.31 596 ALA A C 1
ATOM 4564 O O . ALA A 1 596 ? -15.499 -13.339 -0.208 1.00 79.31 596 ALA A O 1
ATOM 4565 N N . ALA A 1 597 ? -17.472 -13.920 0.675 1.00 76.19 597 ALA A N 1
ATOM 4566 C CA . ALA A 1 597 ? -17.090 -15.310 0.927 1.00 76.19 597 ALA A CA 1
ATOM 4567 C C . ALA A 1 597 ? -16.856 -16.124 -0.362 1.00 76.19 597 ALA A C 1
ATOM 4569 O O . ALA A 1 597 ? -16.098 -17.095 -0.339 1.00 76.19 597 ALA A O 1
ATOM 4570 N N . CYS A 1 598 ? -17.452 -15.721 -1.494 1.00 76.38 598 CYS A N 1
ATOM 4571 C CA . CYS A 1 598 ? -17.234 -16.378 -2.787 1.00 76.38 598 CYS A CA 1
ATOM 4572 C C . CYS A 1 598 ? -15.761 -16.317 -3.210 1.00 76.38 598 CYS A C 1
ATOM 4574 O O . CYS A 1 598 ? -15.275 -17.253 -3.834 1.00 76.38 598 CYS A O 1
ATOM 4576 N N . VAL A 1 599 ? -15.044 -15.265 -2.798 1.00 74.12 599 VAL A N 1
ATOM 4577 C CA . VAL A 1 599 ? -13.616 -15.055 -3.093 1.00 74.12 599 VAL A CA 1
ATOM 4578 C C . VAL A 1 599 ? -12.718 -16.115 -2.447 1.00 74.12 599 VAL A C 1
ATOM 4580 O O . VAL A 1 599 ? -11.614 -16.340 -2.920 1.00 74.12 599 VAL A O 1
ATOM 4583 N N . LEU A 1 600 ? -13.178 -16.766 -1.374 1.00 75.50 600 LEU A N 1
ATOM 4584 C CA . LEU A 1 600 ? -12.421 -17.795 -0.652 1.00 75.50 600 LEU A CA 1
ATOM 4585 C C . LEU A 1 600 ? -13.056 -19.183 -0.777 1.00 75.50 600 LEU A C 1
ATOM 4587 O O . LEU A 1 600 ? -12.667 -20.106 -0.068 1.00 75.50 600 LEU A O 1
ATOM 4591 N N . THR A 1 601 ? -14.089 -19.341 -1.605 1.00 75.62 601 THR A N 1
ATOM 4592 C CA . THR A 1 601 ? -14.872 -20.584 -1.637 1.00 75.62 601 THR A CA 1
ATOM 4593 C C . THR A 1 601 ? -14.058 -21.761 -2.165 1.00 75.62 601 THR A C 1
ATOM 4595 O O . THR A 1 601 ? -14.195 -22.866 -1.655 1.00 75.62 601 THR A O 1
ATOM 4598 N N . ASP A 1 602 ? -13.177 -21.529 -3.130 1.00 71.06 602 ASP 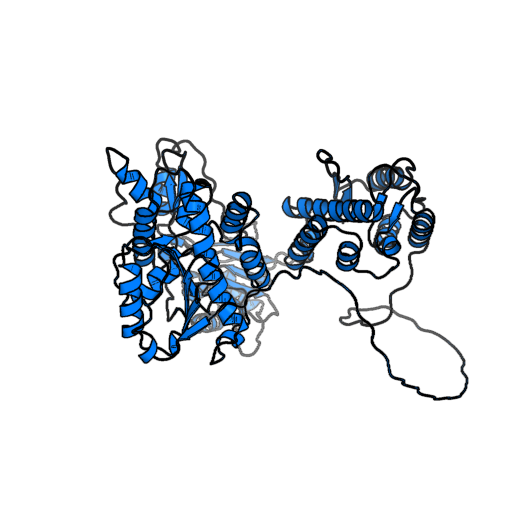A N 1
ATOM 4599 C CA . ASP A 1 602 ? -12.219 -22.518 -3.625 1.00 71.06 602 ASP A CA 1
ATOM 4600 C C . ASP A 1 602 ? -11.261 -22.998 -2.525 1.00 71.06 602 ASP A C 1
ATOM 4602 O O . ASP A 1 602 ? -11.036 -24.198 -2.385 1.00 71.06 602 ASP A O 1
ATOM 4606 N N . LEU A 1 603 ? -10.768 -22.081 -1.690 1.00 74.44 603 LEU A N 1
ATOM 4607 C CA . LEU A 1 603 ? -9.914 -22.397 -0.550 1.00 74.44 603 LEU A CA 1
ATOM 4608 C C . LEU A 1 603 ? -10.688 -23.174 0.525 1.00 74.44 603 LEU A C 1
ATOM 4610 O O . LEU A 1 603 ? -10.234 -24.230 0.971 1.00 74.44 603 LEU A O 1
ATOM 4614 N N . LEU A 1 604 ? -11.860 -22.663 0.919 1.00 76.38 604 LEU A N 1
ATOM 4615 C CA . LEU A 1 604 ? -12.695 -23.200 2.000 1.00 76.38 604 LEU A CA 1
ATOM 4616 C C . LEU A 1 604 ? -13.322 -24.558 1.660 1.00 76.38 604 LEU A C 1
ATOM 4618 O O . LEU A 1 604 ? -13.491 -25.383 2.553 1.00 76.38 604 LEU A O 1
ATOM 4622 N N . LEU A 1 605 ? -13.679 -24.787 0.393 1.00 74.94 605 LEU A N 1
ATOM 4623 C CA . LEU A 1 605 ? -14.284 -26.038 -0.075 1.00 74.94 605 LEU A CA 1
ATOM 4624 C C . LEU A 1 605 ? -13.265 -27.018 -0.667 1.00 74.94 605 LEU A C 1
ATOM 4626 O O . LEU A 1 605 ? -13.660 -28.081 -1.141 1.00 74.94 605 LEU A O 1
ATOM 4630 N N . SER A 1 606 ? -11.969 -26.688 -0.667 1.00 75.00 606 SER A N 1
ATOM 4631 C CA . SER A 1 606 ? -10.950 -27.624 -1.142 1.00 75.00 606 SER A CA 1
ATOM 4632 C C . SER A 1 606 ? -10.874 -28.856 -0.237 1.00 75.00 606 SER A C 1
ATOM 4634 O O . SER A 1 606 ? -10.822 -28.739 0.989 1.00 75.00 606 SER A O 1
ATOM 4636 N N . ASP A 1 607 ? -10.762 -30.046 -0.836 1.00 77.94 607 ASP A N 1
ATOM 4637 C CA . ASP A 1 607 ? -10.613 -31.313 -0.099 1.00 77.94 607 ASP A CA 1
ATOM 4638 C C . ASP A 1 607 ? -9.427 -31.285 0.885 1.00 77.94 607 ASP A C 1
ATOM 4640 O O . ASP A 1 607 ? -9.435 -31.957 1.912 1.00 77.94 607 ASP A O 1
ATOM 4644 N N . ARG A 1 608 ? -8.398 -30.479 0.584 1.00 72.25 608 ARG A N 1
ATOM 4645 C CA . ARG A 1 608 ? -7.189 -30.318 1.403 1.00 72.25 608 ARG A CA 1
ATOM 4646 C C . ARG A 1 608 ? -7.417 -29.468 2.661 1.00 72.25 608 ARG A C 1
ATOM 4648 O O . ARG A 1 608 ? -6.573 -29.494 3.561 1.00 72.25 608 ARG A O 1
ATOM 4655 N N . HIS A 1 609 ? -8.437 -28.611 2.690 1.00 75.56 609 HIS A N 1
ATOM 4656 C CA . HIS A 1 609 ? -8.644 -27.629 3.764 1.00 75.56 609 HIS A CA 1
ATOM 4657 C C . HIS A 1 609 ? -10.034 -27.689 4.400 1.00 75.56 609 HIS A C 1
ATOM 4659 O O . HIS A 1 609 ? -10.267 -26.971 5.370 1.00 75.56 609 HIS A O 1
ATOM 4665 N N . ALA A 1 610 ? -10.921 -28.561 3.915 1.00 75.19 610 ALA A N 1
ATOM 4666 C CA . ALA A 1 610 ? -12.270 -28.746 4.445 1.00 75.19 610 ALA A CA 1
ATOM 4667 C C . ALA A 1 610 ? -12.309 -29.066 5.956 1.00 75.19 610 ALA A C 1
ATOM 4669 O O . ALA A 1 610 ? -13.309 -28.797 6.618 1.00 75.19 610 ALA A O 1
ATOM 4670 N N . ASP A 1 611 ? -11.227 -29.617 6.515 1.00 80.44 611 ASP A N 1
ATOM 4671 C CA . ASP A 1 611 ? -11.066 -29.963 7.932 1.00 80.44 611 ASP A CA 1
ATOM 4672 C C . ASP A 1 611 ? -10.221 -28.955 8.737 1.00 80.44 611 ASP A C 1
ATOM 4674 O O . ASP A 1 611 ? -9.961 -29.166 9.926 1.00 80.44 611 ASP A O 1
ATOM 4678 N N . LYS A 1 612 ? -9.788 -27.847 8.123 1.00 80.06 612 LYS A N 1
ATOM 4679 C CA . LYS A 1 612 ? -8.910 -26.854 8.754 1.00 80.06 612 LYS A CA 1
ATOM 4680 C C . LYS A 1 612 ? -9.684 -25.640 9.263 1.00 80.06 612 LYS A C 1
ATOM 4682 O O . LYS A 1 612 ? -10.595 -25.130 8.620 1.00 80.06 612 LYS A O 1
ATOM 4687 N N . SER A 1 613 ? -9.249 -25.106 10.403 1.00 80.19 613 SER A N 1
ATOM 4688 C CA . SER A 1 613 ? -9.728 -23.814 10.904 1.00 80.19 613 SER A CA 1
ATOM 4689 C C . SER A 1 613 ? -9.136 -22.664 10.089 1.00 80.19 613 SER A C 1
ATOM 4691 O O . SER A 1 613 ? -7.919 -22.589 9.917 1.00 80.19 613 SER A O 1
ATOM 4693 N N . VAL A 1 614 ? -9.982 -21.730 9.648 1.00 73.75 614 VAL A N 1
ATOM 4694 C CA . VAL A 1 614 ? -9.568 -20.539 8.891 1.00 73.75 614 VAL A CA 1
ATOM 4695 C C . VAL A 1 614 ? -9.715 -19.299 9.768 1.00 73.75 614 VAL A C 1
ATOM 4697 O O . VAL A 1 614 ? -10.773 -19.055 10.345 1.00 73.75 614 VAL A O 1
ATOM 4700 N N . LEU A 1 615 ? -8.646 -18.506 9.861 1.00 80.06 615 LEU A N 1
ATOM 4701 C CA . LEU A 1 615 ? -8.645 -17.206 10.525 1.00 80.06 615 LEU A CA 1
ATOM 4702 C C . LEU A 1 615 ? -8.497 -16.107 9.471 1.00 80.06 615 LEU A C 1
ATOM 4704 O O . LEU A 1 615 ? -7.450 -15.992 8.839 1.00 80.06 615 LEU A O 1
ATOM 4708 N N . VAL A 1 616 ? -9.529 -15.280 9.317 1.00 73.12 616 VAL A N 1
ATOM 4709 C CA . VAL A 1 616 ? -9.487 -14.091 8.458 1.00 73.12 616 VAL A CA 1
ATOM 4710 C C . VAL A 1 616 ? -9.116 -12.886 9.320 1.00 73.12 616 VAL A C 1
ATOM 4712 O O . VAL A 1 616 ? -9.814 -12.568 10.281 1.00 73.12 616 VAL A O 1
ATOM 4715 N N . LEU A 1 617 ? -8.002 -12.227 8.998 1.00 71.38 617 LEU A N 1
ATOM 4716 C CA . LEU A 1 617 ? -7.531 -11.032 9.700 1.00 71.38 617 LEU A CA 1
ATOM 4717 C C . LEU A 1 617 ? -7.673 -9.813 8.793 1.00 71.38 617 LEU A C 1
ATOM 4719 O O . LEU A 1 617 ? -6.980 -9.691 7.786 1.00 71.38 617 LEU A O 1
ATOM 4723 N N . GLY A 1 618 ? -8.558 -8.897 9.175 1.00 65.69 618 GLY A N 1
ATOM 4724 C CA . GLY A 1 618 ? -8.632 -7.573 8.573 1.00 65.69 618 GLY A CA 1
ATOM 4725 C C . GLY A 1 618 ? -7.469 -6.672 8.999 1.00 65.69 618 GLY A C 1
ATOM 4726 O O . GLY A 1 618 ? -6.683 -6.992 9.898 1.00 65.69 618 GLY A O 1
ATOM 4727 N N . HIS A 1 619 ? -7.374 -5.496 8.378 1.00 47.94 619 HIS A N 1
ATOM 4728 C CA . HIS A 1 619 ? -6.506 -4.444 8.891 1.00 47.94 619 HIS A CA 1
ATOM 4729 C C . HIS A 1 619 ? -6.913 -4.073 10.334 1.00 47.94 619 HIS A C 1
ATOM 4731 O O . HIS A 1 619 ? -8.076 -4.203 10.717 1.00 47.94 619 HIS A O 1
ATOM 4737 N N . PRO A 1 620 ? -6.004 -3.537 11.165 1.00 45.91 620 PRO A N 1
ATOM 4738 C CA . PRO A 1 620 ? -6.373 -3.076 12.500 1.00 45.91 620 PRO A CA 1
ATOM 4739 C C . PRO A 1 620 ? -7.521 -2.055 12.447 1.00 45.91 620 PRO A C 1
ATOM 4741 O O . PRO A 1 620 ? -7.346 -0.965 11.902 1.00 45.91 620 PRO A O 1
ATOM 4744 N N . GLY A 1 621 ? -8.678 -2.399 13.015 1.00 49.22 621 GLY A N 1
ATOM 4745 C CA . GLY A 1 621 ? -9.869 -1.543 13.036 1.00 49.22 621 GLY A CA 1
ATOM 4746 C C . GLY A 1 621 ? -10.950 -1.881 12.002 1.00 49.22 621 GLY A C 1
ATOM 4747 O O . GLY A 1 621 ? -12.036 -1.307 12.109 1.00 49.22 621 GLY A O 1
ATOM 4748 N N . SER A 1 622 ? -10.709 -2.812 11.071 1.00 54.66 622 SER A N 1
ATOM 4749 C CA . SER A 1 622 ? -11.793 -3.487 10.349 1.00 54.66 622 SER A CA 1
ATOM 4750 C C . SER A 1 622 ? -12.280 -4.690 11.158 1.00 54.66 622 SER A C 1
ATOM 4752 O O . SER A 1 622 ? -11.489 -5.376 11.808 1.00 54.66 622 SER A O 1
ATOM 4754 N N . GLY A 1 623 ? -13.601 -4.853 11.210 1.00 48.53 623 GLY A N 1
ATOM 4755 C CA . GLY A 1 623 ? -14.278 -6.001 11.814 1.00 48.53 623 GLY A CA 1
ATOM 4756 C C . GLY A 1 623 ? -14.786 -6.939 10.740 1.00 48.53 623 GLY A C 1
ATOM 4757 O O . GLY A 1 623 ? -14.947 -6.451 9.597 1.00 48.53 623 GLY A O 1
#

Mean predicted aligned error: 19.24 Å

Sequence (623 aa):
MTIAIGSNAPNAGAVVLQVGSLVKKQVNSGLKTLLEDSATIKILFNVDRAARWLHGYGMPGVKLANCMDLQLLCHNPKASLRDVVSELGGKSTIDLAQQVVEFNAKLKLEAWTKSPLAPHMLATLVRSMHLYTRCYSGAAGVPGTVAKFPSVYAATSAKWSNPVSILAESSSSTCPNSSAVPRTSNSQPEKKSNFSVQPPTSTSVKTSTGSVQGASPSFVRAIKYITSNSELKHLMEGVSSIVGVHIQFTEEILALPGQCDDDQPDVISIVGANPLDTAIVLQLDSLDQAQVFSALKTLFANPATVNVMHDFHRAAFCLHRKGLDVELRNCIDLQVAYENIVDTAELHASMLQIVEFCKGMNANTSLAQTTQSFKAKLRPADPTEWAHRPLPESLLRMVANNAQLYAQCYVELAKMPASVSCGPMSNVRWQYAIENQGHQAIWFDLDADNQPRNLEYFASYNGRMPKAVCLPAGIPTLQLQCELESLLDLLPIEYEDAILAIDDYHNKLVDICLDVGRIPYVYTGKKQRVMLSENGATVTKEIIEEIITNLGGEMRIGDDNRAGIDRQLHRISVMRTKTDEVYGLTMRVGRALRNAACVLTDLLLSDRHADKSVLVLGHPGSG

pLDDT: mean 77.88, std 20.25, range [19.7, 97.88]

Nearest PDB structures (foldseek):
  5dku-assembly2_B  TM=7.502E-01  e=5.030E-05  Plasmodium falciparum 3D7
  7sxq-assembly2_B  TM=7.573E-01  e=1.343E-04  Plasmodium falciparum 3D7
  7sxq-assembly1_A  TM=7.146E-01  e=1.928E-04  Plasmodium falciparum 3D7
  5dkt-assembly1_A  TM=4.912E-01  e=1.699E-05  Plasmodium falciparum 3D7
  9dg1-assembly1_A  TM=3.458E-01  e=6.667E-04  Plasmodium falciparum 3D7

Organism: NCBI:txid29920

Secondary structure (DSSP, 8-state):
-EEEE---STTPPPEEEEGGGS-HHHHHHHHHHHHH-SSS-EEES-HHHHHHHHHHTT-TT---SSEEEHHHHTT-TT--HHHHHHHH--HHHHHHHHHHHHHHHT--GGGGG-SSPPHHHHHHHHHHHHHHHHHHHHHH-STT-TTS-HHHHHHHHHHHH-------S---------------------------------------------PPP-PPPPEEEE-SGGGGGGTTTT--SEEEEEEE-S----PPTT--------EEEEEESSTTSPEEEEEGGGS-HHHHHHHHHHHHT-TTSEEEESSTHHHHHHHHHHT-----SSEEEHHHHHHHHT-TT-SS--HHHHHHHHHHH-TTSTHHHHHHHHHHT-SPPPHHHHT-SSPPHHHHHHHHHHHHHHHHHHHHHTTS--SS-HHHHHHHHHHHHHHTTT---EEEEGGGTTEEEETHHHHHHHHHSSSPPPPPS-PPPPEEE---HHHHTTS-HHHHHHHHTSTTHHHHEEEEEEEBTS--EEEESTT-EEES-TT-PPBPHHHHHHHHHHTT-GGGSBTTTEEE-TTS--EEEEEE-TTS-EEEEEEE---EEETGGGGGHHHHT-TTTTTS------STT--

InterPro domains:
  IPR012337 Ribonuclease H-like superfamily [SSF53098] (17-122)
  IPR012337 Ribonuclease H-like superfamily [SSF53098] (229-419)
  IPR036397 Ribonuclease H superfamily [G3DSA:3.30.420.10] (1-159)
  IPR036397 Ribonuclease H superfamily [G3DSA:3.30.420.10] (214-422)